Protein 1JAD (pdb70)

GO terms:
  GO:0005829 cytosol (C, IDA)
  GO:0004435 phosphatidylinositol-4,5-bisphosphate phospholipase C activity (F, IDA)

InterPro domains:
  IPR000008 C2 domain [PF00168] (681-769)
  IPR000008 C2 domain [PS50004] (660-788)
  IPR000008 C2 domain [SM00239] (681-780)
  IPR000909 Phosphatidylinositol-specific phospholipase C, X domain [PF00388] (314-464)
  IPR000909 Phosphatidylinositol-specific phospholipase C, X domain [SM00148] (312-463)
  IPR001192 Phosphoinositide phospholipase C family [PR00390] (317-335)
  IPR001192 Phosphoinositide phospholipase C family [PR00390] (343-363)
  IPR001192 Phosphoinositide phospholipase C family [PR00390] (447-464)
  IPR001192 Phosphoinositide phospholipase C family [PR00390] (598-619)
  IPR001192 Phosphoinositide phospholipase C family [PR00390] (619-637)
  IPR001192 Phosphoinositide phospholipase C family [PR00390] (766-776)
  IPR001192 Phosphoinositide phospholipase C family [PTHR10336] (13-802)
  IPR001711 Phospholipase C, phosphatidylinositol-specific, Y domain [PF00387] (544-657)
  IPR001711 Phospholipase C, phosphatidylinositol-specific, Y domain [PS50008] (544-660)
  IPR001711 Phospholipase C, phosphatidylinositol-specific, Y domain [SM00149] (544-660)
  IPR011992 EF-hand domain pair [SSF47473] (143-311)
  IPR014815 Phospholipase C-beta, C-terminal domain [PF08703] (885-1155)
  IPR016280 Phosphatidylinositol-4, 5-bisphosphate phosphodiesterase beta [PIRSF000956] (7-1142)
  IPR017946 PLC-like phosphodiesterase, TIM beta/alpha-barrel domain superfamily [G3DSA:3.20.20.190] (309-671)
  IPR017946 PLC-like phosphodiesterase, TIM beta/alpha-barrel domain superfamily [SSF51695] (312-661)

Structure (mmCIF, N/CA/C/O backbone):
data_1JAD
#
_entry.id   1JAD
#
_cell.length_a   39.111
_cell.length_b   51.928
_cell.length_c   79.350
_cell.angle_alpha   101.07
_cell.angle_beta   96.96
_cell.angle_gamma   100.70
#
_symmetry.space_group_name_H-M   'P 1'
#
loop_
_entity.id
_entity.type
_entity.pdbx_description
1 polymer 'phospholipase C beta'
2 non-polymer 'SULFATE ION'
3 water water
#
loop_
_atom_site.group_PDB
_atom_site.id
_atom_site.type_symbol
_atom_site.label_atom_id
_atom_site.label_alt_id
_atom_site.label_comp_id
_atom_site.label_asym_id
_atom_site.label_entity_id
_atom_site.label_seq_id
_atom_site.pdbx_PDB_ins_code
_atom_site.Cartn_x
_atom_site.Cartn_y
_atom_site.Cartn_z
_atom_site.occupancy
_atom_site.B_iso_or_equiv
_atom_site.auth_seq_id
_atom_site.auth_comp_id
_atom_site.auth_asym_id
_atom_site.auth_atom_id
_atom_site.pdbx_PDB_model_num
ATOM 1 N N . ASN A 1 6 ? 3.214 -5.372 19.048 1.00 75.30 3 ASN A N 1
ATOM 2 C CA . ASN A 1 6 ? 3.674 -4.995 17.681 1.00 75.81 3 ASN A CA 1
ATOM 3 C C . ASN A 1 6 ? 4.250 -3.580 17.658 1.00 74.89 3 ASN A C 1
ATOM 4 O O . ASN A 1 6 ? 5.434 -3.393 17.368 1.00 75.59 3 ASN A O 1
ATOM 17 N N . LYS A 1 8 ? 2.449 -0.819 19.963 1.00 68.20 5 LYS A N 1
ATOM 18 C CA . LYS A 1 8 ? 2.109 -0.283 21.278 1.00 67.23 5 LYS A CA 1
ATOM 19 C C . LYS A 1 8 ? 3.091 -0.695 22.376 1.00 65.58 5 LYS A C 1
ATOM 20 O O . LYS A 1 8 ? 3.068 -0.151 23.485 1.00 65.20 5 LYS A O 1
ATOM 26 N N . GLU A 1 9 ? 3.951 -1.655 22.064 1.00 63.27 6 GLU A N 1
ATOM 27 C CA . GLU A 1 9 ? 4.937 -2.122 23.025 1.00 61.59 6 GLU A CA 1
ATOM 28 C C . GLU A 1 9 ? 6.156 -1.199 22.975 1.00 58.87 6 GLU A C 1
ATOM 29 O O . GLU A 1 9 ? 6.750 -0.864 24.001 1.00 57.23 6 GLU A O 1
ATOM 35 N N . VAL A 1 10 ? 6.507 -0.778 21.766 1.00 56.26 7 VAL A N 1
ATOM 36 C CA . VAL A 1 10 ? 7.672 0.070 21.559 1.00 53.12 7 VAL A CA 1
ATOM 37 C C . VAL A 1 10 ? 7.398 1.569 21.390 1.00 50.34 7 VAL A C 1
ATOM 38 O O . VAL A 1 10 ? 8.335 2.347 21.214 1.00 49.81 7 VAL A O 1
ATOM 42 N N . THR A 1 11 ? 6.130 1.974 21.439 1.00 47.52 8 THR A N 1
ATOM 43 C CA . THR A 1 11 ? 5.775 3.391 21.313 1.00 44.82 8 THR A CA 1
ATOM 44 C C . THR A 1 11 ? 4.959 3.843 22.520 1.00 43.06 8 THR A C 1
ATOM 45 O O . THR A 1 11 ? 4.138 4.753 22.410 1.00 42.06 8 THR A O 1
ATOM 49 N N . GLN A 1 12 ? 5.176 3.213 23.669 1.00 42.17 9 GLN A N 1
ATOM 50 C CA . GLN A 1 12 ? 4.409 3.572 24.856 1.00 42.13 9 GLN A CA 1
ATOM 51 C C . GLN A 1 12 ? 4.935 4.811 25.581 1.00 41.54 9 GLN A C 1
ATOM 52 O O . GLN A 1 12 ? 6.124 4.912 25.907 1.00 40.94 9 GLN A O 1
ATOM 58 N N . LEU A 1 13 ? 4.027 5.750 25.827 1.00 40.80 10 LEU A N 1
ATOM 59 C CA . LEU A 1 13 ? 4.360 7.000 26.491 1.00 41.50 10 LEU A CA 1
ATOM 60 C C . LEU A 1 13 ? 3.479 7.246 27.716 1.00 43.23 10 LEU A C 1
ATOM 61 O O . LEU A 1 13 ? 2.380 6.707 27.814 1.00 43.69 10 LEU A O 1
ATOM 66 N N . PRO A 1 14 ? 3.963 8.056 28.676 1.00 45.60 11 PRO A N 1
ATOM 67 C CA . PRO A 1 14 ? 3.228 8.383 29.902 1.00 46.90 11 PRO A CA 1
ATOM 68 C C . PRO A 1 14 ? 1.978 9.193 29.588 1.00 48.57 11 PRO A C 1
ATOM 69 O O . PRO A 1 14 ? 2.066 10.334 29.125 1.00 48.88 11 PRO A O 1
ATOM 73 N N . GLU A 1 15 ? 0.818 8.603 29.843 1.00 50.42 12 GLU A N 1
ATOM 74 C CA . GLU A 1 15 ? -0.438 9.286 29.581 1.00 53.44 12 GLU A CA 1
ATOM 75 C C . GLU A 1 15 ? -0.537 10.646 30.292 1.00 52.45 12 GLU A C 1
ATOM 76 O O . GLU A 1 15 ? -0.312 10.752 31.495 1.00 50.87 12 GLU A O 1
ATOM 82 N N . PRO A 1 16 ? -0.893 11.702 29.539 1.00 52.49 13 PRO A N 1
ATOM 83 C CA . PRO A 1 16 ? -1.037 13.079 30.015 1.00 53.26 13 PRO A CA 1
ATOM 84 C C . PRO A 1 16 ? -1.822 13.269 31.308 1.00 53.65 13 PRO A C 1
ATOM 85 O O . PRO A 1 16 ? -2.992 12.916 31.385 1.00 53.84 13 PRO A O 1
ATOM 89 N N . GLN A 1 17 ? -1.171 13.838 32.320 1.00 54.34 14 GLN A N 1
ATOM 90 C CA . GLN A 1 17 ? -1.830 14.090 33.595 1.00 55.16 14 GLN A CA 1
ATOM 91 C C . GLN A 1 17 ? -1.084 15.098 34.463 1.00 53.79 14 GLN A C 1
ATOM 92 O O . GLN A 1 17 ? 0.119 14.971 34.674 1.00 53.38 14 GLN A O 1
ATOM 98 N N . THR A 1 18 ? -1.810 16.093 34.964 1.00 52.91 15 THR A N 1
ATOM 99 C CA . THR A 1 18 ? -1.240 17.116 35.838 1.00 52.21 15 THR A CA 1
ATOM 100 C C . THR A 1 18 ? -2.091 17.212 37.089 1.00 50.21 15 THR A C 1
ATOM 101 O O . THR A 1 18 ? -3.311 17.058 37.030 1.00 48.49 15 THR A O 1
ATOM 105 N N . ALA A 1 19 ? -1.441 17.470 38.220 1.00 49.11 16 ALA A N 1
ATOM 106 C CA . ALA A 1 19 ? -2.144 17.593 39.490 1.00 47.79 16 ALA A CA 1
ATOM 107 C C . ALA A 1 19 ? -3.345 18.500 39.300 1.00 46.57 16 ALA A C 1
ATOM 108 O O . ALA A 1 19 ? -3.308 19.432 38.497 1.00 45.70 16 ALA A O 1
ATOM 110 N N . SER A 1 20 ? -4.417 18.214 40.028 1.00 45.85 17 SER A N 1
ATOM 111 C CA . SER A 1 20 ? -5.624 19.023 39.938 1.00 44.84 17 SER A CA 1
ATOM 112 C C . SER A 1 20 ? -5.528 20.179 40.926 1.00 43.50 17 SER A C 1
ATOM 113 O O . SER A 1 20 ? -4.609 20.229 41.747 1.00 42.35 17 SER A O 1
ATOM 116 N N . LEU A 1 21 ? -6.474 21.108 40.841 1.00 42.48 18 LEU A N 1
ATOM 117 C CA . LEU A 1 21 ? -6.474 22.254 41.733 1.00 42.14 18 LEU A CA 1
ATOM 118 C C . LEU A 1 21 ? -6.619 21.713 43.149 1.00 42.71 18 LEU A C 1
ATOM 119 O O . LEU A 1 21 ? -6.156 22.325 44.105 1.00 43.57 18 LEU A O 1
ATOM 124 N N . ALA A 1 22 ? -7.266 20.556 43.263 1.00 43.59 19 ALA A N 1
ATOM 125 C CA . ALA A 1 22 ? -7.509 19.910 44.548 1.00 42.94 19 ALA A CA 1
ATOM 126 C C . ALA A 1 22 ? -6.226 19.404 45.177 1.00 43.22 19 ALA A C 1
ATOM 127 O O . ALA A 1 22 ? -5.995 19.589 46.371 1.00 43.62 19 ALA A O 1
ATOM 129 N N . GLU A 1 23 ? -5.396 18.749 44.375 1.00 44.31 20 GLU A N 1
ATOM 130 C CA . GLU A 1 23 ? -4.130 18.221 44.866 1.00 45.44 20 GLU A CA 1
ATOM 131 C C . GLU A 1 23 ? -3.208 19.343 45.341 1.00 44.94 20 GLU A C 1
ATOM 132 O O . GLU A 1 23 ? -2.540 19.220 46.370 1.00 44.32 20 GLU A O 1
ATOM 138 N N . LEU A 1 24 ? -3.192 20.436 44.585 1.00 45.06 21 LEU A N 1
ATOM 139 C CA . LEU A 1 24 ? -2.357 21.596 44.881 1.00 45.70 21 LEU A CA 1
ATOM 140 C C . LEU A 1 24 ? -2.777 22.410 46.105 1.00 46.35 21 LEU A C 1
ATOM 141 O O . LEU A 1 24 ? -1.928 22.971 46.799 1.00 45.26 21 LEU A O 1
ATOM 146 N N . GLN A 1 25 ? -4.083 22.484 46.357 1.00 47.98 22 GLN A N 1
ATOM 147 C CA . GLN A 1 25 ? -4.617 23.238 47.495 1.00 49.65 22 GLN A CA 1
ATOM 148 C C . GLN A 1 25 ? -4.382 22.515 48.813 1.00 51.03 22 GLN A C 1
ATOM 149 O O . GLN A 1 25 ? -4.850 22.964 49.861 1.00 51.13 22 GLN A O 1
ATOM 155 N N . GLN A 1 26 ? -3.670 21.395 48.762 1.00 52.75 23 GLN A N 1
ATOM 156 C CA . GLN A 1 26 ? -3.405 20.623 49.964 1.00 55.44 23 GLN A CA 1
ATOM 157 C C . GLN A 1 26 ? -1.921 20.537 50.303 1.00 56.90 23 GLN A C 1
ATOM 158 O O . GLN A 1 26 ? -1.560 20.110 51.394 1.00 57.81 23 GLN A O 1
ATOM 172 N N . LYS A 1 28 ? 1.806 21.408 51.535 1.00 62.63 25 LYS A N 1
ATOM 173 C CA . LYS A 1 28 ? 2.260 22.147 52.719 1.00 62.24 25 LYS A CA 1
ATOM 174 C C . LYS A 1 28 ? 2.338 23.655 52.508 1.00 60.15 25 LYS A C 1
ATOM 175 O O . LYS A 1 28 ? 1.553 24.411 53.083 1.00 60.32 25 LYS A O 1
ATOM 181 N N . LEU A 1 29 ? 3.295 24.087 51.691 1.00 57.49 26 LEU A N 1
ATOM 182 C CA . LEU A 1 29 ? 3.483 25.507 51.414 1.00 55.73 26 LEU A CA 1
ATOM 183 C C . LEU A 1 29 ? 2.185 26.277 51.155 1.00 53.39 26 LEU A C 1
ATOM 184 O O . LEU A 1 29 ? 2.008 27.389 51.665 1.00 52.80 26 LEU A O 1
ATOM 189 N N . PHE A 1 30 ? 1.274 25.701 50.373 1.00 50.24 27 PHE A N 1
ATOM 190 C CA . PHE A 1 30 ? 0.028 26.399 50.090 1.00 47.39 27 PHE A CA 1
ATOM 191 C C . PHE A 1 30 ? -0.791 26.563 51.359 1.00 47.42 27 PHE A C 1
ATOM 192 O O . PHE A 1 30 ? -1.284 27.656 51.648 1.00 48.27 27 PHE A O 1
ATOM 200 N N . LEU A 1 31 ? -0.947 25.485 52.118 1.00 46.29 28 LEU A N 1
ATOM 201 C CA . LEU A 1 31 ? -1.719 25.591 53.341 1.00 46.54 28 LEU A CA 1
ATOM 202 C C . LEU A 1 31 ? -1.086 26.525 54.370 1.00 47.28 28 LEU A C 1
ATOM 203 O O . LEU A 1 31 ? -1.808 27.191 55.114 1.00 46.72 28 LEU A O 1
ATOM 208 N N . LYS A 1 32 ? 0.244 26.605 54.418 1.00 47.57 29 LYS A N 1
ATOM 209 C CA . LYS A 1 32 ? 0.852 27.501 55.396 1.00 49.07 29 LYS A CA 1
ATOM 210 C C . LYS A 1 32 ? 0.493 28.933 55.025 1.00 49.52 29 LYS A C 1
ATOM 211 O O . LYS A 1 32 ? 0.175 29.745 55.897 1.00 50.31 29 LYS A O 1
ATOM 217 N N . LEU A 1 33 ? 0.537 29.241 53.730 1.00 49.53 30 LEU A N 1
ATOM 218 C CA . LEU A 1 33 ? 0.190 30.581 53.270 1.00 48.82 30 LEU A CA 1
ATOM 219 C C . LEU A 1 33 ? -1.225 30.917 53.708 1.00 48.59 30 LEU A C 1
ATOM 220 O O . LEU A 1 33 ? -1.475 32.007 54.221 1.00 48.29 30 LEU A O 1
ATOM 225 N N . LEU A 1 34 ? -2.153 29.986 53.502 1.00 48.67 31 LEU A N 1
ATOM 226 C CA . LEU A 1 34 ? -3.530 30.226 53.902 1.00 50.39 31 LEU A CA 1
ATOM 227 C C . LEU A 1 34 ? -3.566 30.558 55.385 1.00 50.93 31 LEU A C 1
ATOM 228 O O . LEU A 1 34 ? -4.326 31.424 55.814 1.00 50.36 31 LEU A O 1
ATOM 233 N N . LYS A 1 35 ? -2.737 29.871 56.165 1.00 52.30 32 LYS A N 1
ATOM 234 C CA . LYS A 1 35 ? -2.681 30.122 57.595 1.00 53.21 32 LYS A CA 1
ATOM 235 C C . LYS A 1 35 ? -2.113 31.500 57.874 1.00 52.96 32 LYS A C 1
ATOM 236 O O . LYS A 1 35 ? -2.612 32.213 58.744 1.00 53.26 32 LYS A O 1
ATOM 242 N N . LYS A 1 36 ? -1.072 31.882 57.142 1.00 52.11 33 LYS A N 1
ATOM 243 C CA . LYS A 1 36 ? -0.485 33.195 57.351 1.00 52.59 33 LYS A CA 1
ATOM 244 C C . LYS A 1 36 ? -1.490 34.277 57.008 1.00 53.35 33 LYS A C 1
ATOM 245 O O . LYS A 1 36 ? -1.728 35.191 57.795 1.00 54.31 33 LYS A O 1
ATOM 251 N N . GLN A 1 37 ? -2.085 34.166 55.827 1.00 53.65 34 GLN A N 1
ATOM 252 C CA . GLN A 1 37 ? -3.062 35.144 55.381 1.00 52.83 34 GLN A CA 1
ATOM 253 C C . GLN A 1 37 ? -4.190 35.294 56.389 1.00 53.13 34 GLN A C 1
ATOM 254 O O . GLN A 1 37 ? -4.734 36.386 56.547 1.00 54.22 34 GLN A O 1
ATOM 260 N N . GLU A 1 38 ? -4.548 34.212 57.073 1.00 53.67 35 GLU A N 1
ATOM 261 C CA . GLU A 1 38 ? -5.627 34.295 58.049 1.00 55.24 35 GLU A CA 1
ATOM 262 C C . GLU A 1 38 ? -5.154 34.987 59.320 1.00 55.46 35 GLU A C 1
ATOM 263 O O . GLU A 1 38 ? -5.959 35.497 60.099 1.00 56.04 35 GLU A O 1
ATOM 269 N N . LYS A 1 39 ? -3.844 34.999 59.531 1.00 55.40 36 LYS A N 1
ATOM 270 C CA . LYS A 1 39 ? -3.273 35.668 60.689 1.00 54.83 36 LYS A CA 1
ATOM 271 C C . LYS A 1 39 ? -3.378 37.159 60.416 1.00 52.92 36 LYS A C 1
ATOM 272 O O . LYS A 1 39 ? -3.746 37.941 61.289 1.00 53.61 36 LYS A O 1
ATOM 278 N N . GLU A 1 40 ? -3.051 37.541 59.186 1.00 50.09 37 GLU A N 1
ATOM 279 C CA . GLU A 1 40 ? -3.110 38.935 58.767 1.00 48.08 37 GLU A CA 1
ATOM 280 C C . GLU A 1 40 ? -4.516 39.522 58.904 1.00 47.43 37 GLU A C 1
ATOM 281 O O . GLU A 1 40 ? -4.668 40.703 59.227 1.00 47.71 37 GLU A O 1
ATOM 287 N N . LEU A 1 41 ? -5.539 38.708 58.652 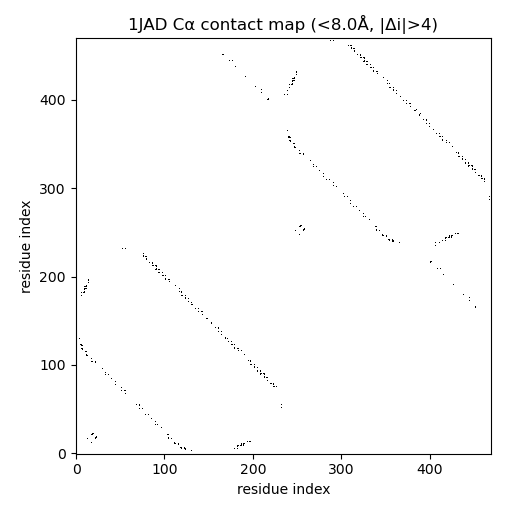1.00 46.21 38 LEU A N 1
ATOM 288 C CA . LEU A 1 41 ? -6.913 39.182 58.760 1.00 46.65 38 LEU A CA 1
ATOM 289 C C . LEU A 1 41 ? -7.325 39.476 60.203 1.00 48.33 38 LEU A C 1
ATOM 290 O O . LEU A 1 41 ? -8.135 40.371 60.448 1.00 48.41 38 LEU A O 1
ATOM 295 N N . LYS A 1 42 ? -6.782 38.719 61.156 1.00 50.28 39 LYS A N 1
ATOM 296 C CA . LYS A 1 42 ? -7.115 38.926 62.563 1.00 51.86 39 LYS A CA 1
ATOM 297 C C . LYS A 1 42 ? -6.384 40.141 63.121 1.00 52.46 39 LYS A C 1
ATOM 298 O O . LYS A 1 42 ? -6.902 40.834 63.997 1.00 51.57 39 LYS A O 1
ATOM 304 N N . GLU A 1 43 ? -5.186 40.397 62.602 1.00 53.11 40 GLU A N 1
ATOM 305 C CA . GLU A 1 43 ? -4.390 41.543 63.023 1.00 54.78 40 GLU A CA 1
ATOM 306 C C . GLU A 1 43 ? -5.088 42.822 62.577 1.00 54.85 40 GLU A C 1
ATOM 307 O O . GLU A 1 43 ? -5.153 43.798 63.329 1.00 55.31 40 GLU A O 1
ATOM 313 N N . LEU A 1 44 ? -5.601 42.816 61.348 1.00 54.28 41 LEU A N 1
ATOM 314 C CA . LEU A 1 44 ? -6.332 43.964 60.815 1.00 52.60 41 LEU A CA 1
ATOM 315 C C . LEU A 1 44 ? -7.558 44.199 61.685 1.00 52.10 41 LEU A C 1
ATOM 316 O O . LEU A 1 44 ? -7.948 45.338 61.942 1.00 51.53 41 LEU A O 1
ATOM 321 N N . GLU A 1 45 ? -8.167 43.105 62.127 1.00 52.10 42 GLU A N 1
ATOM 322 C CA . GLU A 1 45 ? -9.348 43.181 62.968 1.00 53.51 42 GLU A CA 1
ATOM 323 C C . GLU A 1 45 ? -8.991 43.765 64.333 1.00 53.00 42 GLU A C 1
ATOM 324 O O . GLU A 1 45 ? -9.809 44.433 64.962 1.00 52.15 42 GLU A O 1
ATOM 330 N N . ARG A 1 46 ? -7.774 43.501 64.798 1.00 53.33 43 ARG A N 1
ATOM 331 C CA . ARG A 1 46 ? -7.352 44.044 66.078 1.00 54.44 43 ARG A CA 1
ATOM 332 C C . ARG A 1 46 ? -7.178 45.540 65.902 1.00 53.16 43 ARG A C 1
ATOM 333 O O . ARG A 1 46 ? -7.782 46.334 66.621 1.00 54.30 43 ARG A O 1
ATOM 341 N N . LYS A 1 47 ? -6.352 45.923 64.938 1.00 52.27 44 LYS A N 1
ATOM 342 C CA . LYS A 1 47 ? -6.125 47.333 64.657 1.00 52.72 44 LYS A CA 1
ATOM 343 C C . LYS A 1 47 ? -7.461 48.020 64.384 1.00 52.44 44 LYS A C 1
ATOM 344 O O . LYS A 1 47 ? -7.631 49.205 64.666 1.00 53.44 44 LYS A O 1
ATOM 350 N N . GLY A 1 48 ? -8.413 47.269 63.844 1.00 50.68 45 GLY A N 1
ATOM 351 C CA . GLY A 1 48 ? -9.715 47.837 63.566 1.00 50.17 45 GLY A CA 1
ATOM 352 C C . GLY A 1 48 ? -10.476 48.141 64.848 1.00 50.84 45 GLY A C 1
ATOM 353 O O . GLY A 1 48 ? -11.088 49.200 64.987 1.00 48.77 45 GLY A O 1
ATOM 354 N N . SER A 1 49 ? -10.436 47.212 65.795 1.00 51.13 46 SER A N 1
ATOM 355 C CA . SER A 1 49 ? -11.135 47.398 67.055 1.00 52.26 46 SER A CA 1
ATOM 356 C C . SER A 1 49 ? -10.423 48.425 67.949 1.00 53.73 46 SER A C 1
ATOM 357 O O . SER A 1 49 ? -11.063 49.337 68.482 1.00 52.59 46 SER A O 1
ATOM 360 N N . LYS A 1 50 ? -9.108 48.284 68.114 1.00 54.69 47 LYS A N 1
ATOM 361 C CA . LYS A 1 50 ? -8.354 49.234 68.930 1.00 56.55 47 LYS A CA 1
ATOM 362 C C . LYS A 1 50 ? -8.657 50.648 68.474 1.00 57.19 47 LYS A C 1
ATOM 363 O O . LYS A 1 50 ? -8.910 51.529 69.290 1.00 57.80 47 LYS A O 1
ATOM 369 N N . ARG A 1 51 ? -8.634 50.858 67.163 1.00 57.54 48 ARG A N 1
ATOM 370 C CA . ARG A 1 51 ? -8.903 52.170 66.605 1.00 57.32 48 ARG A CA 1
ATOM 371 C C . ARG A 1 51 ? -10.313 52.660 66.921 1.00 57.06 48 ARG A C 1
ATOM 372 O O . ARG A 1 51 ? -10.513 53.854 67.142 1.00 56.90 48 ARG A O 1
ATOM 380 N N . ARG A 1 52 ? -11.292 51.757 66.951 1.00 55.38 49 ARG A N 1
ATOM 381 C CA . ARG A 1 52 ? -12.651 52.181 67.262 1.00 55.14 49 ARG A CA 1
ATOM 382 C C . ARG A 1 52 ? -12.773 52.520 68.748 1.00 55.47 49 ARG A C 1
ATOM 383 O O . ARG A 1 52 ? -13.413 53.500 69.127 1.00 54.88 49 ARG A O 1
ATOM 391 N N . GLU A 1 53 ? -12.158 51.689 69.579 1.00 55.60 50 GLU A N 1
ATOM 392 C CA . GLU A 1 53 ? -12.159 51.875 71.021 1.00 55.98 50 GLU A CA 1
ATOM 393 C C . GLU A 1 53 ? -11.470 53.208 71.295 1.00 55.22 50 GLU A C 1
ATOM 394 O O . GLU A 1 53 ? -11.962 54.057 72.039 1.00 54.39 50 GLU A O 1
ATOM 400 N N . GLU A 1 54 ? -10.326 53.377 70.652 1.00 54.77 51 GLU A N 1
ATOM 401 C CA . GLU A 1 54 ? -9.507 54.567 70.779 1.00 54.59 51 GLU A CA 1
ATOM 402 C C . GLU A 1 54 ? -10.247 55.826 70.336 1.00 54.37 51 GLU A C 1
ATOM 403 O O . GLU A 1 54 ? -9.905 56.932 70.745 1.00 53.83 51 GLU A O 1
ATOM 409 N N . LEU A 1 55 ? -11.267 55.648 69.505 1.00 55.41 52 LEU A N 1
ATOM 410 C CA . LEU A 1 55 ? -12.068 56.764 69.009 1.00 56.03 52 LEU A CA 1
ATOM 411 C C . LEU A 1 55 ? -13.160 57.124 70.016 1.00 57.03 52 LEU A C 1
ATOM 412 O O . LEU A 1 55 ? -13.554 58.288 70.126 1.00 58.14 52 LEU A O 1
ATOM 417 N N . LEU A 1 56 ? -13.655 56.128 70.747 1.00 56.80 53 LEU A N 1
ATOM 418 C CA . LEU A 1 56 ? -14.686 56.385 71.743 1.00 56.76 53 LEU A CA 1
ATOM 419 C C . LEU A 1 56 ? -14.034 57.043 72.956 1.00 57.03 53 LEU A C 1
ATOM 420 O O . LEU A 1 56 ? -14.600 57.957 73.554 1.00 56.26 53 LEU A O 1
ATOM 425 N N . GLN A 1 57 ? -12.839 56.582 73.308 1.00 57.27 54 GLN A N 1
ATOM 426 C CA . GLN A 1 57 ? -12.112 57.157 74.432 1.00 58.09 54 GLN A CA 1
ATOM 427 C C . GLN A 1 57 ? -11.994 58.663 74.223 1.00 56.60 54 GLN A C 1
ATOM 428 O O . GLN A 1 57 ? -12.219 59.445 75.141 1.00 56.34 54 GLN A O 1
ATOM 434 N N . LYS A 1 58 ? -11.647 59.054 73.001 1.00 55.02 55 LYS A N 1
ATOM 435 C CA . LYS A 1 58 ? -11.499 60.456 72.640 1.00 53.54 55 LYS A CA 1
ATOM 436 C C . LYS A 1 58 ? -12.780 61.232 72.933 1.00 53.77 55 LYS A C 1
ATOM 437 O O . LYS A 1 58 ? -12.730 62.373 73.404 1.00 53.34 55 LYS A O 1
ATOM 443 N N . TYR A 1 59 ? -13.929 60.623 72.650 1.00 53.18 56 TYR A N 1
ATOM 444 C CA . TYR A 1 59 ? -15.202 61.282 72.911 1.00 53.08 56 TYR A CA 1
ATOM 445 C C . TYR A 1 59 ? -15.668 61.155 74.349 1.00 54.05 56 TYR A C 1
ATOM 446 O O . TYR A 1 59 ? -16.762 61.594 74.692 1.00 53.95 56 TYR A O 1
ATOM 455 N N . SER A 1 60 ? -14.836 60.544 75.185 1.00 55.56 57 SER A N 1
ATOM 456 C CA . SER A 1 60 ? -15.151 60.401 76.600 1.00 56.86 57 SER A CA 1
ATOM 457 C C . SER A 1 60 ? -14.749 61.755 77.165 1.00 57.33 57 SER A C 1
ATOM 458 O O . SER A 1 60 ? -15.501 62.399 77.895 1.00 58.08 57 SER A O 1
ATOM 461 N N . VAL A 1 61 ? -13.538 62.167 76.800 1.00 57.11 58 VAL A N 1
ATOM 462 C CA . VAL A 1 61 ? -12.966 63.433 77.221 1.00 57.72 58 VAL A CA 1
ATOM 463 C C . VAL A 1 61 ? -13.812 64.592 76.697 1.00 59.09 58 VAL A C 1
ATOM 464 O O . VAL A 1 61 ? -14.284 65.424 77.471 1.00 59.88 58 VAL A O 1
ATOM 468 N N . LEU A 1 62 ? -14.009 64.632 75.382 1.00 59.85 59 LEU A N 1
ATOM 469 C CA . LEU A 1 62 ? -14.786 65.692 74.751 1.00 60.70 59 LEU A CA 1
ATOM 470 C C . LEU A 1 62 ? -16.171 65.864 75.372 1.00 61.42 59 LEU A C 1
ATOM 471 O O . LEU A 1 62 ? -16.582 66.980 75.695 1.00 61.79 59 LEU A O 1
ATOM 476 N N . PHE A 1 63 ? -16.885 64.756 75.541 1.00 61.64 60 PHE A N 1
ATOM 477 C CA . PHE A 1 63 ? -18.221 64.782 76.123 1.00 62.50 60 PHE A CA 1
ATOM 478 C C . PHE A 1 63 ? -18.286 65.294 77.556 1.00 62.76 60 PHE A C 1
ATOM 479 O O . PHE A 1 63 ? -19.036 66.226 77.852 1.00 63.52 60 PHE A O 1
ATOM 487 N N . LEU A 1 64 ? -17.507 64.684 78.443 1.00 62.37 61 LEU A N 1
ATOM 488 C CA . LEU A 1 64 ? -17.513 65.077 79.846 1.00 62.10 61 LEU A CA 1
ATOM 489 C C . LEU A 1 64 ? -16.687 66.318 80.165 1.00 61.43 61 LEU A C 1
ATOM 490 O O . LEU A 1 64 ? -16.488 66.655 81.335 1.00 61.57 61 LEU A O 1
ATOM 495 N N . GLU A 1 65 ? -16.220 67.004 79.124 1.00 60.05 62 GLU A N 1
ATOM 496 C CA . GLU A 1 65 ? -15.425 68.213 79.303 1.00 58.83 62 GLU A CA 1
ATOM 497 C C . GLU A 1 65 ? -16.366 69.366 79.657 1.00 57.82 62 GLU A C 1
ATOM 498 O O . GLU A 1 65 ? -17.379 69.579 78.984 1.00 58.25 62 GLU A O 1
ATOM 504 N N . PRO A 1 66 ? -16.051 70.119 80.724 1.00 56.30 63 PRO A N 1
ATOM 505 C CA . PRO A 1 66 ? -16.915 71.236 81.106 1.00 54.08 63 PRO A CA 1
ATOM 506 C C . PRO A 1 66 ? -16.975 72.213 79.949 1.00 51.58 63 PRO A C 1
ATOM 507 O O . PRO A 1 66 ? -15.998 72.399 79.227 1.00 49.94 63 PRO A O 1
ATOM 511 N N . VAL A 1 67 ? -18.128 72.832 79.766 1.00 49.87 64 VAL A N 1
ATOM 512 C CA . VAL A 1 67 ? -18.290 73.769 78.675 1.00 48.94 64 VAL A CA 1
ATOM 513 C C . VAL A 1 67 ? -18.536 75.191 79.142 1.00 49.15 64 VAL A C 1
ATOM 514 O O . VAL A 1 67 ? -19.289 75.421 80.088 1.00 49.20 64 VAL A O 1
ATOM 518 N N . TYR A 1 68 ? -17.880 76.140 78.479 1.00 49.44 65 TYR A N 1
ATOM 519 C CA . TYR A 1 68 ? -18.069 77.553 78.782 1.00 48.53 65 TYR A CA 1
ATOM 520 C C . TYR A 1 68 ? -18.956 78.048 77.663 1.00 49.73 65 TYR A C 1
ATOM 521 O O . TYR A 1 68 ? -18.507 78.255 76.535 1.00 49.33 65 TYR A O 1
ATOM 530 N N . PRO A 1 69 ? -20.248 78.224 77.964 1.00 51.58 66 PRO A N 1
ATOM 531 C CA . PRO A 1 69 ? -21.249 78.683 77.007 1.00 53.68 66 PRO A CA 1
ATOM 532 C C . PRO A 1 69 ? -20.855 79.911 76.208 1.00 55.74 66 PRO A C 1
ATOM 533 O O . PRO A 1 69 ? -20.591 80.973 76.771 1.00 57.02 66 PRO A O 1
ATOM 537 N N . ARG A 1 70 ? -20.796 79.752 74.890 1.00 57.80 67 ARG A N 1
ATOM 538 C CA . ARG A 1 70 ? -20.465 80.866 74.013 1.00 60.48 67 ARG A CA 1
ATOM 539 C C . ARG A 1 70 ? -21.701 81.101 73.142 1.00 61.01 67 ARG A C 1
ATOM 540 O O . ARG A 1 70 ? -21.796 82.090 72.413 1.00 59.31 67 ARG A O 1
ATOM 548 N N . GLY A 1 71 ? -22.651 80.174 73.252 1.00 62.55 68 GLY A N 1
ATOM 549 C CA . GLY A 1 71 ? -23.890 80.250 72.499 1.00 64.20 68 GLY A CA 1
ATOM 550 C C . GLY A 1 71 ? -25.006 79.517 73.220 1.00 65.36 68 GLY A C 1
ATOM 551 O O . GLY A 1 71 ? -24.912 79.268 74.419 1.00 64.24 68 GLY A O 1
ATOM 552 N N . LEU A 1 72 ? -26.064 79.164 72.495 1.00 68.27 69 LEU A N 1
ATOM 553 C CA . LEU A 1 72 ? -27.195 78.461 73.092 1.00 71.13 69 LEU A CA 1
ATOM 554 C C . LEU A 1 72 ? -27.367 77.012 72.652 1.00 72.77 69 LEU A C 1
ATOM 555 O O . LEU A 1 72 ? -27.520 76.125 73.496 1.00 73.57 69 LEU A O 1
ATOM 560 N N . ASP A 1 73 ? -27.348 76.768 71.344 1.00 74.19 70 ASP A N 1
ATOM 561 C CA . ASP A 1 73 ? -27.524 75.411 70.832 1.00 76.27 70 ASP A CA 1
ATOM 562 C C . ASP A 1 73 ? -26.726 74.413 71.670 1.00 76.35 70 ASP A C 1
ATOM 563 O O . ASP A 1 73 ? -25.661 74.743 72.191 1.00 76.19 70 ASP A O 1
ATOM 568 N N . SER A 1 74 ? -27.257 73.202 71.814 1.00 76.56 71 SER A N 1
ATOM 569 C CA . SER A 1 74 ? -26.592 72.168 72.595 1.00 76.09 71 SER A CA 1
ATOM 570 C C . SER A 1 74 ? -25.310 71.688 71.916 1.00 76.06 71 SER A C 1
ATOM 571 O O . SER A 1 74 ? -25.285 71.383 70.720 1.00 75.46 71 SER A O 1
ATOM 574 N N . GLN A 1 75 ? -24.243 71.629 72.701 1.00 75.75 72 GLN A N 1
ATOM 575 C CA . GLN A 1 75 ? -22.941 71.200 72.213 1.00 75.10 72 GLN A CA 1
ATOM 576 C C . GLN A 1 75 ? -22.721 69.693 72.341 1.00 73.44 72 GLN A C 1
ATOM 577 O O . GLN A 1 75 ? -21.682 69.177 71.937 1.00 72.70 72 GLN A O 1
ATOM 583 N N . VAL A 1 76 ? -23.701 68.989 72.900 1.00 72.05 73 VAL A N 1
ATOM 584 C CA . VAL A 1 76 ? -23.599 67.544 73.058 1.00 70.27 73 VAL A CA 1
ATOM 585 C C . VAL A 1 76 ? -23.948 66.893 71.720 1.00 69.35 73 VAL A C 1
ATOM 586 O O . VAL A 1 76 ? -23.326 65.913 71.309 1.00 68.68 73 VAL A O 1
ATOM 590 N N . VAL A 1 77 ? -24.947 67.453 71.046 1.00 67.75 74 VAL A N 1
ATOM 591 C CA . VAL A 1 77 ? -25.374 66.946 69.753 1.00 66.04 74 VAL A CA 1
ATOM 592 C C . VAL A 1 77 ? -24.260 67.224 68.755 1.00 65.16 74 VAL A C 1
ATOM 593 O O . VAL A 1 77 ? -23.939 66.387 67.912 1.00 65.49 74 VAL A O 1
ATOM 597 N N . GLU A 1 78 ? -23.673 68.409 68.870 1.00 64.19 75 GLU A N 1
ATOM 598 C CA . GLU A 1 78 ? -22.584 68.841 68.003 1.00 64.26 75 GLU A CA 1
ATOM 599 C C . GLU A 1 78 ? -21.521 67.748 67.950 1.00 63.14 75 GLU A C 1
ATOM 600 O O . GLU A 1 78 ? -20.887 67.529 66.918 1.00 63.50 75 GLU A O 1
ATOM 606 N N . LEU A 1 79 ? -21.333 67.070 69.077 1.00 60.75 76 LEU A N 1
ATOM 607 C CA . LEU A 1 79 ? -20.348 66.005 69.188 1.00 59.57 76 LEU A CA 1
ATOM 608 C C . LEU A 1 79 ? -20.935 64.643 68.850 1.00 58.94 76 LEU A C 1
ATOM 609 O O . LEU A 1 79 ? -20.266 63.802 68.259 1.00 57.97 76 LEU A O 1
ATOM 614 N N . LYS A 1 80 ? -22.183 64.426 69.243 1.00 59.16 77 LYS A N 1
ATOM 615 C CA . LYS A 1 80 ? -22.852 63.162 68.985 1.00 59.98 77 LYS A CA 1
ATOM 616 C C . LYS A 1 80 ? -22.819 62.846 67.499 1.00 59.98 77 LYS A C 1
ATOM 617 O O . LYS A 1 80 ? -22.395 61.767 67.098 1.00 60.33 77 LYS A O 1
ATOM 623 N N . GLU A 1 81 ? -23.257 63.794 66.681 1.00 59.92 78 GLU A N 1
ATOM 624 C CA . GLU A 1 81 ? -23.264 63.590 65.239 1.00 60.18 78 GLU A CA 1
ATOM 625 C C . GLU A 1 81 ? -21.838 63.463 64.701 1.00 59.12 78 GLU A C 1
ATOM 626 O O . GLU A 1 81 ? -21.559 62.652 63.812 1.00 58.19 78 GLU A O 1
ATOM 632 N N . ARG A 1 82 ? -20.941 64.278 65.248 1.00 57.89 79 ARG A N 1
ATOM 633 C CA . ARG A 1 82 ? -19.540 64.287 64.844 1.00 55.95 79 ARG A CA 1
ATOM 634 C C . ARG A 1 82 ? -18.906 62.927 65.108 1.00 53.67 79 ARG A C 1
ATOM 635 O O . ARG A 1 82 ? -18.044 62.475 64.354 1.00 52.81 79 ARG A O 1
ATOM 643 N N . LEU A 1 83 ? -19.340 62.291 66.193 1.00 51.28 80 LEU A N 1
ATOM 644 C CA . LEU A 1 83 ? -18.857 60.972 66.589 1.00 48.96 80 LEU A CA 1
ATOM 645 C C . LEU A 1 83 ? -19.316 59.956 65.555 1.00 48.63 80 LEU A C 1
ATOM 646 O O . LEU A 1 83 ? -18.536 59.141 65.070 1.00 46.48 80 LEU A O 1
ATOM 651 N N . GLU A 1 84 ? -20.601 60.028 65.227 1.00 49.01 81 GLU A N 1
ATOM 652 C CA . GLU A 1 84 ? -21.210 59.140 64.254 1.00 48.79 81 GLU A CA 1
ATOM 653 C C . GLU A 1 84 ? -20.486 59.149 62.918 1.00 47.34 81 GLU A C 1
ATOM 654 O O . GLU A 1 84 ? -20.284 58.095 62.316 1.00 45.73 81 GLU A O 1
ATOM 668 N N . GLU A 1 86 ? -17.282 60.056 62.362 1.00 41.48 83 GLU A N 1
ATOM 669 C CA . GLU A 1 86 ? -15.915 59.556 62.455 1.00 39.99 83 GLU A CA 1
ATOM 670 C C . GLU A 1 86 ? -15.929 58.036 62.542 1.00 39.09 83 GLU A C 1
ATOM 671 O O . GLU A 1 86 ? -14.954 57.372 62.180 1.00 38.19 83 GLU A O 1
ATOM 677 N N . LEU A 1 87 ? -17.033 57.486 63.036 1.00 36.25 84 LEU A N 1
ATOM 678 C CA . LEU A 1 87 ? -17.169 56.044 63.107 1.00 35.05 84 LEU A CA 1
ATOM 679 C C . LEU A 1 87 ? -17.506 55.569 61.700 1.00 33.97 84 LEU A C 1
ATOM 680 O O . LEU A 1 87 ? -16.955 54.584 61.230 1.00 33.71 84 LEU A O 1
ATOM 685 N N . ILE A 1 88 ? -18.409 56.276 61.027 1.00 32.93 85 ILE A N 1
ATOM 686 C CA . ILE A 1 88 ? -18.764 55.915 59.662 1.00 33.41 85 ILE A CA 1
ATOM 687 C C . ILE A 1 88 ? -17.485 55.883 58.822 1.00 35.70 85 ILE A C 1
ATOM 688 O O . ILE A 1 88 ? -17.180 54.874 58.178 1.00 37.45 85 ILE A O 1
ATOM 693 N N . HIS A 1 89 ? -16.735 56.985 58.829 1.00 36.09 86 HIS A N 1
ATOM 694 C CA . HIS A 1 89 ? -15.495 57.037 58.071 1.00 35.99 86 HIS A CA 1
ATOM 695 C C . HIS A 1 89 ? -14.552 55.925 58.473 1.00 34.75 86 HIS A C 1
ATOM 696 O O . HIS A 1 89 ? -13.908 55.312 57.620 1.00 35.19 86 HIS A O 1
ATOM 703 N N . LEU A 1 90 ? -14.464 55.650 59.769 1.00 33.36 87 LEU A N 1
ATOM 704 C CA . LEU A 1 90 ? -13.598 54.567 60.228 1.00 31.33 87 LEU A CA 1
ATOM 705 C C . LEU A 1 90 ? -14.075 53.248 59.622 1.00 31.53 87 LEU A C 1
ATOM 706 O O . LEU A 1 90 ? -13.271 52.389 59.266 1.00 30.80 87 LEU A O 1
ATOM 711 N N . GLY A 1 91 ? -15.391 53.089 59.525 1.00 32.83 88 GLY A N 1
ATOM 712 C CA . GLY A 1 91 ? -15.939 51.873 58.957 1.00 37.12 88 GLY A CA 1
ATOM 713 C C . GLY A 1 91 ? -15.577 51.768 57.489 1.00 39.48 88 GLY A C 1
ATOM 714 O O . GLY A 1 91 ? -15.172 50.703 57.009 1.00 40.17 88 GLY A O 1
ATOM 715 N N . GLU A 1 92 ? -15.705 52.887 56.781 1.00 41.19 89 GLU A N 1
ATOM 716 C CA . GLU A 1 92 ? -15.401 52.937 55.353 1.00 43.72 89 GLU A CA 1
ATOM 717 C C . GLU A 1 92 ? -13.971 52.517 55.026 1.00 44.26 89 GLU A C 1
ATOM 718 O O . GLU A 1 92 ? -13.756 51.698 54.129 1.00 45.67 89 GLU A O 1
ATOM 724 N N . GLU A 1 93 ? -12.993 53.055 55.752 1.00 42.87 90 GLU A N 1
ATOM 725 C CA . GLU A 1 93 ? -11.607 52.708 55.477 1.00 42.01 90 GLU A CA 1
ATOM 726 C C . GLU A 1 93 ? -11.303 51.294 55.969 1.00 39.85 90 GLU A C 1
ATOM 727 O O . GLU A 1 93 ? -10.520 50.573 55.352 1.00 38.72 90 GLU A O 1
ATOM 733 N N . TYR A 1 94 ? -11.929 50.900 57.076 1.00 37.20 91 TYR A N 1
ATOM 734 C CA . TYR A 1 94 ? -11.717 49.573 57.650 1.00 34.60 91 TYR A CA 1
ATOM 735 C C . TYR A 1 94 ? -12.143 48.424 56.725 1.00 35.33 91 TYR A C 1
ATOM 736 O O . TYR A 1 94 ? -11.364 47.500 56.449 1.00 34.70 91 TYR A O 1
ATOM 745 N N . HIS A 1 95 ? -13.385 48.467 56.260 1.00 34.33 92 HIS A N 1
ATOM 746 C CA . HIS A 1 95 ? -13.875 47.416 55.390 1.00 32.92 92 HIS A CA 1
ATOM 747 C C . HIS A 1 95 ? -13.167 47.456 54.046 1.00 33.57 92 HIS A C 1
ATOM 748 O O . HIS A 1 95 ? -12.803 46.408 53.511 1.00 34.57 92 HIS A O 1
ATOM 755 N N . ASP A 1 96 ? -12.958 48.659 53.508 1.00 32.71 93 ASP A N 1
ATOM 756 C CA . ASP A 1 96 ? -12.255 48.804 52.237 1.00 32.04 93 ASP A CA 1
ATOM 757 C C . ASP A 1 96 ? -10.903 48.121 52.376 1.00 30.63 93 ASP A C 1
ATOM 758 O O . ASP A 1 96 ? -10.430 47.455 51.448 1.00 29.07 93 ASP A O 1
ATOM 763 N N . GLY A 1 97 ? -10.295 48.290 53.546 1.00 28.57 94 GLY A N 1
ATOM 764 C CA . GLY A 1 97 ? -9.005 47.685 53.826 1.00 26.68 94 GLY A CA 1
ATOM 765 C C . GLY A 1 97 ? -9.071 46.171 53.828 1.00 27.53 94 GLY A C 1
ATOM 766 O O . GLY A 1 97 ? -8.156 45.510 53.330 1.00 28.52 94 GLY A O 1
ATOM 767 N N . ILE A 1 98 ? -10.143 45.614 54.395 1.00 26.27 95 ILE A N 1
ATOM 768 C CA . ILE A 1 98 ? -10.313 44.169 54.433 1.00 25.32 95 ILE A CA 1
ATOM 769 C C . ILE A 1 98 ? -10.458 43.711 52.985 1.00 24.59 95 ILE A C 1
ATOM 770 O O . ILE A 1 98 ? -9.890 42.693 52.579 1.00 22.53 95 ILE A O 1
ATOM 775 N N . ARG A 1 99 ? -11.211 44.480 52.207 1.00 23.16 96 ARG A N 1
ATOM 776 C CA . ARG A 1 99 ? -11.422 44.158 50.800 1.00 24.47 96 ARG A CA 1
ATOM 777 C C . ARG A 1 99 ? -10.075 44.076 50.085 1.00 23.48 96 ARG A C 1
ATOM 778 O O . ARG A 1 99 ? -9.746 43.066 49.466 1.00 22.49 96 ARG A O 1
ATOM 786 N N . ARG A 1 100 ? -9.290 45.141 50.190 1.00 26.28 97 ARG A N 1
ATOM 787 C CA . ARG A 1 100 ? -7.978 45.191 49.548 1.00 25.66 97 ARG A CA 1
ATOM 788 C C . ARG A 1 100 ? -7.037 44.088 50.011 1.00 24.37 97 ARG A C 1
ATOM 789 O O . ARG A 1 100 ? -6.264 43.563 49.221 1.00 23.24 97 ARG A O 1
ATOM 797 N N . ARG A 1 101 ? -7.091 43.732 51.287 1.00 26.45 98 ARG A N 1
ATOM 798 C CA . ARG A 1 101 ? -6.217 42.674 51.775 1.00 27.95 98 ARG A CA 1
ATOM 799 C C . ARG A 1 101 ? -6.712 41.334 51.243 1.00 29.74 98 ARG A C 1
ATOM 800 O O . ARG A 1 101 ? -5.908 40.518 50.781 1.00 29.56 98 ARG A O 1
ATOM 808 N N . LYS A 1 102 ? -8.029 41.103 51.313 1.00 29.84 99 LYS A N 1
ATOM 809 C CA . LYS A 1 102 ? -8.601 39.851 50.806 1.00 30.36 99 LYS A CA 1
ATOM 810 C C . LYS A 1 102 ? -8.087 39.631 49.381 1.00 31.26 99 LYS A C 1
ATOM 811 O O . LYS A 1 102 ? -7.409 38.643 49.094 1.00 31.24 99 LYS A O 1
ATOM 817 N N . GLU A 1 103 ? -8.412 40.566 48.494 1.00 31.11 100 GLU A N 1
ATOM 818 C CA . GLU A 1 103 ? -7.981 40.469 47.110 1.00 32.81 100 GLU A CA 1
ATOM 819 C C . GLU A 1 103 ? -6.472 40.280 46.998 1.00 33.30 100 GLU A C 1
ATOM 820 O O . GLU A 1 103 ? -5.990 39.579 46.108 1.00 34.54 100 GLU A O 1
ATOM 826 N N . GLN A 1 104 ? -5.729 40.882 47.918 1.00 32.96 101 GLN A N 1
ATOM 827 C CA . GLN A 1 104 ? -4.276 40.759 47.918 1.00 33.11 101 GLN A CA 1
ATOM 828 C C . GLN A 1 104 ? -3.962 39.292 48.206 1.00 32.16 101 GLN A C 1
ATOM 829 O O . GLN A 1 104 ? -3.026 38.728 47.641 1.00 31.12 101 GLN A O 1
ATOM 835 N N . HIS A 1 105 ? -4.744 38.672 49.093 1.00 32.02 102 HIS A N 1
ATOM 836 C CA . HIS A 1 105 ? -4.542 37.261 49.418 1.00 32.20 102 HIS A CA 1
ATOM 837 C C . HIS A 1 105 ? -4.859 36.417 48.177 1.00 32.68 102 HIS A C 1
ATOM 838 O O . HIS A 1 105 ? -4.217 35.391 47.918 1.00 32.24 102 HIS A O 1
ATOM 845 N N . ALA A 1 106 ? -5.856 36.853 47.413 1.00 31.23 103 ALA A N 1
ATOM 846 C CA . ALA A 1 106 ? -6.232 36.145 46.198 1.00 31.38 103 ALA A CA 1
ATOM 847 C C . ALA A 1 106 ? -5.042 36.144 45.218 1.00 31.40 103 ALA A C 1
ATOM 848 O O . ALA A 1 106 ? -4.709 35.118 44.618 1.00 32.15 103 ALA A O 1
ATOM 850 N N . THR A 1 107 ? -4.392 37.290 45.066 1.00 30.29 104 THR A N 1
ATOM 851 C CA . THR A 1 107 ? -3.242 37.366 44.174 1.00 30.32 104 THR A CA 1
ATOM 852 C C . THR A 1 107 ? -2.053 36.555 44.722 1.00 31.70 104 THR A C 1
ATOM 853 O O . THR A 1 107 ? -1.174 36.130 43.968 1.00 33.64 104 THR A O 1
ATOM 857 N N . GLU A 1 108 ? -2.031 36.323 46.030 1.00 32.67 105 GLU A N 1
ATOM 858 C CA . GLU A 1 108 ? -0.936 35.572 46.637 1.00 31.63 105 GLU A CA 1
ATOM 859 C C . GLU A 1 108 ? -1.100 34.078 46.444 1.00 31.16 105 GLU A C 1
ATOM 860 O O . GLU A 1 108 ? -0.121 33.365 46.259 1.00 30.29 105 GLU A O 1
ATOM 866 N N . GLN A 1 109 ? -2.338 33.598 46.500 1.00 30.84 106 GLN A N 1
ATOM 867 C CA . GLN A 1 109 ? -2.599 32.176 46.331 1.00 30.11 106 GLN A CA 1
ATOM 868 C C . GLN A 1 109 ? -2.294 31.785 44.886 1.00 31.27 106 GLN A C 1
ATOM 869 O O . GLN A 1 109 ? -1.635 30.774 44.631 1.00 28.26 106 GLN A O 1
ATOM 875 N N . THR A 1 110 ? -2.755 32.598 43.939 1.00 31.16 107 THR A N 1
ATOM 876 C CA . THR A 1 110 ? -2.496 32.315 42.536 1.00 31.95 107 THR A CA 1
ATOM 877 C C . THR A 1 110 ? -1.001 32.205 42.302 1.00 33.95 107 THR A C 1
ATOM 878 O O . THR A 1 110 ? -0.527 31.227 41.719 1.00 36.75 107 THR A O 1
ATOM 882 N N . ALA A 1 111 ? -0.255 33.201 42.767 1.00 34.14 108 ALA A N 1
ATOM 883 C CA . ALA A 1 111 ? 1.190 33.202 42.602 1.00 33.74 108 ALA A CA 1
ATOM 884 C C . ALA A 1 111 ? 1.786 31.920 43.153 1.00 34.01 108 ALA A C 1
ATOM 885 O O . ALA A 1 111 ? 2.596 31.258 42.493 1.00 33.31 108 ALA A O 1
ATOM 887 N N . LYS A 1 112 ? 1.373 31.564 44.363 1.00 34.13 109 LYS A N 1
ATOM 888 C CA . LYS A 1 112 ? 1.884 30.363 45.006 1.00 34.66 109 LYS A CA 1
ATOM 889 C C . LYS A 1 112 ? 1.515 29.114 44.214 1.00 34.64 109 LYS A C 1
ATOM 890 O O . LYS A 1 112 ? 2.390 28.410 43.721 1.00 32.41 109 LYS A O 1
ATOM 896 N N . ILE A 1 113 ? 0.223 28.835 44.091 1.00 35.31 110 ILE A N 1
ATOM 897 C CA . ILE A 1 113 ? -0.196 27.656 43.354 1.00 36.79 110 ILE A CA 1
ATOM 898 C C . ILE A 1 113 ? 0.356 27.627 41.941 1.00 36.99 110 ILE A C 1
ATOM 899 O O . ILE A 1 113 ? 0.722 26.562 41.447 1.00 36.30 110 ILE A O 1
ATOM 904 N N . THR A 1 114 ? 0.427 28.778 41.282 1.00 36.96 111 THR A N 1
ATOM 905 C CA . THR A 1 114 ? 0.980 28.791 39.937 1.00 37.77 111 THR A CA 1
ATOM 906 C C . THR A 1 114 ? 2.422 28.312 40.007 1.00 40.08 111 THR A C 1
ATOM 907 O O . THR A 1 114 ? 2.935 27.703 39.068 1.00 41.20 111 THR A O 1
ATOM 911 N N . GLU A 1 115 ? 3.065 28.579 41.138 1.00 42.78 112 GLU A N 1
ATOM 912 C CA . GLU A 1 115 ? 4.436 28.150 41.368 1.00 45.24 112 GLU A CA 1
ATOM 913 C C . GLU A 1 115 ? 4.480 26.627 41.386 1.00 45.15 112 GLU A C 1
ATOM 914 O O . GLU A 1 115 ? 5.065 26.000 40.503 1.00 44.98 112 GLU A O 1
ATOM 920 N N . LEU A 1 116 ? 3.851 26.042 42.402 1.00 45.88 113 LEU A N 1
ATOM 921 C CA . LEU A 1 116 ? 3.808 24.588 42.570 1.00 46.40 113 LEU A CA 1
ATOM 922 C C . LEU A 1 116 ? 3.456 23.885 41.253 1.00 47.00 113 LEU A C 1
ATOM 923 O O . LEU A 1 116 ? 4.182 22.996 40.798 1.00 47.01 113 LEU A O 1
ATOM 928 N N . ALA A 1 117 ? 2.343 24.292 40.647 1.00 47.29 114 ALA A N 1
ATOM 929 C CA . ALA A 1 117 ? 1.898 23.721 39.381 1.00 48.13 114 ALA A CA 1
ATOM 930 C C . ALA A 1 117 ? 3.033 23.782 38.365 1.00 48.64 114 ALA A C 1
ATOM 931 O O . ALA A 1 117 ? 3.438 22.762 37.804 1.00 48.54 114 ALA A O 1
ATOM 933 N N . ARG A 1 118 ? 3.536 24.989 38.135 1.00 49.43 115 ARG A N 1
ATOM 934 C CA . ARG A 1 118 ? 4.636 25.205 37.202 1.00 50.78 115 ARG A CA 1
ATOM 935 C C . ARG A 1 118 ? 5.749 24.174 37.344 1.00 49.18 115 ARG A C 1
ATOM 936 O O . ARG A 1 118 ? 6.228 23.633 36.351 1.00 48.41 115 ARG A O 1
ATOM 944 N N . GLU A 1 119 ? 6.160 23.903 38.578 1.00 47.54 116 GLU A N 1
ATOM 945 C CA . GLU A 1 119 ? 7.245 22.958 38.808 1.00 47.32 116 GLU A CA 1
ATOM 946 C C . GLU A 1 119 ? 6.905 21.538 38.374 1.00 45.28 116 GLU A C 1
ATOM 947 O O . GLU A 1 119 ? 7.705 20.865 37.720 1.00 44.46 116 GLU A O 1
ATOM 953 N N . LYS A 1 120 ? 5.716 21.082 38.742 1.00 43.39 117 LYS A N 1
ATOM 954 C CA . LYS A 1 120 ? 5.288 19.744 38.381 1.00 40.47 117 LYS A CA 1
ATOM 955 C C . LYS A 1 120 ? 5.107 19.630 36.874 1.00 37.49 117 LYS A C 1
ATOM 956 O O . LYS A 1 120 ? 5.583 18.684 36.253 1.00 36.27 117 LYS A O 1
ATOM 962 N N . GLN A 1 121 ? 4.446 20.618 36.288 1.00 34.07 118 GLN A N 1
ATOM 963 C CA . GLN A 1 121 ? 4.201 20.624 34.857 1.00 32.23 118 GLN A CA 1
ATOM 964 C C . GLN A 1 121 ? 5.486 20.549 34.042 1.00 32.58 118 GLN A C 1
ATOM 965 O O . GLN A 1 121 ? 5.513 19.960 32.951 1.00 30.95 118 GLN A O 1
ATOM 971 N N . ILE A 1 122 ? 6.556 21.134 34.572 1.00 31.79 119 ILE A N 1
ATOM 972 C CA . ILE A 1 122 ? 7.838 21.078 33.887 1.00 29.34 119 ILE A CA 1
ATOM 973 C C . ILE A 1 122 ? 8.368 19.654 33.982 1.00 29.06 119 ILE A C 1
ATOM 974 O O . ILE A 1 122 ? 8.898 19.111 33.008 1.00 30.54 119 ILE A O 1
ATOM 979 N N . ALA A 1 123 ? 8.206 19.047 35.155 1.00 26.84 120 ALA A N 1
ATOM 980 C CA . ALA A 1 123 ? 8.675 17.689 35.374 1.00 24.61 120 ALA A CA 1
ATOM 981 C C . ALA A 1 123 ? 7.905 16.707 34.504 1.00 24.54 120 ALA A C 1
ATOM 982 O O . ALA A 1 123 ? 8.461 15.724 34.035 1.00 25.46 120 ALA A O 1
ATOM 984 N N . GLU A 1 124 ? 6.621 16.971 34.293 1.00 24.87 121 GLU A N 1
ATOM 985 C CA . GLU A 1 124 ? 5.795 16.096 33.471 1.00 27.42 121 GLU A CA 1
ATOM 986 C C . GLU A 1 124 ? 6.321 16.164 32.050 1.00 28.09 121 GLU A C 1
ATOM 987 O O . GLU A 1 124 ? 6.659 15.141 31.469 1.00 31.33 121 GLU A O 1
ATOM 993 N N . LEU A 1 125 ? 6.410 17.373 31.505 1.00 29.52 122 LEU A N 1
ATOM 994 C CA . LEU A 1 125 ? 6.904 17.565 30.148 1.00 29.99 122 LEU A CA 1
ATOM 995 C C . LEU A 1 125 ? 8.268 16.939 30.002 1.00 29.69 122 LEU A C 1
ATOM 996 O O . LEU A 1 125 ? 8.609 16.420 28.945 1.00 31.19 122 LEU A O 1
ATOM 1001 N N . LYS A 1 126 ? 9.055 16.978 31.067 1.00 27.49 123 LYS A N 1
ATOM 1002 C CA . LYS A 1 126 ? 10.387 16.417 31.003 1.00 25.90 123 LYS A CA 1
ATOM 1003 C C . LYS A 1 126 ? 10.303 14.900 30.979 1.00 24.38 123 LYS A C 1
ATOM 1004 O O . LYS A 1 126 ? 11.027 14.235 30.234 1.00 25.43 123 LYS A O 1
ATOM 1010 N N . ALA A 1 127 ? 9.403 14.347 31.779 1.00 21.12 124 ALA A N 1
ATOM 1011 C CA . ALA A 1 127 ? 9.253 12.900 31.823 1.00 20.81 124 ALA A CA 1
ATOM 1012 C C . ALA A 1 127 ? 8.768 12.347 30.478 1.00 19.91 124 ALA A C 1
ATOM 1013 O O . ALA A 1 127 ? 9.235 11.300 30.030 1.00 19.40 124 ALA A O 1
ATOM 1015 N N . LEU A 1 128 ? 7.843 13.051 29.833 1.00 18.90 125 LEU A N 1
ATOM 1016 C CA . LEU A 1 128 ? 7.323 12.604 28.544 1.00 20.42 125 LEU A CA 1
ATOM 1017 C C . LEU A 1 128 ? 8.456 12.570 27.516 1.00 22.34 125 LEU A C 1
ATOM 1018 O O . LEU A 1 128 ? 8.668 11.558 26.844 1.00 20.87 125 LEU A O 1
ATOM 1023 N N . LYS A 1 129 ? 9.205 13.669 27.426 1.00 23.87 126 LYS A N 1
ATOM 1024 C CA . LYS A 1 129 ? 10.324 13.765 26.495 1.00 24.59 126 LYS A CA 1
ATOM 1025 C C . LYS A 1 129 ? 11.416 12.724 26.712 1.00 26.68 126 LYS A C 1
ATOM 1026 O O . LYS A 1 129 ? 11.907 12.147 25.737 1.00 29.30 126 LYS A O 1
ATOM 1032 N N . GLU A 1 130 ? 11.812 12.475 27.959 1.00 25.96 127 GLU A N 1
ATOM 1033 C CA . GLU A 1 130 ? 12.849 11.474 28.191 1.00 27.29 127 GLU A CA 1
ATOM 1034 C C . GLU A 1 130 ? 12.326 10.102 27.806 1.00 26.51 127 GLU A C 1
ATOM 1035 O O . GLU A 1 130 ? 13.037 9.296 27.214 1.00 27.36 127 GLU A O 1
ATOM 1041 N N . SER A 1 131 ? 11.073 9.844 28.156 1.00 25.70 128 SER A N 1
ATOM 1042 C CA . SER A 1 131 ? 10.426 8.578 27.844 1.00 23.02 128 SER A CA 1
ATOM 1043 C C . SER A 1 131 ? 10.460 8.344 26.330 1.00 23.01 128 SER A C 1
ATOM 1044 O O . SER A 1 131 ? 10.918 7.302 25.851 1.00 21.52 128 SER A O 1
ATOM 1047 N N . SER A 1 132 ? 9.971 9.329 25.584 1.00 22.03 129 SER A N 1
ATOM 1048 C CA . SER A 1 132 ? 9.946 9.265 24.130 1.00 20.13 129 SER A CA 1
ATOM 1049 C C . SER A 1 132 ? 11.317 8.908 23.577 1.00 21.06 129 SER A C 1
ATOM 1050 O O . SER A 1 132 ? 11.474 7.913 22.868 1.00 21.96 129 SER A O 1
ATOM 1053 N N . GLU A 1 133 ? 12.315 9.723 23.907 1.00 22.52 130 GLU A N 1
ATOM 1054 C CA . GLU A 1 133 ? 13.676 9.488 23.433 1.00 21.99 130 GLU A CA 1
ATOM 1055 C C . GLU A 1 133 ? 14.198 8.144 23.886 1.00 21.63 130 GLU A C 1
ATOM 1056 O O . GLU A 1 133 ? 15.019 7.520 23.208 1.00 24.61 130 GLU A O 1
ATOM 1062 N N . SER A 1 134 ? 13.740 7.700 25.045 1.00 21.08 131 SER A N 1
ATOM 1063 C CA . SER A 1 134 ? 14.170 6.414 25.558 1.00 22.62 131 SER A CA 1
ATOM 1064 C C . SER A 1 134 ? 13.628 5.310 24.646 1.00 22.18 131 SER A C 1
ATOM 1065 O O . SER A 1 134 ? 14.304 4.315 24.405 1.00 21.93 131 SER A O 1
ATOM 1068 N N . ASN A 1 135 ? 12.410 5.482 24.137 1.00 23.22 132 ASN A N 1
ATOM 1069 C CA . ASN A 1 135 ? 11.844 4.484 23.231 1.00 23.34 132 ASN A CA 1
ATOM 1070 C C . ASN A 1 135 ? 12.674 4.456 21.970 1.00 22.95 132 ASN A C 1
ATOM 1071 O O . ASN A 1 135 ? 13.020 3.391 21.469 1.00 22.01 132 ASN A O 1
ATOM 1076 N N . ILE A 1 136 ? 12.994 5.642 21.464 1.00 23.21 133 ILE A N 1
ATOM 1077 C CA . ILE A 1 136 ? 13.800 5.760 20.260 1.00 23.25 133 ILE A CA 1
ATOM 1078 C C . ILE A 1 136 ? 15.117 5.019 20.390 1.00 27.11 133 ILE A C 1
ATOM 1079 O O . ILE A 1 136 ? 15.571 4.383 19.433 1.00 26.87 133 ILE A O 1
ATOM 1084 N N . LYS A 1 137 ? 15.735 5.100 21.569 1.00 29.10 134 LYS A N 1
ATOM 1085 C CA . LYS A 1 137 ? 17.012 4.436 21.770 1.00 29.76 134 LYS A CA 1
ATOM 1086 C C . LYS A 1 137 ? 16.854 2.919 21.699 1.00 29.63 134 LYS A C 1
ATOM 1087 O O . LYS A 1 137 ? 17.591 2.238 20.981 1.00 29.00 134 LYS A O 1
ATOM 1093 N N . ASP A 1 138 ? 15.888 2.387 22.439 1.00 29.24 135 ASP A N 1
ATOM 1094 C CA . ASP A 1 138 ? 15.669 0.949 22.455 1.00 28.89 135 ASP A CA 1
ATOM 1095 C C . ASP A 1 138 ? 15.080 0.425 21.129 1.00 27.26 135 ASP A C 1
ATOM 1096 O O . ASP A 1 138 ? 15.253 -0.734 20.763 1.00 26.23 135 ASP A O 1
ATOM 1101 N N . ILE A 1 139 ? 14.407 1.290 20.393 1.00 26.29 136 ILE A N 1
ATOM 1102 C CA . ILE A 1 139 ? 13.878 0.904 19.094 1.00 26.28 136 ILE A CA 1
ATOM 1103 C C . ILE A 1 139 ? 15.079 0.661 18.175 1.00 25.09 136 ILE A C 1
ATOM 1104 O O . ILE A 1 139 ? 15.141 -0.340 17.454 1.00 26.03 136 ILE A O 1
ATOM 1109 N N . LYS A 1 140 ? 16.047 1.574 18.216 1.00 23.23 137 LYS A N 1
ATOM 1110 C CA . LYS A 1 140 ? 17.232 1.440 17.387 1.00 21.19 137 LYS A CA 1
ATOM 1111 C C . LYS A 1 140 ? 18.047 0.224 17.774 1.00 21.96 137 LYS A C 1
ATOM 1112 O O . LYS A 1 140 ? 18.700 -0.391 16.925 1.00 21.91 137 LYS A O 1
ATOM 1118 N N . LYS A 1 141 ? 18.006 -0.141 19.050 1.00 23.70 138 LYS A N 1
ATOM 1119 C CA . LYS A 1 141 ? 18.747 -1.311 19.502 1.00 24.73 138 LYS A CA 1
ATOM 1120 C C . LYS A 1 141 ? 18.112 -2.598 18.983 1.00 23.78 138 LYS A C 1
ATOM 1121 O O . LYS A 1 141 ? 18.810 -3.484 18.496 1.00 23.87 138 LYS A O 1
ATOM 1127 N N . LYS A 1 142 ? 16.790 -2.711 19.104 1.00 22.99 139 LYS A N 1
ATOM 1128 C CA . LYS A 1 142 ? 16.088 -3.896 18.621 1.00 22.52 139 LYS A CA 1
ATOM 1129 C C . LYS A 1 142 ? 16.213 -3.995 17.113 1.00 20.10 139 LYS A C 1
ATOM 1130 O O . LYS A 1 142 ? 16.621 -5.008 16.580 1.00 19.84 139 LYS A O 1
ATOM 1136 N N . LEU A 1 143 ? 15.863 -2.927 16.424 1.00 21.47 140 LEU A N 1
ATOM 1137 C CA . LEU A 1 143 ? 15.916 -2.939 14.971 1.00 23.64 140 LEU A CA 1
ATOM 1138 C C . LEU A 1 143 ? 17.255 -3.371 14.425 1.00 24.06 140 LEU A C 1
ATOM 1139 O O . LEU A 1 143 ? 17.328 -4.156 13.476 1.00 23.52 140 LEU A O 1
ATOM 1144 N N . GLU A 1 144 ? 18.320 -2.881 15.046 1.00 24.18 141 GLU A N 1
ATOM 1145 C CA . GLU A 1 144 ? 19.653 -3.196 14.585 1.00 22.46 141 GLU A CA 1
ATOM 1146 C C . GLU A 1 144 ? 20.053 -4.612 14.993 1.00 23.69 141 GLU A C 1
ATOM 1147 O O . GLU A 1 144 ? 20.871 -5.265 14.326 1.00 21.71 141 GLU A O 1
ATOM 1153 N N . ALA A 1 145 ? 19.445 -5.102 16.072 1.00 22.15 142 ALA A N 1
ATOM 1154 C CA . ALA A 1 145 ? 19.701 -6.458 16.538 1.00 20.10 142 ALA A CA 1
ATOM 1155 C C . ALA A 1 145 ? 19.076 -7.410 15.532 1.00 20.93 142 ALA A C 1
ATOM 1156 O O . ALA A 1 145 ? 19.675 -8.424 15.171 1.00 21.22 142 ALA A O 1
ATOM 1158 N N . LYS A 1 146 ? 17.860 -7.080 15.099 1.00 21.84 143 LYS A N 1
ATOM 1159 C CA . LYS A 1 146 ? 17.125 -7.884 14.121 1.00 24.11 143 LYS A CA 1
ATOM 1160 C C . LYS A 1 146 ? 17.935 -7.924 12.822 1.00 24.18 143 LYS A C 1
ATOM 1161 O O . LYS A 1 146 ? 18.084 -8.975 12.188 1.00 22.95 143 LYS A O 1
ATOM 1167 N N . ARG A 1 147 ? 18.461 -6.764 12.439 1.00 24.02 144 ARG A N 1
ATOM 1168 C CA . ARG A 1 147 ? 19.259 -6.647 11.226 1.00 24.12 144 ARG A CA 1
ATOM 1169 C C . ARG A 1 147 ? 20.399 -7.657 11.257 1.00 25.15 144 ARG A C 1
ATOM 1170 O O . ARG A 1 147 ? 20.534 -8.467 10.328 1.00 27.07 144 ARG A O 1
ATOM 1178 N N . LEU A 1 148 ? 21.213 -7.624 12.316 1.00 22.96 145 LEU A N 1
ATOM 1179 C CA . LEU A 1 148 ? 22.331 -8.561 12.418 1.00 22.82 145 LEU A CA 1
ATOM 1180 C C . LEU A 1 148 ? 21.855 -9.999 12.265 1.00 24.37 145 LEU A C 1
ATOM 1181 O O . LEU A 1 148 ? 22.457 -10.784 11.532 1.00 23.60 145 LEU A O 1
ATOM 1186 N N . ASP A 1 149 ? 20.781 -10.338 12.977 1.00 25.95 146 ASP A N 1
ATOM 1187 C CA . ASP A 1 149 ? 20.229 -11.691 12.950 1.00 26.21 146 ASP A CA 1
ATOM 1188 C C . ASP A 1 149 ? 19.713 -12.089 11.560 1.00 27.47 146 ASP A C 1
ATOM 1189 O O . ASP A 1 149 ? 19.948 -13.212 11.105 1.00 26.24 146 ASP A O 1
ATOM 1194 N N . ARG A 1 150 ? 19.020 -11.177 10.881 1.00 27.80 147 ARG A N 1
ATOM 1195 C CA . ARG A 1 150 ? 18.527 -11.489 9.549 1.00 28.29 147 ARG A CA 1
ATOM 1196 C C . ARG A 1 150 ? 19.704 -11.802 8.637 1.00 30.07 147 ARG A C 1
ATOM 1197 O O . ARG A 1 150 ? 19.636 -12.723 7.822 1.00 31.47 147 ARG A O 1
ATOM 1205 N N . ILE A 1 151 ? 20.788 -11.041 8.772 1.00 29.63 148 ILE A N 1
ATOM 1206 C CA . ILE A 1 151 ? 21.971 -11.283 7.952 1.00 27.63 148 ILE A CA 1
ATOM 1207 C C . ILE A 1 151 ? 22.535 -12.655 8.286 1.00 29.48 148 ILE A C 1
ATOM 1208 O O . ILE A 1 151 ? 22.753 -13.477 7.394 1.00 30.32 148 ILE A O 1
ATOM 1213 N N . GLN A 1 152 ? 22.774 -12.899 9.575 1.00 29.95 149 GLN A N 1
ATOM 1214 C CA . GLN A 1 152 ? 23.315 -14.180 10.034 1.00 30.09 149 GLN A CA 1
ATOM 1215 C C . GLN A 1 152 ? 22.528 -15.347 9.424 1.00 30.17 149 GLN A C 1
ATOM 1216 O O . GLN A 1 152 ? 23.083 -16.142 8.670 1.00 31.06 149 GLN A O 1
ATOM 1222 N N . VAL A 1 153 ? 21.240 -15.444 9.739 1.00 29.35 150 VAL A N 1
ATOM 1223 C CA . VAL A 1 153 ? 20.395 -16.502 9.197 1.00 28.00 150 VAL A CA 1
ATOM 1224 C C . VAL A 1 153 ? 20.515 -16.595 7.670 1.00 29.54 150 VAL A C 1
ATOM 1225 O O . VAL A 1 153 ? 20.526 -17.686 7.099 1.00 28.10 150 VAL A O 1
ATOM 1245 N N . ARG A 1 156 ? 24.004 -18.232 6.080 1.00 49.65 153 ARG A N 1
ATOM 1246 C CA . ARG A 1 156 ? 24.129 -19.682 6.175 1.00 52.39 153 ARG A CA 1
ATOM 1247 C C . ARG A 1 156 ? 23.125 -20.493 5.355 1.00 53.85 153 ARG A C 1
ATOM 1248 O O . ARG A 1 156 ? 23.206 -21.719 5.327 1.00 52.60 153 ARG A O 1
ATOM 1256 N N . SER A 1 157 ? 22.176 -19.828 4.699 1.00 55.67 154 SER A N 1
ATOM 1257 C CA . SER A 1 157 ? 21.204 -20.547 3.875 1.00 58.95 154 SER A CA 1
ATOM 1258 C C . SER A 1 157 ? 21.472 -20.222 2.405 1.00 61.12 154 SER A C 1
ATOM 1259 O O . SER A 1 157 ? 20.851 -20.786 1.504 1.00 61.96 154 SER A O 1
ATOM 1262 N N . THR A 1 158 ? 22.400 -19.299 2.174 1.00 62.33 155 THR A N 1
ATOM 1263 C CA . THR A 1 158 ? 22.762 -18.902 0.824 1.00 62.66 155 THR A CA 1
ATOM 1264 C C . THR A 1 158 ? 24.271 -18.819 0.743 1.00 64.53 155 THR A C 1
ATOM 1265 O O . THR A 1 158 ? 24.892 -17.992 1.413 1.00 65.14 155 THR A O 1
ATOM 1269 N N . SER A 1 159 ? 24.862 -19.681 -0.076 1.00 63.46 156 SER A N 1
ATOM 1270 C CA . SER A 1 159 ? 26.308 -19.698 -0.223 1.00 65.23 156 SER A CA 1
ATOM 1271 C C . SER A 1 159 ? 26.765 -19.183 -1.576 1.00 63.58 156 SER A C 1
ATOM 1272 O O . SER A 1 159 ? 27.646 -19.770 -2.202 1.00 67.06 156 SER A O 1
ATOM 1275 N N . ASP A 1 160 ? 26.162 -18.083 -2.024 1.00 61.56 157 ASP A N 1
ATOM 1276 C CA . ASP A 1 160 ? 26.518 -17.474 -3.303 1.00 62.00 157 ASP A CA 1
ATOM 1277 C C . ASP A 1 160 ? 26.630 -15.960 -3.160 1.00 63.27 157 ASP A C 1
ATOM 1278 O O . ASP A 1 160 ? 25.627 -15.279 -2.953 1.00 67.52 157 ASP A O 1
ATOM 1283 N N . LYS A 1 161 ? 27.848 -15.439 -3.282 1.00 66.52 158 LYS A N 1
ATOM 1284 C CA . LYS A 1 161 ? 28.087 -14.003 -3.142 1.00 68.41 158 LYS A CA 1
ATOM 1285 C C . LYS A 1 161 ? 27.011 -13.094 -3.726 1.00 68.75 158 LYS A C 1
ATOM 1286 O O . LYS A 1 161 ? 26.142 -12.616 -2.996 1.00 70.27 158 LYS A O 1
ATOM 1292 N N . ALA A 1 162 ? 27.069 -12.853 -5.031 1.00 66.84 159 ALA A N 1
ATOM 1293 C CA . ALA A 1 162 ? 26.102 -11.985 -5.698 1.00 65.23 159 ALA A CA 1
ATOM 1294 C C . ALA A 1 162 ? 24.721 -12.064 -5.062 1.00 64.24 159 ALA A C 1
ATOM 1295 O O . ALA A 1 162 ? 24.021 -11.058 -4.957 1.00 64.86 159 ALA A O 1
ATOM 1297 N N . ALA A 1 163 ? 24.338 -13.265 -4.636 1.00 62.52 160 ALA A N 1
ATOM 1298 C CA . ALA A 1 163 ? 23.041 -13.483 -4.007 1.00 60.22 160 ALA A CA 1
ATOM 1299 C C . ALA A 1 163 ? 22.953 -12.834 -2.632 1.00 58.67 160 ALA A C 1
ATOM 1300 O O . ALA A 1 163 ? 22.111 -11.967 -2.396 1.00 57.96 160 ALA A O 1
ATOM 1302 N N . GLN A 1 164 ? 23.829 -13.258 -1.729 1.00 56.88 161 GLN A N 1
ATOM 1303 C CA . GLN A 1 164 ? 23.839 -12.723 -0.379 1.00 56.67 161 GLN A CA 1
ATOM 1304 C C . GLN A 1 164 ? 24.091 -11.214 -0.311 1.00 56.02 161 GLN A C 1
ATOM 1305 O O . GLN A 1 164 ? 23.718 -10.561 0.663 1.00 54.92 161 GLN A O 1
ATOM 1311 N N . GLU A 1 165 ? 24.698 -10.657 -1.352 1.00 55.80 162 GLU A N 1
ATOM 1312 C CA . GLU A 1 165 ? 24.974 -9.225 -1.382 1.00 55.41 162 GLU A CA 1
ATOM 1313 C C . GLU A 1 165 ? 23.655 -8.518 -1.621 1.00 52.99 162 GLU A C 1
ATOM 1314 O O . GLU A 1 165 ? 23.364 -7.498 -1.001 1.00 54.03 162 GLU A O 1
ATOM 1320 N N . ARG A 1 166 ? 22.859 -9.075 -2.526 1.00 50.56 163 ARG A N 1
ATOM 1321 C CA . ARG A 1 166 ? 21.544 -8.533 -2.846 1.00 47.54 163 ARG A CA 1
ATOM 1322 C C . ARG A 1 166 ? 20.685 -8.573 -1.598 1.00 43.47 163 ARG A C 1
ATOM 1323 O O . ARG A 1 166 ? 20.021 -7.594 -1.253 1.00 41.51 163 ARG A O 1
ATOM 1331 N N . LEU A 1 167 ? 20.698 -9.720 -0.927 1.00 39.35 164 LEU A N 1
ATOM 1332 C CA . LEU A 1 167 ? 19.926 -9.896 0.290 1.00 37.18 164 LEU A CA 1
ATOM 1333 C C . LEU A 1 167 ? 20.415 -8.960 1.413 1.00 36.28 164 LEU A C 1
ATOM 1334 O O . LEU A 1 167 ? 19.610 -8.445 2.188 1.00 35.90 164 LEU A O 1
ATOM 1339 N N . LYS A 1 168 ? 21.726 -8.739 1.502 1.00 34.52 165 LYS A N 1
ATOM 1340 C CA . LYS A 1 168 ? 22.254 -7.827 2.505 1.00 32.10 165 LYS A CA 1
ATOM 1341 C C . LYS A 1 168 ? 21.708 -6.440 2.222 1.00 31.06 165 LYS A C 1
ATOM 1342 O O . LYS A 1 168 ? 21.198 -5.763 3.122 1.00 29.48 165 LYS A O 1
ATOM 1348 N N . LYS A 1 169 ? 21.828 -6.004 0.973 1.00 30.57 166 LYS A N 1
ATOM 1349 C CA . LYS A 1 169 ? 21.326 -4.689 0.615 1.00 32.40 166 LYS A CA 1
ATOM 1350 C C . LYS A 1 169 ? 19.860 -4.520 0.973 1.00 32.03 166 LYS A C 1
ATOM 1351 O O . LYS A 1 169 ? 19.455 -3.465 1.470 1.00 30.34 166 LYS A O 1
ATOM 1357 N N . GLU A 1 170 ? 19.059 -5.554 0.734 1.00 31.48 167 GLU A N 1
ATOM 1358 C CA . GLU A 1 170 ? 17.644 -5.453 1.047 1.00 31.64 167 GLU A CA 1
ATOM 1359 C C . GLU A 1 170 ? 17.425 -5.393 2.543 1.00 29.34 167 GLU A C 1
ATOM 1360 O O . GLU A 1 170 ? 16.611 -4.618 3.015 1.00 28.28 167 GLU A O 1
ATOM 1366 N N . ILE A 1 171 ? 18.149 -6.214 3.292 1.00 28.43 168 ILE A N 1
ATOM 1367 C CA . ILE A 1 171 ? 18.015 -6.208 4.743 1.00 26.39 168 ILE A CA 1
ATOM 1368 C C . ILE A 1 171 ? 18.527 -4.865 5.300 1.00 26.25 168 ILE A C 1
ATOM 1369 O O . ILE A 1 171 ? 17.805 -4.159 6.009 1.00 26.32 168 ILE A O 1
ATOM 1374 N N . ASN A 1 172 ? 19.759 -4.498 4.963 1.00 25.57 169 ASN A N 1
ATOM 1375 C CA . ASN A 1 172 ? 20.306 -3.233 5.442 1.00 24.59 169 ASN A CA 1
ATOM 1376 C C . ASN A 1 172 ? 19.384 -2.083 5.097 1.00 24.48 169 ASN A C 1
ATOM 1377 O O . ASN A 1 172 ? 19.141 -1.210 5.918 1.00 23.79 169 ASN A O 1
ATOM 1382 N N . ASN A 1 173 ? 18.879 -2.092 3.871 1.00 27.25 170 ASN A N 1
ATOM 1383 C CA . ASN A 1 173 ? 17.965 -1.057 3.394 1.00 28.87 170 ASN A CA 1
ATOM 1384 C C . ASN A 1 173 ? 16.753 -0.976 4.305 1.00 28.34 170 ASN A C 1
ATOM 1385 O O . ASN A 1 173 ? 16.346 0.109 4.727 1.00 28.66 170 ASN A O 1
ATOM 1390 N N . SER A 1 174 ? 16.178 -2.139 4.589 1.00 27.63 171 SER A N 1
ATOM 1391 C CA . SER A 1 174 ? 15.022 -2.250 5.465 1.00 28.56 171 SER A CA 1
ATOM 1392 C C . SER A 1 174 ? 15.283 -1.535 6.785 1.00 27.72 171 SER A C 1
ATOM 1393 O O . SER A 1 174 ? 14.520 -0.661 7.194 1.00 28.34 171 SER A O 1
ATOM 1396 N N . HIS A 1 175 ? 16.372 -1.933 7.439 1.00 27.42 172 HIS A N 1
ATOM 1397 C CA . HIS A 1 175 ? 16.777 -1.396 8.729 1.00 26.50 172 HIS A CA 1
ATOM 1398 C C . HIS A 1 175 ? 16.804 0.121 8.794 1.00 26.39 172 HIS A C 1
ATOM 1399 O O . HIS A 1 175 ? 16.093 0.734 9.590 1.00 26.99 172 HIS A O 1
ATOM 1406 N N . ILE A 1 176 ? 17.646 0.722 7.964 1.00 25.47 173 ILE A N 1
ATOM 1407 C CA . ILE A 1 176 ? 17.765 2.167 7.934 1.00 25.34 173 ILE A CA 1
ATOM 1408 C C . ILE A 1 176 ? 16.408 2.834 7.805 1.00 25.05 173 ILE A C 1
ATOM 1409 O O . ILE A 1 176 ? 16.064 3.705 8.601 1.00 26.50 173 ILE A O 1
ATOM 1414 N N . GLN A 1 177 ? 15.619 2.424 6.817 1.00 25.73 174 GLN A N 1
ATOM 1415 C CA . GLN A 1 177 ? 14.313 3.052 6.629 1.00 26.04 174 GLN A CA 1
ATOM 1416 C C . GLN A 1 177 ? 13.367 2.761 7.767 1.00 21.75 174 GLN A C 1
ATOM 1417 O O . GLN A 1 177 ? 12.599 3.618 8.185 1.00 19.87 174 GLN A O 1
ATOM 1423 N N . GLU A 1 178 ? 13.422 1.551 8.287 1.00 20.04 175 GLU A N 1
ATOM 1424 C CA . GLU A 1 178 ? 12.532 1.239 9.383 1.00 20.99 175 GLU A CA 1
ATOM 1425 C C . GLU A 1 178 ? 12.852 2.078 10.633 1.00 19.98 175 GLU A C 1
ATOM 1426 O O . GLU A 1 178 ? 11.919 2.422 11.375 1.00 18.65 175 GLU A O 1
ATOM 1432 N N . VAL A 1 179 ? 14.129 2.428 10.870 1.00 17.00 176 VAL A N 1
ATOM 1433 C CA . VAL A 1 179 ? 14.435 3.254 12.056 1.00 15.77 176 VAL A CA 1
ATOM 1434 C C . VAL A 1 179 ? 13.917 4.670 11.821 1.00 14.68 176 VAL A C 1
ATOM 1435 O O . VAL A 1 179 ? 13.330 5.268 12.709 1.00 14.52 176 VAL A O 1
ATOM 1439 N N . VAL A 1 180 ? 14.127 5.195 10.617 1.00 15.46 177 VAL A N 1
ATOM 1440 C CA . VAL A 1 180 ? 13.659 6.534 10.265 1.00 14.59 177 VAL A CA 1
ATOM 1441 C C . VAL A 1 180 ? 12.145 6.651 10.394 1.00 14.32 177 VAL A C 1
ATOM 1442 O O . VAL A 1 180 ? 11.614 7.575 11.021 1.00 14.21 177 VAL A O 1
ATOM 1446 N N . GLN A 1 181 ? 11.442 5.717 9.781 1.00 16.37 178 GLN A N 1
ATOM 1447 C CA . GLN A 1 181 ? 9.991 5.741 9.853 1.00 17.07 178 GLN A CA 1
ATOM 1448 C C . GLN A 1 181 ? 9.516 5.501 11.286 1.00 16.94 178 GLN A C 1
ATOM 1449 O O . GLN A 1 181 ? 8.525 6.093 11.716 1.00 15.67 178 GLN A O 1
ATOM 1455 N N . THR A 1 182 ? 10.201 4.635 12.030 1.00 16.55 179 THR A N 1
ATOM 1456 C CA . THR A 1 182 ? 9.759 4.389 13.397 1.00 20.33 179 THR A CA 1
ATOM 1457 C C . THR A 1 182 ? 10.013 5.631 14.244 1.00 20.93 179 THR A C 1
ATOM 1458 O O . THR A 1 182 ? 9.182 6.008 15.070 1.00 22.41 179 THR A O 1
ATOM 1462 N N . ILE A 1 183 ? 11.148 6.287 14.028 1.00 21.07 180 ILE A N 1
ATOM 1463 C CA . ILE A 1 183 ? 11.453 7.500 14.781 1.00 20.12 180 ILE A CA 1
ATOM 1464 C C . ILE A 1 183 ? 10.466 8.590 14.411 1.00 19.99 180 ILE A C 1
ATOM 1465 O O . ILE A 1 183 ? 10.158 9.463 15.207 1.00 20.90 180 ILE A O 1
ATOM 1470 N N . LYS A 1 184 ? 9.967 8.527 13.187 1.00 20.66 181 LYS A N 1
ATOM 1471 C CA . LYS A 1 184 ? 8.998 9.495 12.685 1.00 19.44 181 LYS A CA 1
ATOM 1472 C C . LYS A 1 184 ? 7.648 9.246 13.361 1.00 19.01 181 LYS A C 1
ATOM 1473 O O . LYS A 1 184 ? 6.870 10.175 13.615 1.00 19.01 181 LYS A O 1
ATOM 1479 N N . LEU A 1 185 ? 7.390 7.982 13.684 1.00 17.89 182 LEU A N 1
ATOM 1480 C CA . LEU A 1 185 ? 6.147 7.589 14.338 1.00 16.79 182 LEU A CA 1
ATOM 1481 C C . LEU A 1 185 ? 6.064 8.045 15.806 1.00 17.17 182 LEU A C 1
ATOM 1482 O O . LEU A 1 185 ? 5.142 8.764 16.192 1.00 14.21 182 LEU A O 1
ATOM 1487 N N . LEU A 1 186 ? 7.012 7.610 16.631 1.00 19.76 183 LEU A N 1
ATOM 1488 C CA . LEU A 1 186 ? 7.023 8.011 18.044 1.00 20.91 183 LEU A CA 1
ATOM 1489 C C . LEU A 1 186 ? 6.969 9.520 18.120 1.00 20.87 183 LEU A C 1
ATOM 1490 O O . LEU A 1 186 ? 6.231 10.106 18.920 1.00 21.27 183 LEU A O 1
ATOM 1495 N N . THR A 1 187 ? 7.759 10.155 17.269 1.00 20.78 184 THR A N 1
ATOM 1496 C CA . THR A 1 187 ? 7.794 11.602 17.252 1.00 20.77 184 THR A CA 1
ATOM 1497 C C . THR A 1 187 ? 6.396 12.162 17.054 1.00 19.77 184 THR A C 1
ATOM 1498 O O . THR A 1 187 ? 6.013 13.130 17.711 1.00 21.65 184 THR A O 1
ATOM 1502 N N . GLU A 1 188 ? 5.621 11.554 16.164 1.00 19.38 185 GLU A N 1
ATOM 1503 C CA . GLU A 1 188 ? 4.257 12.022 15.936 1.00 15.57 185 GLU A CA 1
ATOM 1504 C C . GLU A 1 188 ? 3.389 11.720 17.162 1.00 14.36 185 GLU A C 1
ATOM 1505 O O . GLU A 1 188 ? 2.607 12.561 17.604 1.00 12.64 185 GLU A O 1
ATOM 1511 N N . LYS A 1 189 ? 3.524 10.529 17.728 1.00 13.18 186 LYS A N 1
ATOM 1512 C CA . LYS A 1 189 ? 2.737 10.195 18.909 1.00 12.09 186 LYS A CA 1
ATOM 1513 C C . LYS A 1 189 ? 3.184 11.092 20.081 1.00 11.82 186 LYS A C 1
ATOM 1514 O O . LYS A 1 189 ? 2.350 11.654 20.796 1.00 10.29 186 LYS A O 1
ATOM 1520 N N . THR A 1 190 ? 4.495 11.241 20.283 1.00 13.94 187 THR A N 1
ATOM 1521 C CA . THR A 1 190 ? 4.974 12.112 21.367 1.00 12.90 187 THR A CA 1
ATOM 1522 C C . THR A 1 190 ? 4.377 13.510 21.180 1.00 12.17 187 THR A C 1
ATOM 1523 O O . THR A 1 190 ? 4.000 14.173 22.142 1.00 13.19 187 THR A O 1
ATOM 1527 N N . ALA A 1 191 ? 4.261 13.962 19.939 1.00 12.33 188 ALA A N 1
ATOM 1528 C CA . ALA A 1 191 ? 3.665 15.267 19.703 1.00 12.82 188 ALA A CA 1
ATOM 1529 C C . ALA A 1 191 ? 2.199 15.277 20.164 1.00 18.02 188 ALA A C 1
ATOM 1530 O O . ALA A 1 191 ? 1.717 16.274 20.733 1.00 19.64 188 ALA A O 1
ATOM 1532 N N . ARG A 1 192 ? 1.478 14.182 19.927 1.00 16.80 189 ARG A N 1
ATOM 1533 C CA . ARG A 1 192 ? 0.080 14.135 20.355 1.00 16.36 189 ARG A CA 1
ATOM 1534 C C . ARG A 1 192 ? 0.000 14.127 21.877 1.00 18.49 189 ARG A C 1
ATOM 1535 O O . ARG A 1 192 ? -0.806 14.843 22.458 1.00 18.98 189 ARG A O 1
ATOM 1543 N N . TYR A 1 193 ? 0.831 13.322 22.530 1.00 19.83 190 TYR A N 1
ATOM 1544 C CA . TYR A 1 193 ? 0.820 13.291 23.992 1.00 20.87 190 TYR A CA 1
ATOM 1545 C C . TYR A 1 193 ? 1.230 14.626 24.615 1.00 21.57 190 TYR A C 1
ATOM 1546 O O . TYR A 1 193 ? 0.693 15.020 25.655 1.00 21.42 190 TYR A O 1
ATOM 1555 N N . GLN A 1 194 ? 2.162 15.337 23.988 1.00 20.46 191 GLN A N 1
ATOM 1556 C CA . GLN A 1 194 ? 2.593 16.611 24.562 1.00 21.33 191 GLN A CA 1
ATOM 1557 C C . GLN A 1 194 ? 1.507 17.670 24.418 1.00 22.02 191 GLN A C 1
ATOM 1558 O O . GLN A 1 194 ? 1.220 18.422 25.348 1.00 23.45 191 GLN A O 1
ATOM 1564 N N . GLN A 1 195 ? 0.882 17.708 23.250 1.00 22.93 192 GLN A N 1
ATOM 1565 C CA . GLN A 1 195 ? -0.183 18.652 22.983 1.00 19.21 192 GLN A CA 1
ATOM 1566 C C . GLN A 1 195 ? -1.321 18.511 23.992 1.00 20.42 192 GLN A C 1
ATOM 1567 O O . GLN A 1 195 ? -1.815 19.501 24.539 1.00 21.05 192 GLN A O 1
ATOM 1573 N N . LYS A 1 196 ? -1.735 17.278 24.249 1.00 22.19 193 LYS A N 1
ATOM 1574 C CA . LYS A 1 196 ? -2.830 17.019 25.176 1.00 23.09 193 LYS A CA 1
ATOM 1575 C C . LYS A 1 196 ? -2.388 17.428 26.587 1.00 22.65 193 LYS A C 1
ATOM 1576 O O . LYS A 1 196 ? -3.154 18.015 27.355 1.00 20.21 193 LYS A O 1
ATOM 1582 N N . LEU A 1 197 ? -1.139 17.115 26.911 1.00 23.33 194 LEU A N 1
ATOM 1583 C CA . LEU A 1 197 ? -0.573 17.429 28.218 1.00 24.99 194 LEU A CA 1
ATOM 1584 C C . LEU A 1 197 ? -0.556 18.935 28.479 1.00 25.20 194 LEU A C 1
ATOM 1585 O O . LEU A 1 197 ? -0.980 19.404 29.537 1.00 25.03 194 LEU A O 1
ATOM 1590 N N . GLU A 1 198 ? -0.064 19.697 27.514 1.00 25.63 195 GLU A N 1
ATOM 1591 C CA . GLU A 1 198 ? 0.001 21.141 27.676 1.00 24.90 195 GLU A CA 1
ATOM 1592 C C . GLU A 1 198 ? -1.409 21.676 27.781 1.00 25.43 195 GLU A C 1
ATOM 1593 O O . GLU A 1 198 ? -1.670 22.694 28.420 1.00 28.38 195 GLU A O 1
ATOM 1599 N N . GLU A 1 199 ? -2.331 20.960 27.164 1.00 27.45 196 GLU A N 1
ATOM 1600 C CA . GLU A 1 199 ? -3.728 21.357 27.173 1.00 27.59 196 GLU A CA 1
ATOM 1601 C C . GLU A 1 199 ? -4.317 21.281 28.584 1.00 24.77 196 GLU A C 1
ATOM 1602 O O . GLU A 1 199 ? -5.028 22.179 29.013 1.00 23.25 196 GLU A O 1
ATOM 1608 N N . LYS A 1 200 ? -4.025 20.208 29.305 1.00 24.62 197 LYS A N 1
ATOM 1609 C CA . LYS A 1 200 ? -4.533 20.057 30.661 1.00 25.24 197 LYS A CA 1
ATOM 1610 C C . LYS A 1 200 ? -3.968 21.171 31.527 1.00 25.45 197 LYS A C 1
ATOM 1611 O O . LYS A 1 200 ? -4.702 21.869 32.225 1.00 25.19 197 LYS A O 1
ATOM 1617 N N . GLN A 1 201 ? -2.654 21.348 31.456 1.00 25.78 198 GLN A N 1
ATOM 1618 C CA . GLN A 1 201 ? -1.987 22.391 32.212 1.00 24.91 198 GLN A CA 1
ATOM 1619 C C . GLN A 1 201 ? -2.671 23.735 31.989 1.00 25.06 198 GLN A C 1
ATOM 1620 O O . GLN A 1 201 ? -2.883 24.495 32.943 1.00 23.53 198 GLN A O 1
ATOM 1626 N N . ALA A 1 202 ? -3.057 24.021 30.745 1.00 23.59 199 ALA A N 1
ATOM 1627 C CA . ALA A 1 202 ? -3.725 25.291 30.461 1.00 22.53 199 ALA A CA 1
ATOM 1628 C C . ALA A 1 202 ? -5.052 25.348 31.206 1.00 24.74 199 ALA A C 1
ATOM 1629 O O . ALA A 1 202 ? -5.399 26.373 31.815 1.00 25.90 199 ALA A O 1
ATOM 1631 N N . GLU A 1 203 ? -5.781 24.236 31.153 1.00 26.09 200 GLU A N 1
ATOM 1632 C CA . GLU A 1 203 ? -7.079 24.097 31.806 1.00 28.73 200 GLU A CA 1
ATOM 1633 C C . GLU A 1 203 ? -6.929 24.274 33.320 1.00 28.46 200 GLU A C 1
ATOM 1634 O O . GLU A 1 203 ? -7.768 24.873 33.987 1.00 26.90 200 GLU A O 1
ATOM 1640 N N . ASN A 1 204 ? -5.838 23.749 33.848 1.00 28.31 201 ASN A N 1
ATOM 1641 C CA . ASN A 1 204 ? -5.566 23.829 35.267 1.00 29.99 201 ASN A CA 1
ATOM 1642 C C . ASN A 1 204 ? -5.325 25.292 35.659 1.00 29.66 201 ASN A C 1
ATOM 1643 O O . ASN A 1 204 ? -5.917 25.799 36.619 1.00 29.03 201 ASN A O 1
ATOM 1648 N N . LEU A 1 205 ? -4.471 25.970 34.900 1.00 28.26 202 LEU A N 1
ATOM 1649 C CA . LEU A 1 205 ? -4.181 27.375 35.153 1.00 27.35 202 LEU A CA 1
ATOM 1650 C C . LEU A 1 205 ? -5.508 28.119 35.164 1.00 27.53 202 LEU A C 1
ATOM 1651 O O . LEU A 1 205 ? -5.809 28.897 36.072 1.00 28.50 202 LEU A O 1
ATOM 1656 N N . ARG A 1 206 ? -6.310 27.854 34.143 1.00 26.67 203 ARG A N 1
ATOM 1657 C CA . ARG A 1 206 ? -7.604 28.489 33.998 1.00 23.49 203 ARG A CA 1
ATOM 1658 C C . ARG A 1 206 ? -8.475 28.226 35.226 1.00 22.62 203 ARG A C 1
ATOM 1659 O O . ARG A 1 206 ? -9.158 29.115 35.707 1.00 21.86 203 ARG A O 1
ATOM 1667 N N . ALA A 1 207 ? -8.449 27.012 35.758 1.00 23.38 204 ALA A N 1
ATOM 1668 C CA . ALA A 1 207 ? -9.261 26.735 36.944 1.00 25.84 204 ALA A CA 1
ATOM 1669 C C . ALA A 1 207 ? -8.795 27.665 38.079 1.00 26.31 204 ALA A C 1
ATOM 1670 O O . ALA A 1 207 ? -9.602 28.252 38.802 1.00 26.50 204 ALA A O 1
ATOM 1672 N N . ILE A 1 208 ? -7.479 27.797 38.201 1.00 26.79 205 ILE A N 1
ATOM 1673 C CA . ILE A 1 208 ? -6.846 28.634 39.220 1.00 26.33 205 ILE A CA 1
ATOM 1674 C C . ILE A 1 208 ? -7.275 30.092 39.155 1.00 25.95 205 ILE A C 1
ATOM 1675 O O . ILE A 1 208 ? -7.636 30.685 40.175 1.00 25.84 205 ILE A O 1
ATOM 1680 N N . GLN A 1 209 ? -7.225 30.670 37.959 1.00 26.59 206 GLN A N 1
ATOM 1681 C CA . GLN A 1 209 ? -7.604 32.068 37.763 1.00 28.11 206 GLN A CA 1
ATOM 1682 C C . GLN A 1 209 ? -9.082 32.252 38.068 1.00 30.56 206 GLN A C 1
ATOM 1683 O O . GLN A 1 209 ? -9.529 33.317 38.512 1.00 32.38 206 GLN A O 1
ATOM 1689 N N . GLU A 1 210 ? -9.833 31.190 37.829 1.00 31.87 207 GLU A N 1
ATOM 1690 C CA . GLU A 1 210 ? -11.264 31.170 38.066 1.00 31.32 207 GLU A CA 1
ATOM 1691 C C . GLU A 1 210 ? -11.472 31.230 39.582 1.00 28.78 207 GLU A C 1
ATOM 1692 O O . GLU A 1 210 ? -12.352 31.928 40.073 1.00 27.47 207 GLU A O 1
ATOM 1698 N N . LYS A 1 211 ? -10.644 30.498 40.318 1.00 27.57 208 LYS A N 1
ATOM 1699 C CA . LYS A 1 211 ? -10.713 30.490 41.776 1.00 28.61 208 LYS A CA 1
ATOM 1700 C C . LYS A 1 211 ? -10.431 31.915 42.281 1.00 30.05 208 LYS A C 1
ATOM 1701 O O . LYS A 1 211 ? -11.227 32.492 43.035 1.00 30.57 208 LYS A O 1
ATOM 1707 N N . GLU A 1 212 ? -9.311 32.491 41.851 1.00 28.93 209 GLU A N 1
ATOM 1708 C CA . GLU A 1 212 ? -8.977 33.839 42.278 1.00 29.44 209 GLU A CA 1
ATOM 1709 C C . GLU A 1 212 ? -10.134 34.771 41.964 1.00 29.73 209 GLU A C 1
ATOM 1710 O O . GLU A 1 212 ? -10.504 35.618 42.784 1.00 30.49 209 GLU A O 1
ATOM 1716 N N . GLY A 1 213 ? -10.707 34.609 40.776 1.00 28.57 210 GLY A N 1
ATOM 1717 C CA . GLY A 1 213 ? -11.828 35.440 40.375 1.00 26.99 210 GLY A CA 1
ATOM 1718 C C . GLY A 1 213 ? -12.956 35.387 41.386 1.00 28.40 210 GLY A C 1
ATOM 1719 O O . GLY A 1 213 ? -13.565 36.408 41.725 1.00 27.99 210 GLY A O 1
ATOM 1720 N N . GLN A 1 214 ? -13.237 34.193 41.891 1.00 29.24 211 GLN A N 1
ATOM 1721 C CA . GLN A 1 214 ? -14.312 34.048 42.849 1.00 31.03 211 GLN A CA 1
ATOM 1722 C C . GLN A 1 214 ? -13.950 34.631 44.210 1.00 31.10 211 GLN A C 1
ATOM 1723 O O . GLN A 1 214 ? -14.795 35.245 44.871 1.00 29.78 211 GLN A O 1
ATOM 1729 N N . LEU A 1 215 ? -12.699 34.462 44.626 1.00 31.68 212 LEU A N 1
ATOM 1730 C CA . LEU A 1 215 ? -12.271 35.025 45.901 1.00 31.94 212 LEU A CA 1
ATOM 1731 C C . LEU A 1 215 ? -12.457 36.534 45.841 1.00 33.80 212 LEU A C 1
ATOM 1732 O O . LEU A 1 215 ? -13.185 37.111 46.655 1.00 33.91 212 LEU A O 1
ATOM 1737 N N . GLN A 1 216 ? -11.817 37.168 44.860 1.00 34.82 213 GLN A N 1
ATOM 1738 C CA . GLN A 1 216 ? -11.919 38.613 44.696 1.00 35.48 213 GLN A CA 1
ATOM 1739 C C . GLN A 1 216 ? -13.385 39.056 44.686 1.00 36.08 213 GLN A C 1
ATOM 1740 O O . GLN A 1 216 ? -13.767 40.021 45.355 1.00 34.85 213 GLN A O 1
ATOM 1746 N N . GLN A 1 217 ? -14.202 38.328 43.934 1.00 37.10 214 GLN A N 1
ATOM 1747 C CA . GLN A 1 217 ? -15.630 38.592 43.842 1.00 36.67 214 GLN A CA 1
ATOM 1748 C C . GLN A 1 217 ? -16.214 38.635 45.251 1.00 35.26 214 GLN A C 1
ATOM 1749 O O . GLN A 1 217 ? -16.918 39.576 45.621 1.00 35.11 214 GLN A O 1
ATOM 1755 N N . GLU A 1 218 ? -15.912 37.603 46.032 1.00 32.96 215 GLU A N 1
ATOM 1756 C CA . GLU A 1 218 ? -16.380 37.501 47.409 1.00 31.32 215 GLU A CA 1
ATOM 1757 C C . GLU A 1 218 ? -15.884 38.658 48.290 1.00 30.35 215 GLU A C 1
ATOM 1758 O O . GLU A 1 218 ? -16.631 39.209 49.094 1.00 26.52 215 GLU A O 1
ATOM 1764 N N . ALA A 1 219 ? -14.620 39.028 48.122 1.00 30.97 216 ALA A N 1
ATOM 1765 C CA . ALA A 1 219 ? -14.029 40.117 48.894 1.00 30.94 216 ALA A CA 1
ATOM 1766 C C . ALA A 1 219 ? -14.764 41.423 48.648 1.00 31.69 216 ALA A C 1
ATOM 1767 O O . ALA A 1 219 ? -14.818 42.282 49.527 1.00 33.21 216 ALA A O 1
ATOM 1769 N N . VAL A 1 220 ? -15.335 41.573 47.456 1.00 30.97 217 VAL A N 1
ATOM 1770 C CA . VAL A 1 220 ? -16.062 42.790 47.124 1.00 29.71 217 VAL A CA 1
ATOM 1771 C C . VAL A 1 220 ? -17.499 42.718 47.610 1.00 29.87 217 VAL A C 1
ATOM 1772 O O . VAL A 1 220 ? -18.079 43.732 47.990 1.00 29.34 217 VAL A O 1
ATOM 1776 N N . ALA A 1 221 ? -18.072 41.518 47.580 1.00 30.32 218 ALA A N 1
ATOM 1777 C CA . ALA A 1 221 ? -19.456 41.303 48.004 1.00 28.70 218 ALA A CA 1
ATOM 1778 C C . ALA A 1 221 ? -19.601 41.657 49.479 1.00 29.29 218 ALA A C 1
ATOM 1779 O O . ALA A 1 221 ? -20.562 42.297 49.894 1.00 27.98 218 ALA A O 1
ATOM 1781 N N . GLU A 1 222 ? -18.630 41.226 50.269 1.00 31.28 219 GLU A N 1
ATOM 1782 C CA . GLU A 1 222 ? -18.632 41.502 51.689 1.00 32.79 219 GLU A CA 1
ATOM 1783 C C . GLU A 1 222 ? -18.560 43.016 51.890 1.00 34.22 219 GLU A C 1
ATOM 1784 O O . GLU A 1 222 ? -19.399 43.602 52.574 1.00 34.60 219 GLU A O 1
ATOM 1790 N N . TYR A 1 223 ? -17.564 43.648 51.278 1.00 35.17 220 TYR A N 1
ATOM 1791 C CA . TYR A 1 223 ? -17.403 45.088 51.396 1.00 37.50 220 TYR A CA 1
ATOM 1792 C C . TYR A 1 223 ? -18.733 45.796 51.170 1.00 40.30 220 TYR A C 1
ATOM 1793 O O . TYR A 1 223 ? -19.192 46.572 52.017 1.00 40.64 220 TYR A O 1
ATOM 1802 N N . GLU A 1 224 ? -19.356 45.531 50.028 1.00 42.84 221 GLU A N 1
ATOM 1803 C CA . GLU A 1 224 ? -20.641 46.148 49.716 1.00 45.37 221 GLU A CA 1
ATOM 1804 C C . GLU A 1 224 ? -21.624 45.958 50.871 1.00 45.32 221 GLU A C 1
ATOM 1805 O O . GLU A 1 224 ? -22.190 46.922 51.394 1.00 45.51 221 GLU A O 1
ATOM 1811 N N . GLU A 1 225 ? -21.812 44.707 51.272 1.00 44.60 222 GLU A N 1
ATOM 1812 C CA . GLU A 1 225 ? -22.731 44.385 52.353 1.00 45.48 222 GLU A CA 1
ATOM 1813 C C . GLU A 1 225 ? -22.435 45.270 53.559 1.00 44.56 222 GLU A C 1
ATOM 1814 O O . GLU A 1 225 ? -23.255 46.104 53.941 1.00 43.84 222 GLU A O 1
ATOM 1820 N N . LYS A 1 226 ? -21.257 45.078 54.146 1.00 43.23 223 LYS A N 1
ATOM 1821 C CA . LYS A 1 226 ? -20.818 45.835 55.311 1.00 42.78 223 LYS A CA 1
ATOM 1822 C C . LYS A 1 226 ? -21.167 47.318 55.249 1.00 43.92 223 LYS A C 1
ATOM 1823 O O . LYS A 1 226 ? -21.677 47.894 56.220 1.00 43.52 223 LYS A O 1
ATOM 1829 N N . LEU A 1 227 ? -20.895 47.927 54.100 1.00 44.95 224 LEU A N 1
ATOM 1830 C CA . LEU A 1 227 ? -21.141 49.351 53.898 1.00 45.93 224 LEU A CA 1
ATOM 1831 C C . LEU A 1 227 ? -22.627 49.737 53.954 1.00 46.10 224 LEU A C 1
ATOM 1832 O O . LEU A 1 227 ? -22.978 50.821 54.414 1.00 45.13 224 LEU A O 1
ATOM 1837 N N . LYS A 1 228 ? -23.494 48.845 53.491 1.00 46.89 225 LYS A N 1
ATOM 1838 C CA . LYS A 1 228 ? -24.931 49.101 53.471 1.00 47.14 225 LYS A CA 1
ATOM 1839 C C . LYS A 1 228 ? -25.561 49.067 54.866 1.00 45.34 225 LYS A C 1
ATOM 1840 O O . LYS A 1 228 ? -26.583 49.708 55.112 1.00 44.15 225 LYS A O 1
ATOM 1846 N N . THR A 1 229 ? -24.948 48.328 55.780 1.00 44.28 226 THR A N 1
ATOM 1847 C CA . THR A 1 229 ? -25.462 48.248 57.140 1.00 43.71 226 THR A CA 1
ATOM 1848 C C . THR A 1 229 ? -24.687 49.172 58.065 1.00 44.52 226 THR A C 1
ATOM 1849 O O . THR A 1 229 ? -25.156 49.499 59.152 1.00 44.27 226 THR A O 1
ATOM 1853 N N . LEU A 1 230 ? -23.502 49.585 57.624 1.00 45.12 227 LEU A N 1
ATOM 1854 C CA . LEU A 1 230 ? -22.626 50.466 58.396 1.00 46.32 227 LEU A CA 1
ATOM 1855 C C . LEU A 1 230 ? -23.325 51.624 59.105 1.00 47.21 227 LEU A C 1
ATOM 1856 O O . LEU A 1 230 ? -23.118 51.826 60.298 1.00 48.11 227 LEU A O 1
ATOM 1861 N N . THR A 1 231 ? -24.142 52.384 58.378 1.00 47.37 228 THR A N 1
ATOM 1862 C CA . THR A 1 231 ? -24.846 53.530 58.960 1.00 47.18 228 THR A CA 1
ATOM 1863 C C . THR A 1 231 ? -25.654 53.216 60.221 1.00 47.92 228 THR A C 1
ATOM 1864 O O . THR A 1 231 ? -25.708 54.024 61.140 1.00 48.19 228 THR A O 1
ATOM 1868 N N . VAL A 1 232 ? -26.287 52.048 60.257 1.00 48.42 229 VAL A N 1
ATOM 1869 C CA . VAL A 1 232 ? -27.090 51.631 61.405 1.00 49.13 229 VAL A CA 1
ATOM 1870 C C . VAL A 1 232 ? -26.244 51.037 62.533 1.00 50.36 229 VAL A C 1
ATOM 1871 O O . VAL A 1 232 ? -26.444 51.361 63.700 1.00 50.61 229 VAL A O 1
ATOM 1875 N N . GLU A 1 233 ? -25.301 50.170 62.188 1.00 52.64 230 GLU A N 1
ATOM 1876 C CA . GLU A 1 233 ? -24.445 49.548 63.195 1.00 56.00 230 GLU A CA 1
ATOM 1877 C C . GLU A 1 233 ? -23.686 50.578 64.037 1.00 56.64 230 GLU A C 1
ATOM 1878 O O . GLU A 1 233 ? -23.167 50.254 65.107 1.00 56.55 230 GLU A O 1
ATOM 1884 N N . VAL A 1 234 ? -23.616 51.813 63.551 1.00 57.47 231 VAL A N 1
ATOM 1885 C CA . VAL A 1 234 ? -22.917 52.862 64.278 1.00 58.81 231 VAL A CA 1
ATOM 1886 C C . VAL A 1 234 ? -23.872 53.718 65.094 1.00 59.10 231 VAL A C 1
ATOM 1887 O O . VAL A 1 234 ? -23.641 53.946 66.279 1.00 57.89 231 VAL A O 1
ATOM 1891 N N . GLN A 1 235 ? -24.946 54.184 64.465 1.00 61.06 232 GLN A N 1
ATOM 1892 C CA . GLN A 1 235 ? -25.927 55.009 65.159 1.00 62.90 232 GLN A CA 1
ATOM 1893 C C . GLN A 1 235 ? -26.403 54.280 66.410 1.00 63.86 232 GLN A C 1
ATOM 1894 O O . GLN A 1 235 ? -26.673 54.909 67.435 1.00 63.74 232 GLN A O 1
ATOM 1900 N N . GLU A 1 236 ? -26.497 52.954 66.320 1.00 64.66 233 GLU A N 1
ATOM 1901 C CA . GLU A 1 236 ? -26.915 52.137 67.453 1.00 65.51 233 GLU A CA 1
ATOM 1902 C C . GLU A 1 236 ? -25.793 52.057 68.483 1.00 65.59 233 GLU A C 1
ATOM 1903 O O . GLU A 1 236 ? -25.986 52.415 69.644 1.00 66.47 233 GLU A O 1
ATOM 1917 N N . VAL A 1 238 ? -23.648 53.891 69.108 1.00 64.04 235 VAL A N 1
ATOM 1918 C CA . VAL A 1 238 ? -23.519 55.199 69.743 1.00 64.65 235 VAL A CA 1
ATOM 1919 C C . VAL A 1 238 ? -24.608 55.350 70.801 1.00 65.44 235 VAL A C 1
ATOM 1920 O O . VAL A 1 238 ? -24.331 55.742 71.931 1.00 65.49 235 VAL A O 1
ATOM 1924 N N . LYS A 1 239 ? -25.846 55.041 70.422 1.00 65.47 236 LYS A N 1
ATOM 1925 C CA . LYS A 1 239 ? -26.986 55.121 71.333 1.00 64.90 236 LYS A CA 1
ATOM 1926 C C . LYS A 1 239 ? -26.614 54.406 72.635 1.00 64.86 236 LYS A C 1
ATOM 1927 O O . LYS A 1 239 ? -26.769 54.959 73.725 1.00 65.03 236 LYS A O 1
ATOM 1933 N N . ASN A 1 240 ? -26.124 53.175 72.509 1.00 64.73 237 ASN A N 1
ATOM 1934 C CA . ASN A 1 240 ? -25.699 52.394 73.665 1.00 65.51 237 ASN A CA 1
ATOM 1935 C C . ASN A 1 240 ? -24.595 53.158 74.385 1.00 65.70 237 ASN A C 1
ATOM 1936 O O . ASN A 1 240 ? -24.504 53.136 75.613 1.00 65.99 237 ASN A O 1
ATOM 1941 N N . TYR A 1 241 ? -23.759 53.829 73.597 1.00 65.45 238 TYR A N 1
ATOM 1942 C CA . TYR A 1 241 ? -22.633 54.603 74.110 1.00 65.19 238 TYR A CA 1
ATOM 1943 C C . TYR A 1 241 ? -23.087 55.832 74.905 1.00 65.22 238 TYR A C 1
ATOM 1944 O O . TYR A 1 241 ? -22.483 56.178 75.924 1.00 65.26 238 TYR A O 1
ATOM 1961 N N . LYS A 1 243 ? -25.347 56.053 76.800 1.00 68.41 240 LYS A N 1
ATOM 1962 C CA . LYS A 1 243 ? -25.967 55.607 78.038 1.00 70.11 240 LYS A CA 1
ATOM 1963 C C . LYS A 1 243 ? -24.854 55.195 78.992 1.00 72.51 240 LYS A C 1
ATOM 1964 O O . LYS A 1 243 ? -25.075 54.988 80.183 1.00 72.86 240 LYS A O 1
ATOM 1970 N N . GLU A 1 244 ? -23.649 55.086 78.446 1.00 75.46 241 GLU A N 1
ATOM 1971 C CA . GLU A 1 244 ? -22.475 54.700 79.214 1.00 78.35 241 GLU A CA 1
ATOM 1972 C C . GLU A 1 244 ? -21.736 55.969 79.622 1.00 80.50 241 GLU A C 1
ATOM 1973 O O . GLU A 1 244 ? -20.879 55.943 80.507 1.00 81.10 241 GLU A O 1
ATOM 1979 N N . VAL A 1 245 ? -22.080 57.078 78.970 1.00 82.50 242 VAL A N 1
ATOM 1980 C CA . VAL A 1 245 ? -21.442 58.362 79.242 1.00 84.41 242 VAL A CA 1
ATOM 1981 C C . VAL A 1 245 ? -22.209 59.217 80.247 1.00 85.99 242 VAL A C 1
ATOM 1982 O O . VAL A 1 245 ? -21.676 59.577 81.298 1.00 85.40 242 VAL A O 1
ATOM 1986 N N . PHE A 1 246 ? -23.457 59.544 79.924 1.00 88.07 243 PHE A N 1
ATOM 1987 C CA . PHE A 1 246 ? -24.262 60.378 80.810 1.00 90.23 243 PHE A CA 1
ATOM 1988 C C . PHE A 1 246 ? -25.206 59.606 81.739 1.00 91.43 243 PHE A C 1
ATOM 1989 O O . PHE A 1 246 ? -24.992 59.578 82.953 1.00 92.42 243 PHE A O 1
ATOM 1997 N N . PRO A 1 247 ? -26.258 58.969 81.188 1.00 92.07 244 PRO A N 1
ATOM 1998 C CA . PRO A 1 247 ? -27.203 58.215 82.018 1.00 92.45 244 PRO A CA 1
ATOM 1999 C C . PRO A 1 247 ? -26.554 57.130 82.878 1.00 92.62 244 PRO A C 1
ATOM 2000 O O . PRO A 1 247 ? -26.807 55.938 82.605 1.00 92.72 244 PRO A O 1
ATOM 2004 N N . ASN B 1 6 ? -21.638 53.674 35.220 1.00 97.66 284 ASN B N 1
ATOM 2005 C CA . ASN B 1 6 ? -22.368 54.786 34.548 1.00 97.78 284 ASN B CA 1
ATOM 2006 C C . ASN B 1 6 ? -21.351 55.825 34.065 1.00 97.83 284 ASN B C 1
ATOM 2007 O O . ASN B 1 6 ? -21.062 55.908 32.869 1.00 98.02 284 ASN B O 1
ATOM 2020 N N . LYS B 1 8 ? -18.211 57.369 32.863 1.00 95.81 286 LYS B N 1
ATOM 2021 C CA . LYS B 1 8 ? -17.099 56.768 32.130 1.00 95.17 286 LYS B CA 1
ATOM 2022 C C . LYS B 1 8 ? -15.688 57.213 32.523 1.00 94.59 286 LYS B C 1
ATOM 2023 O O . LYS B 1 8 ? -14.716 56.505 32.253 1.00 94.92 286 LYS B O 1
ATOM 2029 N N . GLU B 1 9 ? -15.574 58.378 33.155 1.00 93.65 287 GLU B N 1
ATOM 2030 C CA . GLU B 1 9 ? -14.272 58.894 33.581 1.00 92.61 287 GLU B CA 1
ATOM 2031 C C . GLU B 1 9 ? -13.847 58.191 34.867 1.00 91.66 287 GLU B C 1
ATOM 2032 O O . GLU B 1 9 ? -12.666 58.165 35.228 1.00 91.02 287 GLU B O 1
ATOM 2038 N N . VAL B 1 10 ? -14.835 57.617 35.544 1.00 90.85 288 VAL B N 1
ATOM 2039 C CA . VAL B 1 10 ? -14.628 56.890 36.790 1.00 90.08 288 VAL B CA 1
ATOM 2040 C C . VAL B 1 10 ? -13.930 55.549 36.535 1.00 88.81 288 VAL B C 1
ATOM 2041 O O . VAL B 1 10 ? -13.031 55.154 37.280 1.00 89.76 288 VAL B O 1
ATOM 2045 N N . THR B 1 11 ? -14.345 54.867 35.470 1.00 86.45 289 THR B N 1
ATOM 2046 C CA . THR B 1 11 ? -13.790 53.566 35.106 1.00 83.68 289 THR B CA 1
ATOM 2047 C C . THR B 1 11 ? -12.810 53.647 33.925 1.00 82.81 289 THR B C 1
ATOM 2048 O O . THR B 1 11 ? -13.216 53.913 32.793 1.00 84.30 289 THR B O 1
ATOM 2052 N N . GLN B 1 12 ? -11.526 53.412 34.191 1.00 80.19 290 GLN B N 1
ATOM 2053 C CA . GLN B 1 12 ? -10.500 53.465 33.147 1.00 77.09 290 GLN B CA 1
ATOM 2054 C C . GLN B 1 12 ? -9.992 52.068 32.815 1.00 75.07 290 GLN B C 1
ATOM 2055 O O . GLN B 1 12 ? -10.540 51.393 31.942 1.00 75.15 290 GLN B O 1
ATOM 2061 N N . LEU B 1 13 ? -8.937 51.648 33.511 1.00 72.81 291 LEU B N 1
ATOM 2062 C CA . LEU B 1 13 ? -8.337 50.326 33.330 1.00 70.76 291 LEU B CA 1
ATOM 2063 C C . LEU B 1 13 ? -7.603 50.122 31.993 1.00 69.13 291 LEU B C 1
ATOM 2064 O O . LEU B 1 13 ? -8.217 50.173 30.925 1.00 68.26 291 LEU B O 1
ATOM 2069 N N . PRO B 1 14 ? -6.275 49.887 32.038 1.00 67.95 292 PRO B N 1
ATOM 2070 C CA . PRO B 1 14 ? -5.508 49.677 30.806 1.00 67.60 292 PRO B CA 1
ATOM 2071 C C . PRO B 1 14 ? -6.086 48.553 29.947 1.00 67.27 292 PRO B C 1
ATOM 2072 O O . PRO B 1 14 ? -6.651 47.584 30.458 1.00 66.62 292 PRO B O 1
ATOM 2076 N N . GLU B 1 15 ? -5.934 48.697 28.636 1.00 67.42 293 GLU B N 1
ATOM 2077 C CA . GLU B 1 15 ? -6.452 47.729 27.686 1.00 67.85 293 GLU B CA 1
ATOM 2078 C C . GLU B 1 15 ? -5.724 46.394 27.799 1.00 68.12 293 GLU B C 1
ATOM 2079 O O . GLU B 1 15 ? -4.516 46.355 28.034 1.00 69.71 293 GLU B O 1
ATOM 2085 N N . PRO B 1 16 ? -6.454 45.277 27.658 1.00 68.19 294 PRO B N 1
ATOM 2086 C CA . PRO B 1 16 ? -5.839 43.949 27.744 1.00 68.48 294 PRO B CA 1
ATOM 2087 C C . PRO B 1 16 ? -4.770 43.739 26.661 1.00 68.46 294 PRO B C 1
ATOM 2088 O O . PRO B 1 16 ? -5.073 43.292 25.552 1.00 68.49 294 PRO B O 1
ATOM 2092 N N . GLN B 1 17 ? -3.524 44.070 26.995 1.00 68.01 295 GLN B N 1
ATOM 2093 C CA . GLN B 1 17 ? -2.404 43.934 26.067 1.00 67.63 295 GLN B CA 1
ATOM 2094 C C . GLN B 1 17 ? -1.285 43.071 26.642 1.00 66.80 295 GLN B C 1
ATOM 2095 O O . GLN B 1 17 ? -1.037 43.089 27.848 1.00 66.67 295 GLN B O 1
ATOM 2101 N N . THR B 1 18 ? -0.613 42.320 25.771 1.00 65.11 296 THR B N 1
ATOM 2102 C CA . THR B 1 18 ? 0.504 41.462 26.174 1.00 63.52 296 THR B CA 1
ATOM 2103 C C . THR B 1 18 ? 1.552 41.476 25.067 1.00 61.47 296 THR B C 1
ATOM 2104 O O . THR B 1 18 ? 1.205 41.489 23.881 1.00 62.25 296 THR B O 1
ATOM 2108 N N . ALA B 1 19 ? 2.827 41.472 25.447 1.00 58.04 297 ALA B N 1
ATOM 2109 C CA . ALA B 1 19 ? 3.897 41.464 24.456 1.00 54.31 297 ALA B CA 1
ATOM 2110 C C . ALA B 1 19 ? 3.715 40.218 23.596 1.00 51.73 297 ALA B C 1
ATOM 2111 O O . ALA B 1 19 ? 3.450 39.132 24.119 1.00 50.78 297 ALA B O 1
ATOM 2113 N N . SER B 1 20 ? 3.845 40.378 22.281 1.00 48.02 298 SER B N 1
ATOM 2114 C CA . SER B 1 20 ? 3.688 39.263 21.351 1.00 43.69 298 SER B CA 1
ATOM 2115 C C . SER B 1 20 ? 4.999 38.504 21.204 1.00 41.42 298 SER B C 1
ATOM 2116 O O . SER B 1 20 ? 6.029 38.943 21.716 1.00 40.02 298 SER B O 1
ATOM 2119 N N . LEU B 1 21 ? 4.949 37.369 20.503 1.00 39.41 299 LEU B N 1
ATOM 2120 C CA . LEU B 1 21 ? 6.137 36.553 20.256 1.00 37.81 299 LEU B CA 1
ATOM 2121 C C . LEU B 1 21 ? 7.273 37.364 19.669 1.00 37.41 299 LEU B C 1
ATOM 2122 O O . LEU B 1 21 ? 8.386 37.357 20.196 1.00 36.03 299 LEU B O 1
ATOM 2127 N N . ALA B 1 22 ? 6.978 38.032 18.554 1.00 36.64 300 ALA B N 1
ATOM 2128 C CA . ALA B 1 22 ? 7.941 38.868 17.840 1.00 36.18 300 ALA B CA 1
ATOM 2129 C C . ALA B 1 22 ? 8.700 39.781 18.800 1.00 35.98 300 ALA B C 1
ATOM 2130 O O . ALA B 1 22 ? 9.927 39.837 18.777 1.00 36.43 300 ALA B O 1
ATOM 2132 N N . GLU B 1 23 ? 7.967 40.492 19.647 1.00 36.14 301 GLU B N 1
ATOM 2133 C CA . GLU B 1 23 ? 8.583 41.394 20.610 1.00 36.37 301 GLU B CA 1
ATOM 2134 C C . GLU B 1 23 ? 9.469 40.607 21.585 1.00 36.54 301 GLU B C 1
ATOM 2135 O O . GLU B 1 23 ? 10.546 41.069 21.992 1.00 35.96 301 GLU B O 1
ATOM 2141 N N . LEU B 1 24 ? 9.003 39.417 21.956 1.00 35.04 302 LEU B N 1
ATOM 2142 C CA . LEU B 1 24 ? 9.737 38.554 22.871 1.00 34.09 302 LEU B CA 1
ATOM 2143 C C . LEU B 1 24 ? 10.937 37.900 22.191 1.00 33.47 302 LEU B C 1
ATOM 2144 O O . LEU B 1 24 ? 12.005 37.807 22.783 1.00 35.13 302 LEU B O 1
ATOM 2149 N N . GLN B 1 25 ? 10.752 37.457 20.948 1.00 33.69 303 GLN B N 1
ATOM 2150 C CA . GLN B 1 25 ? 11.798 36.800 20.162 1.00 33.08 303 GLN B CA 1
ATOM 2151 C C . GLN B 1 25 ? 12.909 37.761 19.771 1.00 33.13 303 GLN B C 1
ATOM 2152 O O . GLN B 1 25 ? 14.010 37.335 19.423 1.00 33.38 303 GLN B O 1
ATOM 2158 N N . GLN B 1 26 ? 12.619 39.056 19.805 1.00 33.41 304 GLN B N 1
ATOM 2159 C CA . GLN B 1 26 ? 13.628 40.044 19.448 1.00 34.47 304 GLN B CA 1
ATOM 2160 C C . GLN B 1 26 ? 14.343 40.597 20.680 1.00 34.40 304 GLN B C 1
ATOM 2161 O O . GLN B 1 26 ? 15.169 41.499 20.568 1.00 34.56 304 GLN B O 1
ATOM 2175 N N . LYS B 1 28 ? 16.980 40.710 23.801 1.00 40.91 306 LYS B N 1
ATOM 2176 C CA . LYS B 1 28 ? 18.378 40.312 23.963 1.00 42.53 306 LYS B CA 1
ATOM 2177 C C . LYS B 1 28 ? 18.602 38.923 24.538 1.00 41.29 306 LYS B C 1
ATOM 2178 O O . LYS B 1 28 ? 19.215 38.076 23.890 1.00 41.24 306 LYS B O 1
ATOM 2184 N N . LEU B 1 29 ? 18.114 38.685 25.751 1.00 40.09 307 LEU B N 1
ATOM 2185 C CA . LEU B 1 29 ? 18.317 37.388 26.375 1.00 38.60 307 LEU B CA 1
ATOM 2186 C C . LEU B 1 29 ? 17.947 36.214 25.488 1.00 36.55 307 LEU B C 1
ATOM 2187 O O . LEU B 1 29 ? 18.578 35.166 25.561 1.00 34.84 307 LEU B O 1
ATOM 2192 N N . PHE B 1 30 ? 16.938 36.392 24.643 1.00 35.35 308 PHE B N 1
ATOM 2193 C CA . PHE B 1 30 ? 16.521 35.327 23.745 1.00 34.15 308 PHE B CA 1
ATOM 2194 C C . PHE B 1 30 ? 17.507 35.225 22.581 1.00 33.30 308 PHE B C 1
ATOM 2195 O O . PHE B 1 30 ? 17.933 34.126 22.208 1.00 32.69 308 PHE B O 1
ATOM 2203 N N . LEU B 1 31 ? 17.880 36.375 22.019 1.00 32.13 309 LEU B N 1
ATOM 2204 C CA . LEU B 1 31 ? 18.816 36.412 20.898 1.00 31.72 309 LEU B CA 1
ATOM 2205 C C . LEU B 1 31 ? 20.200 35.820 21.183 1.00 32.67 309 LEU B C 1
ATOM 2206 O O . LEU B 1 31 ? 20.858 35.325 20.262 1.00 31.64 309 LEU B O 1
ATOM 2211 N N . LYS B 1 32 ? 20.658 35.864 22.435 1.00 32.12 310 LYS B N 1
ATOM 2212 C CA . LYS B 1 32 ? 21.963 35.273 22.730 1.00 32.33 310 LYS B CA 1
ATOM 2213 C C . LYS B 1 32 ? 21.813 33.759 22.853 1.00 30.32 310 LYS B C 1
ATOM 2214 O O . LYS B 1 32 ? 22.738 33.002 22.522 1.00 28.68 310 LYS B O 1
ATOM 2220 N N . LEU B 1 33 ? 20.648 33.318 23.331 1.00 27.63 311 LEU B N 1
ATOM 2221 C CA . LEU B 1 33 ? 20.391 31.887 23.466 1.00 25.58 311 LEU B CA 1
ATOM 2222 C C . LEU B 1 33 ? 20.472 31.263 22.083 1.00 24.75 311 LEU B C 1
ATOM 2223 O O . LEU B 1 33 ? 21.120 30.238 21.888 1.00 23.37 311 LEU B O 1
ATOM 2228 N N . LEU B 1 34 ? 19.821 31.898 21.118 1.00 23.25 312 LEU B N 1
ATOM 2229 C CA . LEU B 1 34 ? 19.833 31.377 19.768 1.00 24.62 312 LEU B CA 1
ATOM 2230 C C . LEU B 1 34 ? 21.258 31.327 19.255 1.00 27.55 312 LEU B C 1
ATOM 2231 O O . LEU B 1 34 ? 21.639 30.382 18.565 1.00 27.33 312 LEU B O 1
ATOM 2236 N N . LYS B 1 35 ? 22.058 32.338 19.583 1.00 30.04 313 LYS B N 1
ATOM 2237 C CA . LYS B 1 35 ? 23.428 32.322 19.113 1.00 29.56 313 LYS B CA 1
ATOM 2238 C C . LYS B 1 35 ? 24.182 31.241 19.853 1.00 29.30 313 LYS B C 1
ATOM 2239 O O . LYS B 1 35 ? 25.034 30.568 19.277 1.00 30.23 313 LYS B O 1
ATOM 2245 N N . LYS B 1 36 ? 23.852 31.048 21.124 1.00 27.72 314 LYS B N 1
ATOM 2246 C CA . LYS B 1 36 ? 24.505 29.991 21.893 1.00 25.76 314 LYS B CA 1
ATOM 2247 C C . LYS B 1 36 ? 24.224 28.664 21.181 1.00 23.89 314 LYS B C 1
ATOM 2248 O O . LYS B 1 36 ? 25.137 27.928 20.813 1.00 23.08 314 LYS B O 1
ATOM 2254 N N . GLN B 1 37 ? 22.935 28.385 20.992 1.00 24.72 315 GLN B N 1
ATOM 2255 C CA . GLN B 1 37 ? 22.440 27.180 20.328 1.00 21.23 315 GLN B CA 1
ATOM 2256 C C . GLN B 1 37 ? 23.104 26.918 18.970 1.00 20.07 315 GLN B C 1
ATOM 2257 O O . GLN B 1 37 ? 23.420 25.779 18.640 1.00 19.31 315 GLN B O 1
ATOM 2263 N N . GLU B 1 38 ? 23.340 27.964 18.188 1.00 22.22 316 GLU B N 1
ATOM 2264 C CA . GLU B 1 38 ? 23.978 27.779 16.894 1.00 24.04 316 GLU B CA 1
ATOM 2265 C C . GLU B 1 38 ? 25.426 27.334 17.109 1.00 24.41 316 GLU B C 1
ATOM 2266 O O . GLU B 1 38 ? 25.947 26.499 16.362 1.00 22.99 316 GLU B O 1
ATOM 2272 N N . LYS B 1 39 ? 26.080 27.877 18.133 1.00 24.17 317 LYS B N 1
ATOM 2273 C CA . LYS B 1 39 ? 27.445 27.455 18.429 1.00 25.53 317 LYS B CA 1
ATOM 2274 C C . LYS B 1 39 ? 27.430 25.972 18.771 1.00 23.13 317 LYS B C 1
ATOM 2275 O O . LYS B 1 39 ? 28.308 25.222 18.356 1.00 24.04 317 LYS B O 1
ATOM 2281 N N . GLU B 1 40 ? 26.436 25.547 19.542 1.00 20.01 318 GLU B N 1
ATOM 2282 C CA . GLU B 1 40 ? 26.342 24.142 19.893 1.00 19.21 318 GLU B CA 1
ATOM 2283 C C . GLU B 1 40 ? 26.224 23.265 18.632 1.00 19.91 318 GLU B C 1
ATOM 2284 O O . GLU B 1 40 ? 26.863 22.215 18.543 1.00 19.54 318 GLU B O 1
ATOM 2290 N N . LEU B 1 41 ? 25.436 23.701 17.650 1.00 20.62 319 LEU B N 1
ATOM 2291 C CA . LEU B 1 41 ? 25.281 22.920 16.433 1.00 22.53 319 LEU B CA 1
ATOM 2292 C C . LEU B 1 41 ? 26.578 22.888 15.617 1.00 25.00 319 LEU B C 1
ATOM 2293 O O . LEU B 1 41 ? 26.937 21.854 15.055 1.00 26.01 319 LEU B O 1
ATOM 2298 N N . LYS B 1 42 ? 27.293 24.005 15.541 1.00 27.23 320 LYS B N 1
ATOM 2299 C CA . LYS B 1 42 ? 28.548 23.988 14.793 1.00 27.18 320 LYS B CA 1
ATOM 2300 C C . LYS B 1 42 ? 29.554 23.040 15.446 1.00 26.78 320 LYS B C 1
ATOM 2301 O O . LYS B 1 42 ? 30.284 22.357 14.751 1.00 28.02 320 LYS B O 1
ATOM 2307 N N . GLU B 1 43 ? 29.586 22.982 16.776 1.00 25.88 321 GLU B N 1
ATOM 2308 C CA . GLU B 1 43 ? 30.515 22.083 17.474 1.00 24.97 321 GLU B CA 1
ATOM 2309 C C . GLU B 1 43 ? 30.284 20.622 17.134 1.00 22.42 321 GLU B C 1
ATOM 2310 O O . GLU B 1 43 ? 31.236 19.878 16.843 1.00 18.14 321 GLU B O 1
ATOM 2316 N N . LEU B 1 44 ? 29.015 20.213 17.192 1.00 22.80 322 LEU B N 1
ATOM 2317 C CA . LEU B 1 44 ? 28.612 18.844 16.875 1.00 18.45 322 LEU B CA 1
ATOM 2318 C C . LEU B 1 44 ? 29.022 18.526 15.448 1.00 18.45 322 LEU B C 1
ATOM 2319 O O . LEU B 1 44 ? 29.501 17.430 15.158 1.00 16.69 322 LEU B O 1
ATOM 2324 N N . GLU B 1 45 ? 28.853 19.483 14.546 1.00 19.57 323 GLU B N 1
ATOM 2325 C CA . GLU B 1 45 ? 29.270 19.233 13.177 1.00 23.05 323 GLU B CA 1
ATOM 2326 C C . GLU B 1 45 ? 30.791 18.967 13.123 1.00 22.26 323 GLU B C 1
ATOM 2327 O O . GLU B 1 45 ? 31.239 17.977 12.525 1.00 21.84 323 GLU B O 1
ATOM 2333 N N . ARG B 1 46 ? 31.591 19.840 13.739 1.00 21.49 324 ARG B N 1
ATOM 2334 C CA . ARG B 1 46 ? 33.043 19.624 13.730 1.00 22.26 324 ARG B CA 1
ATOM 2335 C C . ARG B 1 46 ? 33.372 18.256 14.336 1.00 18.54 324 ARG B C 1
ATOM 2336 O O . ARG B 1 46 ? 34.091 17.453 13.733 1.00 17.67 324 ARG B O 1
ATOM 2344 N N . LYS B 1 47 ? 32.843 17.980 15.520 1.00 16.22 325 LYS B N 1
ATOM 2345 C CA . LYS B 1 47 ? 33.090 16.693 16.148 1.00 15.72 325 LYS B CA 1
ATOM 2346 C C . LYS B 1 47 ? 32.677 15.569 15.210 1.00 15.71 325 LYS B C 1
ATOM 2347 O O . LYS B 1 47 ? 33.377 14.555 15.088 1.00 14.59 325 LYS B O 1
ATOM 2353 N N . GLY B 1 48 ? 31.543 15.736 14.535 1.00 15.46 326 GLY B N 1
ATOM 2354 C CA . GLY B 1 48 ? 31.106 14.692 13.614 1.00 13.12 326 GLY B CA 1
ATOM 2355 C C . GLY B 1 48 ? 32.131 14.503 12.511 1.00 13.20 326 GLY B C 1
ATOM 2356 O O . GLY B 1 48 ? 32.615 13.391 12.244 1.00 12.24 326 GLY B O 1
ATOM 2357 N N . SER B 1 49 ? 32.466 15.607 11.864 1.00 12.64 327 SER B N 1
ATOM 2358 C CA . SER B 1 49 ? 33.442 15.589 10.790 1.00 15.82 327 SER B CA 1
ATOM 2359 C C . SER B 1 49 ? 34.769 14.964 11.229 1.00 15.74 327 SER B C 1
ATOM 2360 O O . SER B 1 49 ? 35.343 14.132 10.518 1.00 14.52 327 SER B O 1
ATOM 2363 N N . LYS B 1 50 ? 35.260 15.340 12.407 1.00 17.51 328 LYS B N 1
ATOM 2364 C CA . LYS B 1 50 ? 36.529 14.776 12.870 1.00 18.63 328 LYS B CA 1
ATOM 2365 C C . LYS B 1 50 ? 36.367 13.277 13.079 1.00 18.75 328 LYS B C 1
ATOM 2366 O O . LYS B 1 50 ? 37.260 12.484 12.757 1.00 20.44 328 LYS B O 1
ATOM 2372 N N . ARG B 1 51 ? 35.214 12.879 13.603 1.00 17.94 329 ARG B N 1
ATOM 2373 C CA . ARG B 1 51 ? 34.990 11.465 13.877 1.00 17.72 329 ARG B CA 1
ATOM 2374 C C . ARG B 1 51 ? 35.026 10.608 12.610 1.00 18.47 329 ARG B C 1
ATOM 2375 O O . ARG B 1 51 ? 35.601 9.507 12.621 1.00 19.41 329 ARG B O 1
ATOM 2383 N N . ARG B 1 52 ? 34.438 11.107 11.517 1.00 19.05 330 ARG B N 1
ATOM 2384 C CA . ARG B 1 52 ? 34.426 10.365 10.241 1.00 17.95 330 ARG B CA 1
ATOM 2385 C C . ARG B 1 52 ? 35.851 10.136 9.770 1.00 17.73 330 ARG B C 1
ATOM 2386 O O . ARG B 1 52 ? 36.210 9.041 9.331 1.00 16.73 330 ARG B O 1
ATOM 2394 N N . GLU B 1 53 ? 36.659 11.189 9.876 1.00 20.63 331 GLU B N 1
ATOM 2395 C CA . GLU B 1 53 ? 38.073 11.146 9.510 1.00 17.91 331 GLU B CA 1
ATOM 2396 C C . GLU B 1 53 ? 38.786 10.142 10.406 1.00 16.45 331 GLU B C 1
ATOM 2397 O O . GLU B 1 53 ? 39.603 9.350 9.933 1.00 13.83 331 GLU B O 1
ATOM 2403 N N . GLU B 1 54 ? 38.485 10.174 11.704 1.00 15.98 332 GLU B N 1
ATOM 2404 C CA . GLU B 1 54 ? 39.134 9.238 12.630 1.00 15.18 332 GLU B CA 1
ATOM 2405 C C . GLU B 1 54 ? 38.761 7.794 12.235 1.00 16.72 332 GLU B C 1
ATOM 2406 O O . GLU B 1 54 ? 39.598 6.880 12.316 1.00 15.51 332 GLU B O 1
ATOM 2412 N N . LEU B 1 55 ? 37.509 7.589 11.805 1.00 16.36 333 LEU B N 1
ATOM 2413 C CA . LEU B 1 55 ? 37.073 6.251 11.412 1.00 13.84 333 LEU B CA 1
ATOM 2414 C C . LEU B 1 55 ? 37.832 5.821 10.160 1.00 13.08 333 LEU B C 1
ATOM 2415 O O . LEU B 1 55 ? 38.309 4.684 10.062 1.00 12.56 333 LEU B O 1
ATOM 2420 N N . LEU B 1 56 ? 37.941 6.727 9.192 1.00 13.37 334 LEU B N 1
ATOM 2421 C CA . LEU B 1 56 ? 38.670 6.415 7.967 1.00 12.77 334 LEU B CA 1
ATOM 2422 C C . LEU B 1 56 ? 40.136 6.149 8.337 1.00 14.50 334 LEU B C 1
ATOM 2423 O O . LEU B 1 56 ? 40.714 5.113 7.956 1.00 14.06 334 LEU B O 1
ATOM 2428 N N . GLN B 1 57 ? 40.734 7.057 9.107 1.00 16.12 335 GLN B N 1
ATOM 2429 C CA . GLN B 1 57 ? 42.134 6.877 9.497 1.00 16.93 335 GLN B CA 1
ATOM 2430 C C . GLN B 1 57 ? 42.354 5.494 10.117 1.00 15.86 335 GLN B C 1
ATOM 2431 O O . GLN B 1 57 ? 43.392 4.872 9.916 1.00 15.25 335 GLN B O 1
ATOM 2437 N N . LYS B 1 58 ? 41.366 5.015 10.867 1.00 14.97 336 LYS B N 1
ATOM 2438 C CA . LYS B 1 58 ? 41.459 3.704 11.490 1.00 15.59 336 LYS B CA 1
ATOM 2439 C C . LYS B 1 58 ? 41.654 2.603 10.451 1.00 17.64 336 LYS B C 1
ATOM 2440 O O . LYS B 1 58 ? 42.462 1.683 10.646 1.00 18.39 336 LYS B O 1
ATOM 2446 N N . TYR B 1 59 ? 40.912 2.672 9.345 1.00 19.49 337 TYR B N 1
ATOM 2447 C CA . TYR B 1 59 ? 41.084 1.652 8.315 1.00 17.72 337 TYR B CA 1
ATOM 2448 C C . TYR B 1 59 ? 42.358 1.828 7.503 1.00 16.98 337 TYR B C 1
ATOM 2449 O O . TYR B 1 59 ? 42.922 0.833 7.018 1.00 17.12 337 TYR B O 1
ATOM 2458 N N . SER B 1 60 ? 42.814 3.074 7.345 1.00 15.63 338 SER B N 1
ATOM 2459 C CA . SER B 1 60 ? 44.069 3.337 6.619 1.00 14.26 338 SER B CA 1
ATOM 2460 C C . SER B 1 60 ? 45.106 2.445 7.286 1.00 15.65 338 SER B C 1
ATOM 2461 O O . SER B 1 60 ? 46.080 2.008 6.676 1.00 15.94 338 SER B O 1
ATOM 2464 N N . VAL B 1 61 ? 44.893 2.197 8.574 1.00 15.86 339 VAL B N 1
ATOM 2465 C CA . VAL B 1 61 ? 45.786 1.346 9.333 1.00 16.28 339 VAL B CA 1
ATOM 2466 C C . VAL B 1 61 ? 45.547 -0.118 8.980 1.00 16.68 339 VAL B C 1
ATOM 2467 O O . VAL B 1 61 ? 46.480 -0.840 8.650 1.00 18.41 339 VAL B O 1
ATOM 2471 N N . LEU B 1 62 ? 44.293 -0.549 9.071 1.00 17.34 340 LEU B N 1
ATOM 2472 C CA . LEU B 1 62 ? 43.934 -1.940 8.813 1.00 17.02 340 LEU B CA 1
ATOM 2473 C C . LEU B 1 62 ? 44.292 -2.405 7.408 1.00 17.40 340 LEU B C 1
ATOM 2474 O O . LEU B 1 62 ? 44.883 -3.455 7.237 1.00 16.42 340 LEU B O 1
ATOM 2479 N N . PHE B 1 63 ? 43.967 -1.611 6.397 1.00 20.46 341 PHE B N 1
ATOM 2480 C CA . PHE B 1 63 ? 44.292 -1.985 5.021 1.00 22.95 341 PHE B CA 1
ATOM 2481 C C . PHE B 1 63 ? 45.784 -2.151 4.737 1.00 24.02 341 PHE B C 1
ATOM 2482 O O . PHE B 1 63 ? 46.162 -2.567 3.643 1.00 24.95 341 PHE B O 1
ATOM 2490 N N . LEU B 1 64 ? 46.632 -1.823 5.706 1.00 25.42 342 LEU B N 1
ATOM 2491 C CA . LEU B 1 64 ? 48.076 -1.956 5.514 1.00 28.54 342 LEU B CA 1
ATOM 2492 C C . LEU B 1 64 ? 48.592 -3.180 6.229 1.00 29.99 342 LEU B C 1
ATOM 2493 O O . LEU B 1 64 ? 49.715 -3.624 5.990 1.00 31.34 342 LEU B O 1
ATOM 2498 N N . GLU B 1 65 ? 47.774 -3.730 7.116 1.00 31.89 343 GLU B N 1
ATOM 2499 C CA . GLU B 1 65 ? 48.192 -4.907 7.850 1.00 34.54 343 GLU B CA 1
ATOM 2500 C C . GLU B 1 65 ? 48.125 -6.123 6.939 1.00 36.54 343 GLU B C 1
ATOM 2501 O O . GLU B 1 65 ? 47.277 -6.199 6.043 1.00 36.46 343 GLU B O 1
ATOM 2507 N N . PRO B 1 66 ? 49.054 -7.072 7.131 1.00 38.50 344 PRO B N 1
ATOM 2508 C CA . PRO B 1 66 ? 49.133 -8.307 6.351 1.00 40.08 344 PRO B CA 1
ATOM 2509 C C . PRO B 1 66 ? 47.943 -9.223 6.622 1.00 42.14 344 PRO B C 1
ATOM 2510 O O . PRO B 1 66 ? 47.496 -9.351 7.761 1.00 41.95 344 PRO B O 1
ATOM 2514 N N . VAL B 1 67 ? 47.441 -9.853 5.564 1.00 44.57 345 VAL B N 1
ATOM 2515 C CA . VAL B 1 67 ? 46.321 -10.777 5.669 1.00 46.75 345 VAL B CA 1
ATOM 2516 C C . VAL B 1 67 ? 46.830 -12.192 5.455 1.00 48.04 345 VAL B C 1
ATOM 2517 O O . VAL B 1 67 ? 47.565 -12.455 4.505 1.00 45.74 345 VAL B O 1
ATOM 2521 N N . TYR B 1 68 ? 46.454 -13.097 6.352 1.00 51.49 346 TYR B N 1
ATOM 2522 C CA . TYR B 1 68 ? 46.865 -14.484 6.227 1.00 56.22 346 TYR B CA 1
ATOM 2523 C C . TYR B 1 68 ? 45.827 -15.221 5.387 1.00 59.13 346 TYR B C 1
ATOM 2524 O O . TYR B 1 68 ? 44.638 -15.208 5.695 1.00 59.52 346 TYR B O 1
ATOM 2533 N N . PRO B 1 69 ? 46.282 -15.874 4.307 1.00 62.08 347 PRO B N 1
ATOM 2534 C CA . PRO B 1 69 ? 45.532 -16.644 3.314 1.00 65.31 347 PRO B CA 1
ATOM 2535 C C . PRO B 1 69 ? 44.438 -17.621 3.738 1.00 68.41 347 PRO B C 1
ATOM 2536 O O . PRO B 1 69 ? 44.495 -18.242 4.802 1.00 67.77 347 PRO B O 1
ATOM 2540 N N . ARG B 1 70 ? 43.441 -17.737 2.864 1.00 72.58 348 ARG B N 1
ATOM 2541 C CA . ARG B 1 70 ? 42.298 -18.633 3.035 1.00 77.26 348 ARG B 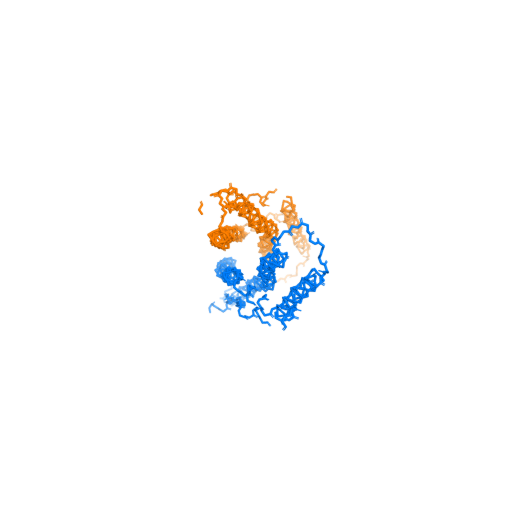CA 1
ATOM 2542 C C . ARG B 1 70 ? 41.590 -18.694 1.680 1.00 78.68 348 ARG B C 1
ATOM 2543 O O . ARG B 1 70 ? 42.041 -18.082 0.709 1.00 78.61 348 ARG B O 1
ATOM 2551 N N . GLY B 1 71 ? 40.491 -19.441 1.616 1.00 80.40 349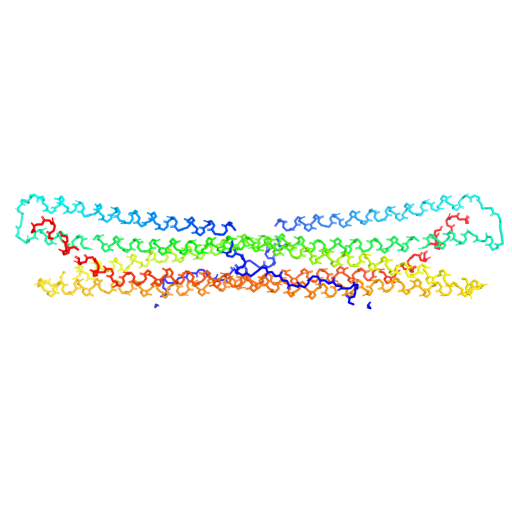 GLY B N 1
ATOM 2552 C CA . GLY B 1 71 ? 39.713 -19.505 0.389 1.00 82.48 349 GLY B CA 1
ATOM 2553 C C . GLY B 1 71 ? 38.788 -18.311 0.522 1.00 83.88 349 GLY B C 1
ATOM 2554 O O . GLY B 1 71 ? 38.489 -17.918 1.653 1.00 85.28 349 GLY B O 1
ATOM 2555 N N . LEU B 1 72 ? 38.335 -17.716 -0.579 1.00 84.56 350 LEU B N 1
ATOM 2556 C CA . LEU B 1 72 ? 37.462 -16.542 -0.461 1.00 84.84 350 LEU B CA 1
ATOM 2557 C C . LEU B 1 72 ? 38.309 -15.505 0.278 1.00 84.66 350 LEU B C 1
ATOM 2558 O O . LEU B 1 72 ? 37.796 -14.597 0.930 1.00 84.42 350 LEU B O 1
ATOM 2563 N N . ASP B 1 73 ? 39.625 -15.656 0.151 1.00 84.71 351 ASP B N 1
ATOM 2564 C CA . ASP B 1 73 ? 40.582 -14.782 0.818 1.00 84.20 351 ASP B CA 1
ATOM 2565 C C . ASP B 1 73 ? 40.430 -13.293 0.540 1.00 82.73 351 ASP B C 1
ATOM 2566 O O . ASP B 1 73 ? 41.286 -12.492 0.936 1.00 82.45 351 ASP B O 1
ATOM 2571 N N . SER B 1 74 ? 39.358 -12.906 -0.142 1.00 79.99 352 SER B N 1
ATOM 2572 C CA . SER B 1 74 ? 39.169 -11.493 -0.408 1.00 76.55 352 SER B CA 1
ATOM 2573 C C . SER B 1 74 ? 38.621 -10.858 0.867 1.00 73.56 352 SER B C 1
ATOM 2574 O O . SER B 1 74 ? 37.692 -10.053 0.831 1.00 72.94 352 SER B O 1
ATOM 2577 N N . GLN B 1 75 ? 39.198 -11.243 2.001 1.00 69.62 353 GLN B N 1
ATOM 2578 C CA . GLN B 1 75 ? 38.783 -10.691 3.279 1.00 65.81 353 GLN B CA 1
ATOM 2579 C C . GLN B 1 75 ? 39.304 -9.258 3.392 1.00 62.52 353 GLN B C 1
ATOM 2580 O O . GLN B 1 75 ? 39.461 -8.703 4.482 1.00 62.00 353 GLN B O 1
ATOM 2586 N N . VAL B 1 76 ? 39.565 -8.680 2.224 1.00 58.02 354 VAL B N 1
ATOM 2587 C CA . VAL B 1 76 ? 40.019 -7.310 2.083 1.00 54.64 354 VAL B CA 1
ATOM 2588 C C . VAL B 1 76 ? 38.765 -6.548 1.676 1.00 53.46 354 VAL B C 1
ATOM 2589 O O . VAL B 1 76 ? 38.599 -5.371 1.987 1.00 52.16 354 VAL B O 1
ATOM 2593 N N . VAL B 1 77 ? 37.880 -7.241 0.966 1.00 52.08 355 VAL B N 1
ATOM 2594 C CA . VAL B 1 77 ? 36.623 -6.647 0.548 1.00 49.83 355 VAL B CA 1
ATOM 2595 C C . VAL B 1 77 ? 35.768 -6.653 1.810 1.00 48.44 355 VAL B C 1
ATOM 2596 O O . VAL B 1 77 ? 34.884 -5.814 1.980 1.00 48.23 355 VAL B O 1
ATOM 2600 N N . GLU B 1 78 ? 36.047 -7.612 2.693 1.00 46.74 356 GLU B N 1
ATOM 2601 C CA . GLU B 1 78 ? 35.334 -7.720 3.961 1.00 45.60 356 GLU B CA 1
ATOM 2602 C C . GLU B 1 78 ? 35.501 -6.376 4.662 1.00 42.15 356 GLU B C 1
ATOM 2603 O O . GLU B 1 78 ? 34.525 -5.678 4.925 1.00 40.76 356 GLU B O 1
ATOM 2609 N N . LEU B 1 79 ? 36.751 -6.021 4.955 1.00 39.11 357 LEU B N 1
ATOM 2610 C CA . LEU B 1 79 ? 37.050 -4.758 5.619 1.00 37.16 357 LEU B CA 1
ATOM 2611 C C . LEU B 1 79 ? 36.297 -3.613 4.962 1.00 35.46 357 LEU B C 1
ATOM 2612 O O . LEU B 1 79 ? 35.778 -2.731 5.640 1.00 34.66 357 LEU B O 1
ATOM 2617 N N . LYS B 1 80 ? 36.255 -3.632 3.635 1.00 33.50 358 LYS B N 1
ATOM 2618 C CA . LYS B 1 80 ? 35.551 -2.621 2.866 1.00 33.03 358 LYS B CA 1
ATOM 2619 C C . LYS B 1 80 ? 34.106 -2.553 3.371 1.00 32.00 358 LYS B C 1
ATOM 2620 O O . LYS B 1 80 ? 33.626 -1.494 3.776 1.00 28.84 358 LYS B O 1
ATOM 2626 N N . GLU B 1 81 ? 33.426 -3.696 3.368 1.00 32.80 359 GLU B N 1
ATOM 2627 C CA . GLU B 1 81 ? 32.039 -3.766 3.830 1.00 34.43 359 GLU B CA 1
ATOM 2628 C C . GLU B 1 81 ? 31.898 -3.277 5.275 1.00 32.00 359 GLU B C 1
ATOM 2629 O O . GLU B 1 81 ? 30.968 -2.542 5.617 1.00 30.86 359 GLU B O 1
ATOM 2635 N N . ARG B 1 82 ? 32.825 -3.706 6.120 1.00 30.41 360 ARG B N 1
ATOM 2636 C CA . ARG B 1 82 ? 32.810 -3.329 7.521 1.00 31.23 360 ARG B CA 1
ATOM 2637 C C . ARG B 1 82 ? 32.950 -1.798 7.656 1.00 29.38 360 ARG B C 1
ATOM 2638 O O . ARG B 1 82 ? 32.249 -1.178 8.458 1.00 27.80 360 ARG B O 1
ATOM 2646 N N . LEU B 1 83 ? 33.847 -1.195 6.872 1.00 26.67 361 LEU B N 1
ATOM 2647 C CA . LEU B 1 83 ? 34.016 0.258 6.893 1.00 25.19 361 LEU B CA 1
ATOM 2648 C C . LEU B 1 83 ? 32.703 0.906 6.470 1.00 24.65 361 LEU B C 1
ATOM 2649 O O . LEU B 1 83 ? 32.174 1.778 7.168 1.00 23.89 361 LEU B O 1
ATOM 2654 N N . GLU B 1 84 ? 32.168 0.478 5.329 1.00 25.98 362 GLU B N 1
ATOM 2655 C CA . GLU B 1 84 ? 30.897 1.035 4.843 1.00 26.07 362 GLU B CA 1
ATOM 2656 C C . GLU B 1 84 ? 29.842 1.029 5.932 1.00 21.10 362 GLU B C 1
ATOM 2657 O O . GLU B 1 84 ? 29.180 2.033 6.155 1.00 19.79 362 GLU B O 1
ATOM 2671 N N . GLU B 1 86 ? 30.258 0.931 9.216 1.00 18.30 364 GLU B N 1
ATOM 2672 C CA . GLU B 1 86 ? 30.557 1.809 10.345 1.00 17.19 364 GLU B CA 1
ATOM 2673 C C . GLU B 1 86 ? 30.240 3.249 10.002 1.00 18.58 364 GLU B C 1
ATOM 2674 O O . GLU B 1 86 ? 29.757 4.007 10.857 1.00 17.83 364 GLU B O 1
ATOM 2680 N N . LEU B 1 87 ? 30.476 3.619 8.744 1.00 17.59 365 LEU B N 1
ATOM 2681 C CA . LEU B 1 87 ? 30.168 4.966 8.306 1.00 14.94 365 LEU B CA 1
ATOM 2682 C C . LEU B 1 87 ? 28.677 5.158 8.389 1.00 16.38 365 LEU B C 1
ATOM 2683 O O . LEU B 1 87 ? 28.213 6.215 8.833 1.00 16.44 365 LEU B O 1
ATOM 2688 N N . ILE B 1 88 ? 27.921 4.134 7.988 1.00 16.75 366 ILE B N 1
ATOM 2689 C CA . ILE B 1 88 ? 26.457 4.212 8.056 1.00 15.66 366 ILE B CA 1
ATOM 2690 C C . ILE B 1 88 ? 26.104 4.377 9.536 1.00 14.71 366 ILE B C 1
ATOM 2691 O O . ILE B 1 88 ? 25.353 5.272 9.922 1.00 15.66 366 ILE B O 1
ATOM 2696 N N . HIS B 1 89 ? 26.643 3.501 10.368 1.00 16.70 367 HIS B N 1
ATOM 2697 C CA . HIS B 1 89 ? 26.391 3.596 11.802 1.00 22.43 367 HIS B CA 1
ATOM 2698 C C . HIS B 1 89 ? 26.698 5.010 12.335 1.00 22.13 367 HIS B C 1
ATOM 2699 O O . HIS B 1 89 ? 25.898 5.596 13.065 1.00 21.63 367 HIS B O 1
ATOM 2706 N N . LEU B 1 90 ? 27.840 5.564 11.940 1.00 21.75 368 LEU B N 1
ATOM 2707 C CA . LEU B 1 90 ? 28.215 6.908 12.364 1.00 22.94 368 LEU B CA 1
ATOM 2708 C C . LEU B 1 90 ? 27.248 7.921 11.750 1.00 23.18 368 LEU B C 1
ATOM 2709 O O . LEU B 1 90 ? 26.814 8.866 12.419 1.00 24.08 368 LEU B O 1
ATOM 2714 N N . GLY B 1 91 ? 26.915 7.730 10.477 1.00 22.74 369 GLY B N 1
ATOM 2715 C CA . GLY B 1 91 ? 25.986 8.638 9.827 1.00 22.88 369 GLY B CA 1
ATOM 2716 C C . GLY B 1 91 ? 24.688 8.715 10.612 1.00 25.11 369 GLY B C 1
ATOM 2717 O O . GLY B 1 91 ? 24.171 9.808 10.855 1.00 23.53 369 GLY B O 1
ATOM 2718 N N . GLU B 1 92 ? 24.163 7.551 11.008 1.00 26.62 370 GLU B N 1
ATOM 2719 C CA . GLU B 1 92 ? 22.923 7.469 11.792 1.00 28.82 370 GLU B CA 1
ATOM 2720 C C . GLU B 1 92 ? 23.099 8.296 13.065 1.00 26.59 370 GLU B C 1
ATOM 2721 O O . GLU B 1 92 ? 22.476 9.339 13.239 1.00 27.79 370 GLU B O 1
ATOM 2727 N N . GLU B 1 93 ? 23.947 7.781 13.957 1.00 26.36 371 GLU B N 1
ATOM 2728 C CA . GLU B 1 93 ? 24.265 8.405 15.244 1.00 24.72 371 GLU B CA 1
ATOM 2729 C C . GLU B 1 93 ? 24.417 9.905 15.097 1.00 21.68 371 GLU B C 1
ATOM 2730 O O . GLU B 1 93 ? 23.800 10.693 15.829 1.00 21.39 371 GLU B O 1
ATOM 2736 N N . TYR B 1 94 ? 25.209 10.308 14.119 1.00 18.05 372 TYR B N 1
ATOM 2737 C CA . TYR B 1 94 ? 25.417 11.720 13.886 1.00 17.46 372 TYR B CA 1
ATOM 2738 C C . TYR B 1 94 ? 24.098 12.496 13.767 1.00 18.42 372 TYR B C 1
ATOM 2739 O O . TYR B 1 94 ? 23.756 13.290 14.651 1.00 19.38 372 TYR B O 1
ATOM 2748 N N . HIS B 1 95 ? 23.348 12.257 12.688 1.00 17.65 373 HIS B N 1
ATOM 2749 C CA . HIS B 1 95 ? 22.076 12.958 12.462 1.00 10.46 373 HIS B CA 1
ATOM 2750 C C . HIS B 1 95 ? 21.064 12.759 13.583 1.00 9.51 373 HIS B C 1
ATOM 2751 O O . HIS B 1 95 ? 20.279 13.669 13.882 1.00 8.45 373 HIS B O 1
ATOM 2758 N N . ASP B 1 96 ? 21.047 11.600 14.230 1.00 8.62 374 ASP B N 1
ATOM 2759 C CA . ASP B 1 96 ? 20.100 11.474 15.349 1.00 8.89 374 ASP B CA 1
ATOM 2760 C C . ASP B 1 96 ? 20.476 12.519 16.428 1.00 9.76 374 ASP B C 1
ATOM 2761 O O . ASP B 1 96 ? 19.604 13.248 16.955 1.00 8.09 374 ASP B O 1
ATOM 2766 N N . GLY B 1 97 ? 21.782 12.609 16.732 1.00 12.78 375 GLY B N 1
ATOM 2767 C CA . GLY B 1 97 ? 22.279 13.563 17.727 1.00 8.40 375 GLY B CA 1
ATOM 2768 C C . GLY B 1 97 ? 21.845 14.983 17.428 1.00 8.06 375 GLY B C 1
ATOM 2769 O O . GLY B 1 97 ? 21.296 15.670 18.302 1.00 8.19 375 GLY B O 1
ATOM 2770 N N . ILE B 1 98 ? 22.084 15.428 16.196 1.00 6.79 376 ILE B N 1
ATOM 2771 C CA . ILE B 1 98 ? 21.688 16.765 15.757 1.00 6.56 376 ILE B CA 1
ATOM 2772 C C . ILE B 1 98 ? 20.196 16.894 16.011 1.00 10.66 376 ILE B C 1
ATOM 2773 O O . ILE B 1 98 ? 19.693 17.919 16.503 1.00 11.82 376 ILE B O 1
ATOM 2778 N N . ARG B 1 99 ? 19.494 15.821 15.671 1.00 12.91 377 ARG B N 1
ATOM 2779 C CA . ARG B 1 99 ? 18.054 15.747 15.817 1.00 12.44 377 ARG B CA 1
ATOM 2780 C C . ARG B 1 99 ? 17.684 15.973 17.279 1.00 13.65 377 ARG B C 1
ATOM 2781 O O . ARG B 1 99 ? 16.851 16.816 17.593 1.00 12.49 377 ARG B O 1
ATOM 2789 N N . ARG B 1 100 ? 18.301 15.225 18.182 1.00 14.36 378 ARG B N 1
ATOM 2790 C CA . ARG B 1 100 ? 17.997 15.390 19.592 1.00 14.92 378 ARG B CA 1
ATOM 2791 C C . ARG B 1 100 ? 18.421 16.773 20.073 1.00 17.45 378 ARG B C 1
ATOM 2792 O O . ARG B 1 100 ? 17.719 17.407 20.875 1.00 18.13 378 ARG B O 1
ATOM 2800 N N . ARG B 1 101 ? 19.553 17.269 19.575 1.00 16.61 379 ARG B N 1
ATOM 2801 C CA . ARG B 1 101 ? 19.982 18.588 20.003 1.00 14.20 379 ARG B CA 1
ATOM 2802 C C . ARG B 1 101 ? 18.965 19.660 19.601 1.00 14.30 379 ARG B C 1
ATOM 2803 O O . ARG B 1 101 ? 18.627 20.526 20.411 1.00 13.72 379 ARG B O 1
ATOM 2811 N N . LYS B 1 102 ? 18.466 19.605 18.362 1.00 14.93 380 LYS B N 1
ATOM 2812 C CA . LYS B 1 102 ? 17.482 20.599 17.889 1.00 14.92 380 LYS B CA 1
ATOM 2813 C C . LYS B 1 102 ? 16.237 20.560 18.757 1.00 14.83 380 LYS B C 1
ATOM 2814 O O . LYS B 1 102 ? 15.639 21.601 19.072 1.00 13.91 380 LYS B O 1
ATOM 2820 N N . GLU B 1 103 ? 15.826 19.350 19.125 1.00 17.56 381 GLU B N 1
ATOM 2821 C CA . GLU B 1 103 ? 14.623 19.198 19.937 1.00 20.60 381 GLU B CA 1
ATOM 2822 C C . GLU B 1 103 ? 14.859 19.803 21.310 1.00 19.90 381 GLU B C 1
ATOM 2823 O O . GLU B 1 103 ? 13.962 20.395 21.893 1.00 17.86 381 GLU B O 1
ATOM 2829 N N . GLN B 1 104 ? 16.083 19.675 21.805 1.00 21.21 382 GLN B N 1
ATOM 2830 C CA . GLN B 1 104 ? 16.441 20.241 23.091 1.00 23.47 382 GLN B CA 1
ATOM 2831 C C . GLN B 1 104 ? 16.390 21.765 22.943 1.00 25.35 382 GLN B C 1
ATOM 2832 O O . GLN B 1 104 ? 15.752 22.458 23.749 1.00 27.08 382 GLN B O 1
ATOM 2838 N N . HIS B 1 105 ? 17.046 22.295 21.911 1.00 24.09 383 HIS B N 1
ATOM 2839 C CA . HIS B 1 105 ? 17.029 23.739 21.697 1.00 21.01 383 HIS B CA 1
ATOM 2840 C C . HIS B 1 105 ? 15.594 24.265 21.769 1.00 21.62 383 HIS B C 1
ATOM 2841 O O . HIS B 1 105 ? 15.310 25.254 22.467 1.00 21.42 383 HIS B O 1
ATOM 2848 N N . ALA B 1 106 ? 14.688 23.607 21.045 1.00 21.55 384 ALA B N 1
ATOM 2849 C CA . ALA B 1 106 ? 13.275 24.008 21.033 1.00 18.93 384 ALA B CA 1
ATOM 2850 C C . ALA B 1 106 ? 12.732 24.121 22.457 1.00 17.84 384 ALA B C 1
ATOM 2851 O O . ALA B 1 106 ? 12.012 25.070 22.791 1.00 17.18 384 ALA B O 1
ATOM 2853 N N . THR B 1 107 ? 13.081 23.145 23.290 1.00 17.74 385 THR B N 1
ATOM 2854 C CA . THR B 1 107 ? 12.632 23.121 24.679 1.00 18.73 385 THR B CA 1
ATOM 2855 C C . THR B 1 107 ? 13.143 24.354 25.421 1.00 20.36 385 THR B C 1
ATOM 2856 O O . THR B 1 107 ? 12.367 25.066 26.069 1.00 18.35 385 THR B O 1
ATOM 2860 N N . GLU B 1 108 ? 14.451 24.602 25.304 1.00 20.79 386 GLU B N 1
ATOM 2861 C CA . GLU B 1 108 ? 15.096 25.745 25.954 1.00 20.41 386 GLU B CA 1
ATOM 2862 C C . GLU B 1 108 ? 14.481 27.061 25.479 1.00 21.49 386 GLU B C 1
ATOM 2863 O O . GLU B 1 108 ? 14.244 27.956 26.290 1.00 23.24 386 GLU B O 1
ATOM 2869 N N . GLN B 1 109 ? 14.234 27.186 24.169 1.00 21.58 387 GLN B N 1
ATOM 2870 C CA . GLN B 1 109 ? 13.655 28.418 23.617 1.00 20.99 387 GLN B CA 1
ATOM 2871 C C . GLN B 1 109 ? 12.280 28.667 24.229 1.00 22.09 387 GLN B C 1
ATOM 2872 O O . GLN B 1 109 ? 11.911 29.814 24.478 1.00 25.51 387 GLN B O 1
ATOM 2878 N N . THR B 1 110 ? 11.512 27.603 24.464 1.00 20.14 388 THR B N 1
ATOM 2879 C CA . THR B 1 110 ? 10.196 27.773 25.091 1.00 18.61 388 THR B CA 1
ATOM 2880 C C . THR B 1 110 ? 10.337 28.230 26.541 1.00 16.54 388 THR B C 1
ATOM 2881 O O . THR B 1 110 ? 9.618 29.116 26.998 1.00 15.39 388 THR B O 1
ATOM 2885 N N . ALA B 1 111 ? 11.258 27.600 27.257 1.00 16.26 389 ALA B N 1
ATOM 2886 C CA . ALA B 1 111 ? 11.527 27.934 28.645 1.00 17.70 389 ALA B CA 1
ATOM 2887 C C . ALA B 1 111 ? 11.896 29.410 28.728 1.00 22.28 389 ALA B C 1
ATOM 2888 O O . ALA B 1 111 ? 11.248 30.210 29.422 1.00 23.47 389 ALA B O 1
ATOM 2890 N N . LYS B 1 112 ? 12.934 29.775 27.986 1.00 26.00 390 LYS B N 1
ATOM 2891 C CA . LYS B 1 112 ? 13.413 31.143 27.984 1.00 27.89 390 LYS B CA 1
ATOM 2892 C C . LYS B 1 112 ? 12.299 32.106 27.635 1.00 28.56 390 LYS B C 1
ATOM 2893 O O . LYS B 1 112 ? 12.006 33.043 28.380 1.00 28.67 390 LYS B O 1
ATOM 2899 N N . ILE B 1 113 ? 11.662 31.875 26.495 1.00 28.55 391 ILE B N 1
ATOM 2900 C CA . ILE B 1 113 ? 10.603 32.772 26.072 1.00 26.37 391 ILE B CA 1
ATOM 2901 C C . ILE B 1 113 ? 9.427 32.771 27.052 1.00 25.59 391 ILE B C 1
ATOM 2902 O O . ILE B 1 113 ? 8.811 33.805 27.281 1.00 26.85 391 ILE B O 1
ATOM 2907 N N . THR B 1 114 ? 9.114 31.627 27.645 1.00 25.82 392 THR B N 1
ATOM 2908 C CA . THR B 1 114 ? 8.000 31.596 28.588 1.00 28.37 392 THR B CA 1
ATOM 2909 C C . THR B 1 114 ? 8.321 32.445 29.803 1.00 28.38 392 THR B C 1
ATOM 2910 O O . THR B 1 114 ? 7.452 33.098 30.363 1.00 26.91 392 THR B O 1
ATOM 2914 N N . GLU B 1 115 ? 9.589 32.427 30.195 1.00 32.18 393 GLU B N 1
ATOM 2915 C CA . GLU B 1 115 ? 10.071 33.187 31.340 1.00 33.74 393 GLU B CA 1
ATOM 2916 C C . GLU B 1 115 ? 9.983 34.689 31.052 1.00 32.40 393 GLU B C 1
ATOM 2917 O O . GLU B 1 115 ? 9.418 35.465 31.827 1.00 31.66 393 GLU B O 1
ATOM 2923 N N . LEU B 1 116 ? 10.546 35.092 29.923 1.00 30.53 394 LEU B N 1
ATOM 2924 C CA . LEU B 1 116 ? 10.545 36.491 29.534 1.00 30.96 394 LEU B CA 1
ATOM 2925 C C . LEU B 1 116 ? 9.125 37.039 29.428 1.00 30.88 394 LEU B C 1
ATOM 2926 O O . LEU B 1 116 ? 8.890 38.226 29.652 1.00 31.50 394 LEU B O 1
ATOM 2931 N N . ALA B 1 117 ? 8.175 36.177 29.094 1.00 30.87 395 ALA B N 1
ATOM 2932 C CA . ALA B 1 117 ? 6.798 36.622 28.956 1.00 30.99 395 ALA B CA 1
ATOM 2933 C C . ALA B 1 117 ? 6.074 36.660 30.292 1.00 32.01 395 ALA B C 1
ATOM 2934 O O . ALA B 1 117 ? 5.243 37.543 30.529 1.00 29.99 395 ALA B O 1
ATOM 2936 N N . ARG B 1 118 ? 6.390 35.707 31.168 1.00 34.47 396 ARG B N 1
ATOM 2937 C CA . ARG B 1 118 ? 5.738 35.643 32.472 1.00 37.06 396 ARG B CA 1
ATOM 2938 C C . ARG B 1 118 ? 6.135 36.849 33.314 1.00 38.12 396 ARG B C 1
ATOM 2939 O O . ARG B 1 118 ? 5.385 37.297 34.182 1.00 36.14 396 ARG B O 1
ATOM 2947 N N . GLU B 1 119 ? 7.323 37.374 33.035 1.00 39.90 397 GLU B N 1
ATOM 2948 C CA . GLU B 1 119 ? 7.840 38.536 33.734 1.00 40.28 397 GLU B CA 1
ATOM 2949 C C . GLU B 1 119 ? 7.023 39.764 33.360 1.00 40.14 397 GLU B C 1
ATOM 2950 O O . GLU B 1 119 ? 6.518 40.472 34.226 1.00 39.72 397 GLU B O 1
ATOM 2956 N N . LYS B 1 120 ? 6.891 40.019 32.062 1.00 40.53 398 LYS B N 1
ATOM 2957 C CA . LYS B 1 120 ? 6.112 41.166 31.603 1.00 40.40 398 LYS B CA 1
ATOM 2958 C C . LYS B 1 120 ? 4.667 41.038 32.066 1.00 39.54 398 LYS B C 1
ATOM 2959 O O . LYS B 1 120 ? 4.059 42.006 32.503 1.00 38.74 398 LYS B O 1
ATOM 2965 N N . GLN B 1 121 ? 4.123 39.831 31.957 1.00 39.80 399 GLN B N 1
ATOM 2966 C CA . GLN B 1 121 ? 2.745 39.563 32.346 1.00 40.54 399 GLN B CA 1
ATOM 2967 C C . GLN B 1 121 ? 2.419 39.871 33.801 1.00 40.63 399 GLN B C 1
ATOM 2968 O O . GLN B 1 121 ? 1.286 40.236 34.113 1.00 40.45 399 GLN B O 1
ATOM 2974 N N . ILE B 1 122 ? 3.394 39.720 34.692 1.00 40.66 400 ILE B N 1
ATOM 2975 C CA . ILE B 1 122 ? 3.162 40.017 36.106 1.00 40.90 400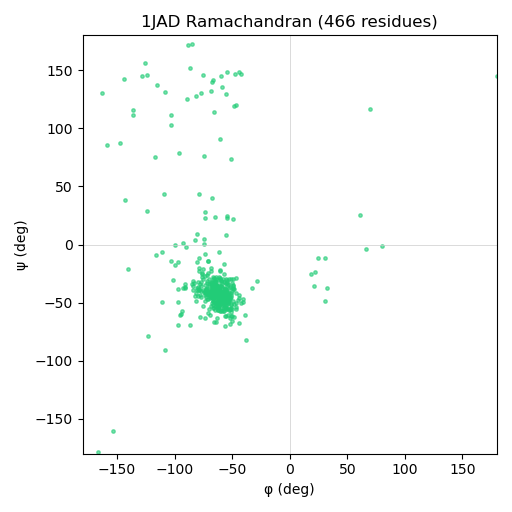 ILE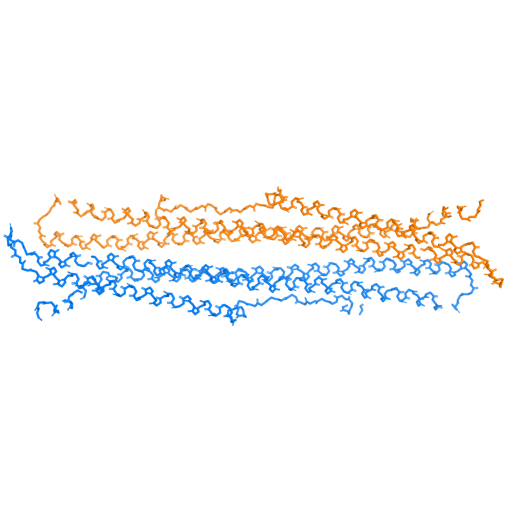 B CA 1
ATOM 2976 C C . ILE B 1 122 ? 2.909 41.520 36.213 1.00 40.87 400 ILE B C 1
ATOM 2977 O O . ILE B 1 122 ? 1.983 41.964 36.898 1.00 42.61 400 ILE B O 1
ATOM 2982 N N . ALA B 1 123 ? 3.747 42.290 35.523 1.00 40.21 401 ALA B N 1
ATOM 2983 C CA . ALA B 1 123 ? 3.651 43.744 35.497 1.00 39.36 401 ALA B CA 1
ATOM 2984 C C . ALA B 1 123 ? 2.310 44.153 34.922 1.00 39.66 401 ALA B C 1
ATOM 2985 O O . ALA B 1 123 ? 1.619 44.993 35.484 1.00 42.85 401 ALA B O 1
ATOM 2987 N N . GLU B 1 124 ? 1.946 43.570 33.789 1.00 40.02 402 GLU B N 1
ATOM 2988 C CA . GLU B 1 124 ? 0.662 43.862 33.163 1.00 41.06 402 GLU B CA 1
ATOM 2989 C C . GLU B 1 124 ? -0.462 43.715 34.184 1.00 40.82 402 GLU B C 1
ATOM 2990 O O . GLU B 1 124 ? -1.279 44.619 34.352 1.00 41.56 402 GLU B O 1
ATOM 2996 N N . LEU B 1 125 ? -0.487 42.577 34.872 1.00 39.86 403 LEU B N 1
ATOM 2997 C CA . LEU B 1 125 ? -1.513 42.305 35.877 1.00 39.63 403 LEU B CA 1
ATOM 2998 C C . LEU B 1 125 ? -1.486 43.253 37.069 1.00 39.33 403 LEU B C 1
ATOM 2999 O O . LEU B 1 125 ? -2.537 43.712 37.527 1.00 37.63 403 LEU B O 1
ATOM 3004 N N . LYS B 1 126 ? -0.282 43.535 37.563 1.00 38.54 404 LYS B N 1
ATOM 3005 C CA . LYS B 1 126 ? -0.096 44.414 38.700 1.00 38.23 404 LYS B CA 1
ATOM 3006 C C . LYS B 1 126 ? -0.508 45.817 38.296 1.00 39.50 404 LYS B C 1
ATOM 3007 O O . LYS B 1 126 ? -1.182 46.534 39.046 1.00 41.10 404 LYS B O 1
ATOM 3013 N N . ALA B 1 127 ? -0.097 46.207 37.097 1.00 39.34 405 ALA B N 1
ATOM 3014 C CA . ALA B 1 127 ? -0.430 47.520 36.570 1.00 37.85 405 ALA B CA 1
ATOM 3015 C C . ALA B 1 127 ? -1.945 47.685 36.559 1.00 37.73 405 ALA B C 1
ATOM 3016 O O . ALA B 1 127 ? -2.463 48.736 36.940 1.00 37.82 405 ALA B O 1
ATOM 3018 N N . LEU B 1 128 ? -2.649 46.638 36.125 1.00 37.34 406 LEU B N 1
ATOM 3019 C CA . LEU B 1 128 ? -4.107 46.661 36.055 1.00 37.89 406 LEU B CA 1
ATOM 3020 C C . LEU B 1 128 ? -4.727 46.835 37.430 1.00 39.93 406 LEU B C 1
ATOM 3021 O O . LEU B 1 128 ? -5.581 47.701 37.624 1.00 39.92 406 LEU B O 1
ATOM 3026 N N . LYS B 1 129 ? -4.300 46.004 38.379 1.00 42.34 407 LYS B N 1
ATOM 3027 C CA . LYS B 1 129 ? -4.823 46.055 39.744 1.00 44.94 407 LYS B CA 1
ATOM 3028 C C . LYS B 1 129 ? -4.659 47.443 40.357 1.00 45.72 407 LYS B C 1
ATOM 3029 O O . LYS B 1 129 ? -5.632 48.030 40.827 1.00 46.28 407 LYS B O 1
ATOM 3035 N N . GLU B 1 130 ? -3.438 47.972 40.339 1.00 46.57 408 GLU B N 1
ATOM 3036 C CA . GLU B 1 130 ? -3.176 49.298 40.898 1.00 47.78 408 GLU B CA 1
ATOM 3037 C C . GLU B 1 130 ? -4.042 50.383 40.258 1.00 47.26 408 GLU B C 1
ATOM 3038 O O . GLU B 1 130 ? -4.498 51.300 40.933 1.00 46.35 408 GLU B O 1
ATOM 3044 N N . SER B 1 131 ? -4.257 50.276 38.951 1.00 47.28 409 SER B N 1
ATOM 3045 C CA . SER B 1 131 ? -5.096 51.226 38.233 1.00 47.15 409 SER B CA 1
ATOM 3046 C C . SER B 1 131 ? -6.512 51.120 38.776 1.00 46.75 409 SER B C 1
ATOM 3047 O O . SER B 1 131 ? -7.225 52.113 38.898 1.00 47.05 409 SER B O 1
ATOM 3050 N N . SER B 1 132 ? -6.908 49.896 39.099 1.00 45.76 410 SER B N 1
ATOM 3051 C CA . SER B 1 132 ? -8.230 49.631 39.633 1.00 44.85 410 SER B CA 1
ATOM 3052 C C . SER B 1 132 ? -8.418 50.281 41.004 1.00 44.97 410 SER B C 1
ATOM 3053 O O . SER B 1 132 ? -9.468 50.862 41.281 1.00 44.58 410 SER B O 1
ATOM 3056 N N . GLU B 1 133 ? -7.404 50.180 41.861 1.00 44.19 411 GLU B N 1
ATOM 3057 C CA . GLU B 1 133 ? -7.487 50.760 43.194 1.00 44.52 411 GLU B CA 1
ATOM 3058 C C . GLU B 1 133 ? -7.471 52.279 43.182 1.00 45.86 411 GLU B C 1
ATOM 3059 O O . GLU B 1 133 ? -8.277 52.915 43.860 1.00 44.68 411 GLU B O 1
ATOM 3065 N N . SER B 1 134 ? -6.553 52.860 42.418 1.00 48.26 412 SER B N 1
ATOM 3066 C CA . SER B 1 134 ? -6.463 54.310 42.341 1.00 50.41 412 SER B CA 1
ATOM 3067 C C . SER B 1 134 ? -7.812 54.889 41.963 1.00 51.48 412 SER B C 1
ATOM 3068 O O . SER B 1 134 ? -8.272 55.841 42.595 1.00 52.92 412 SER B O 1
ATOM 3071 N N . ASN B 1 135 ? -8.450 54.322 40.942 1.00 51.94 413 ASN B N 1
ATOM 3072 C CA . ASN B 1 135 ? -9.767 54.801 40.540 1.00 52.82 413 ASN B CA 1
ATOM 3073 C C . ASN B 1 135 ? -10.650 54.832 41.772 1.00 53.37 413 ASN B C 1
ATOM 3074 O O . ASN B 1 135 ? -11.100 55.894 42.195 1.00 54.00 413 ASN B O 1
ATOM 3079 N N . ILE B 1 136 ? -10.877 53.658 42.350 1.00 53.66 414 ILE B N 1
ATOM 3080 C CA . ILE B 1 136 ? -11.689 53.535 43.548 1.00 53.81 414 ILE B CA 1
ATOM 3081 C C . ILE B 1 136 ? -11.418 54.709 44.489 1.00 54.68 414 ILE B C 1
ATOM 3082 O O . ILE B 1 136 ? -12.325 55.483 44.787 1.00 53.97 414 ILE B O 1
ATOM 3087 N N . LYS B 1 137 ? -10.168 54.845 44.930 1.00 55.18 415 LYS B N 1
ATOM 3088 C CA . LYS B 1 137 ? -9.759 55.922 45.832 1.00 56.21 415 LYS B CA 1
ATOM 3089 C C . LYS B 1 137 ? -10.205 57.301 45.353 1.00 57.83 415 LYS B C 1
ATOM 3090 O O . LYS B 1 137 ? -10.859 58.049 46.082 1.00 57.96 415 LYS B O 1
ATOM 3096 N N . ASP B 1 138 ? -9.831 57.641 44.126 1.00 58.75 416 ASP B N 1
ATOM 3097 C CA . ASP B 1 138 ? -10.184 58.932 43.561 1.00 59.30 416 ASP B CA 1
ATOM 3098 C C . ASP B 1 138 ? -11.653 59.032 43.182 1.00 59.04 416 ASP B C 1
ATOM 3099 O O . ASP B 1 138 ? -12.136 60.101 42.824 1.00 60.09 416 ASP B O 1
ATOM 3104 N N . ILE B 1 139 ? -12.368 57.919 43.258 1.00 58.61 417 ILE B N 1
ATOM 3105 C CA . ILE B 1 139 ? -13.785 57.943 42.942 1.00 57.71 417 ILE B CA 1
ATOM 3106 C C . ILE B 1 139 ? -14.531 58.214 44.235 1.00 56.53 417 ILE B C 1
ATOM 3107 O O . ILE B 1 139 ? -15.560 58.883 44.236 1.00 56.25 417 ILE B O 1
ATOM 3112 N N . LYS B 1 140 ? -14.004 57.699 45.340 1.00 55.13 418 LYS B N 1
ATOM 3113 C CA . LYS B 1 140 ? -14.639 57.912 46.625 1.00 55.15 418 LYS B CA 1
ATOM 3114 C C . LYS B 1 140 ? -14.369 59.332 47.120 1.00 55.82 418 LYS B C 1
ATOM 3115 O O . LYS B 1 140 ? -15.144 59.876 47.904 1.00 55.80 418 LYS B O 1
ATOM 3121 N N . LYS B 1 141 ? -13.277 59.937 46.660 1.00 56.24 419 LYS B N 1
ATOM 3122 C CA . LYS B 1 141 ? -12.962 61.305 47.064 1.00 57.04 419 LYS B CA 1
ATOM 3123 C C . LYS B 1 141 ? -13.892 62.304 46.382 1.00 56.56 419 LYS B C 1
ATOM 3124 O O . LYS B 1 141 ? -14.336 63.271 47.003 1.00 56.51 419 LYS B O 1
ATOM 3130 N N . LYS B 1 142 ? -14.180 62.069 45.105 1.00 55.67 420 LYS B N 1
ATOM 3131 C CA . LYS B 1 142 ? -15.066 62.948 44.354 1.00 55.17 420 LYS B CA 1
ATOM 3132 C C . LYS B 1 142 ? -16.498 62.815 44.848 1.00 55.49 420 LYS B C 1
ATOM 3133 O O . LYS B 1 142 ? -17.279 63.769 44.775 1.00 54.41 420 LYS B O 1
ATOM 3139 N N . LEU B 1 143 ? -16.827 61.624 45.348 1.00 55.54 421 LEU B N 1
ATOM 3140 C CA . LEU B 1 143 ? -18.166 61.305 45.852 1.00 55.74 421 LEU B CA 1
ATOM 3141 C C . LEU B 1 143 ? -18.456 61.872 47.234 1.00 56.55 421 LEU B C 1
ATOM 3142 O O . LEU B 1 143 ? -19.572 62.325 47.515 1.00 55.80 421 LEU B O 1
ATOM 3147 N N . GLU B 1 144 ? -17.452 61.818 48.099 1.00 57.22 422 GLU B N 1
ATOM 3148 C CA . GLU B 1 144 ? -17.600 62.304 49.452 1.00 58.46 422 GLU B CA 1
ATOM 3149 C C . GLU B 1 144 ? -17.472 63.817 49.388 1.00 59.68 422 GLU B C 1
ATOM 3150 O O . GLU B 1 144 ? -18.205 64.539 50.065 1.00 59.58 422 GLU B O 1
ATOM 3156 N N . ALA B 1 145 ? -16.557 64.297 48.548 1.00 61.12 423 ALA B N 1
ATOM 3157 C CA . ALA B 1 145 ? -16.367 65.735 48.390 1.00 61.79 423 ALA B CA 1
ATOM 3158 C C . ALA B 1 145 ? -17.714 66.327 47.997 1.00 62.17 423 ALA B C 1
ATOM 3159 O O . ALA B 1 145 ? -18.075 67.416 48.442 1.00 62.00 423 ALA B O 1
ATOM 3161 N N . LYS B 1 146 ? -18.451 65.605 47.158 1.00 62.51 424 LYS B N 1
ATOM 3162 C CA . LYS B 1 146 ? -19.772 66.051 46.741 1.00 64.84 424 LYS B CA 1
ATOM 3163 C C . LYS B 1 146 ? -20.698 66.006 47.945 1.00 66.12 424 LYS B C 1
ATOM 3164 O O . LYS B 1 146 ? -21.592 66.841 48.084 1.00 67.77 424 LYS B O 1
ATOM 3170 N N . ARG B 1 147 ? -20.486 65.029 48.819 1.00 66.41 425 ARG B N 1
ATOM 3171 C CA . ARG B 1 147 ? -21.324 64.908 49.997 1.00 66.50 425 ARG B CA 1
ATOM 3172 C C . ARG B 1 147 ? -21.291 66.238 50.760 1.00 66.64 425 ARG B C 1
ATOM 3173 O O . ARG B 1 147 ? -22.326 66.888 50.902 1.00 66.84 425 ARG B O 1
ATOM 3181 N N . LEU B 1 148 ? -20.113 66.660 51.221 1.00 66.58 426 LEU B N 1
ATOM 3182 C CA . LEU B 1 148 ? -19.999 67.919 51.962 1.00 67.29 426 LEU B CA 1
ATOM 3183 C C . LEU B 1 148 ? -20.680 69.073 51.245 1.00 68.45 426 LEU B C 1
ATOM 3184 O O . LEU B 1 148 ? -21.291 69.931 51.879 1.00 69.42 426 LEU B O 1
ATOM 3189 N N . ASP B 1 149 ? -20.564 69.093 49.922 1.00 69.80 427 ASP B N 1
ATOM 3190 C CA . ASP B 1 149 ? -21.131 70.171 49.124 1.00 70.73 427 ASP B CA 1
ATOM 3191 C C . ASP B 1 149 ? -22.652 70.144 48.997 1.00 71.79 427 ASP B C 1
ATOM 3192 O O . ASP B 1 149 ? -23.290 71.196 49.017 1.00 72.55 427 ASP B O 1
ATOM 3197 N N . ARG B 1 150 ? -23.242 68.960 48.873 1.00 72.98 428 ARG B N 1
ATOM 3198 C CA . ARG B 1 150 ? -24.697 68.869 48.766 1.00 74.59 428 ARG B CA 1
ATOM 3199 C C . ARG B 1 150 ? -25.296 69.220 50.130 1.00 74.99 428 ARG B C 1
ATOM 3200 O O . ARG B 1 150 ? -26.498 69.466 50.253 1.00 74.82 428 ARG B O 1
ATOM 3208 N N . ILE B 1 151 ? -24.439 69.236 51.150 1.00 75.73 429 ILE B N 1
ATOM 3209 C CA . ILE B 1 151 ? -24.844 69.571 52.512 1.00 76.13 429 ILE B CA 1
ATOM 3210 C C . ILE B 1 151 ? -24.623 71.062 52.761 1.00 77.22 429 ILE B C 1
ATOM 3211 O O . ILE B 1 151 ? -25.558 71.776 53.114 1.00 77.91 429 ILE B O 1
ATOM 3216 N N . GLN B 1 152 ? -23.386 71.526 52.578 1.00 78.02 430 GLN B N 1
ATOM 3217 C CA . GLN B 1 152 ? -23.061 72.939 52.776 1.00 78.65 430 GLN B CA 1
ATOM 3218 C C . GLN B 1 152 ? -24.080 73.807 52.050 1.00 78.47 430 GLN B C 1
ATOM 3219 O O . GLN B 1 152 ? -24.487 74.857 52.545 1.00 78.36 430 GLN B O 1
ATOM 3225 N N . VAL B 1 153 ? -24.484 73.357 50.868 1.00 78.52 431 VAL B N 1
ATOM 3226 C CA . VAL B 1 153 ? -25.461 74.074 50.065 1.00 79.00 431 VAL B CA 1
ATOM 3227 C C . VAL B 1 153 ? -26.859 73.917 50.648 1.00 78.77 431 VAL B C 1
ATOM 3228 O O . VAL B 1 153 ? -27.571 74.898 50.843 1.00 78.77 431 VAL B O 1
ATOM 3248 N N . ARG B 1 156 ? -27.157 76.043 53.585 1.00 85.43 434 ARG B N 1
ATOM 3249 C CA . ARG B 1 156 ? -27.168 77.416 53.105 1.00 88.14 434 ARG B CA 1
ATOM 3250 C C . ARG B 1 156 ? -28.553 77.821 52.578 1.00 89.35 434 ARG B C 1
ATOM 3251 O O . ARG B 1 156 ? -28.749 78.961 52.154 1.00 89.41 434 ARG B O 1
ATOM 3259 N N . SER B 1 157 ? -29.511 76.894 52.612 1.00 90.39 435 SER B N 1
ATOM 3260 C CA . SER B 1 157 ? -30.856 77.180 52.117 1.00 91.80 435 SER B CA 1
ATOM 3261 C C . SER B 1 157 ? -31.996 76.546 52.916 1.00 92.66 435 SER B C 1
ATOM 3262 O O . SER B 1 157 ? -32.992 76.108 52.336 1.00 93.11 435 SER B O 1
ATOM 3265 N N . THR B 1 158 ? -31.862 76.498 54.237 1.00 93.15 436 THR B N 1
ATOM 3266 C CA . THR B 1 158 ? -32.914 75.924 55.073 1.00 92.35 436 THR B CA 1
ATOM 3267 C C . THR B 1 158 ? -32.576 75.958 56.563 1.00 91.20 436 THR B C 1
ATOM 3268 O O . THR B 1 158 ? -31.417 75.815 56.956 1.00 91.74 436 THR B O 1
ATOM 3272 N N . SER B 1 159 ? -33.603 76.153 57.386 1.00 86.39 437 SER B N 1
ATOM 3273 C CA . SER B 1 159 ? -33.426 76.194 58.832 1.00 84.97 437 SER B CA 1
ATOM 3274 C C . SER B 1 159 ? -34.661 75.644 59.551 1.00 81.08 437 SER B C 1
ATOM 3275 O O . SER B 1 159 ? -35.577 76.383 59.916 1.00 85.11 437 SER B O 1
ATOM 3278 N N . ASP B 1 160 ? -34.669 74.329 59.736 1.00 76.35 438 ASP B N 1
ATOM 3279 C CA . ASP B 1 160 ? -35.752 73.623 60.409 1.00 76.45 438 ASP B CA 1
ATOM 3280 C C . ASP B 1 160 ? -35.103 72.317 60.857 1.00 77.83 438 ASP B C 1
ATOM 3281 O O . ASP B 1 160 ? -35.161 71.311 60.151 1.00 81.83 438 ASP B O 1
ATOM 3286 N N . LYS B 1 161 ? -34.469 72.360 62.025 1.00 82.03 439 LYS B N 1
ATOM 3287 C CA . LYS B 1 161 ? -33.753 71.222 62.603 1.00 84.25 439 LYS B CA 1
ATOM 3288 C C . LYS B 1 161 ? -34.298 69.855 62.180 1.00 85.52 439 LYS B C 1
ATOM 3289 O O . LYS B 1 161 ? -33.545 68.890 62.071 1.00 85.69 439 LYS B O 1
ATOM 3295 N N . ALA B 1 162 ? -35.601 69.774 61.932 1.00 85.28 440 ALA B N 1
ATOM 3296 C CA . ALA B 1 162 ? -36.220 68.519 61.517 1.00 84.82 440 ALA B CA 1
ATOM 3297 C C . ALA B 1 162 ? -35.969 68.223 60.039 1.00 84.07 440 ALA B C 1
ATOM 3298 O O . ALA B 1 162 ? -35.341 67.220 59.696 1.00 83.50 440 ALA B O 1
ATOM 3300 N N . ALA B 1 163 ? -36.468 69.097 59.169 1.00 83.43 441 ALA B N 1
ATOM 3301 C CA . ALA B 1 163 ? -36.300 68.932 57.728 1.00 83.00 441 ALA B CA 1
ATOM 3302 C C . ALA B 1 163 ? -34.835 69.096 57.333 1.00 82.47 441 ALA B C 1
ATOM 3303 O O . ALA B 1 163 ? -34.334 68.404 56.449 1.00 82.22 441 ALA B O 1
ATOM 3305 N N . GLN B 1 164 ? -34.155 70.019 58.000 1.00 82.05 442 GLN B N 1
ATOM 3306 C CA . GLN B 1 164 ? -32.749 70.288 57.735 1.00 81.04 442 GLN B CA 1
ATOM 3307 C C . GLN B 1 164 ? -31.954 68.995 57.871 1.00 80.59 442 GLN B C 1
ATOM 3308 O O . GLN B 1 164 ? -31.087 68.695 57.051 1.00 80.73 442 GLN B O 1
ATOM 3314 N N . GLU B 1 165 ? -32.271 68.224 58.906 1.00 80.02 443 GLU B N 1
ATOM 3315 C CA . GLU B 1 165 ? -31.579 66.969 59.172 1.00 79.19 443 GLU B CA 1
ATOM 3316 C C . GLU B 1 165 ? -32.099 65.782 58.372 1.00 78.02 443 GLU B C 1
ATOM 3317 O O . GLU B 1 165 ? -31.332 64.892 58.021 1.00 77.49 443 GLU B O 1
ATOM 3323 N N . ARG B 1 166 ? -33.399 65.760 58.097 1.00 77.49 444 ARG B N 1
ATOM 3324 C CA . ARG B 1 166 ? -33.984 64.659 57.337 1.00 77.21 444 ARG B CA 1
ATOM 3325 C C . ARG B 1 166 ? -33.216 64.533 56.029 1.00 76.04 444 ARG B C 1
ATOM 3326 O O . ARG B 1 166 ? -33.068 63.443 55.481 1.00 76.53 444 ARG B O 1
ATOM 3334 N N . LEU B 1 167 ? -32.736 65.667 55.532 1.00 74.62 445 LEU B N 1
ATOM 3335 C CA . LEU B 1 167 ? -31.997 65.692 54.284 1.00 73.72 445 LEU B CA 1
ATOM 3336 C C . LEU B 1 167 ? -30.562 65.244 54.508 1.00 72.85 445 LEU B C 1
ATOM 3337 O O . LEU B 1 167 ? -30.027 64.453 53.731 1.00 73.33 445 LEU B O 1
ATOM 3342 N N . LYS B 1 168 ? -29.937 65.747 55.568 1.00 71.10 446 LYS B N 1
ATOM 3343 C CA . LYS B 1 168 ? -28.567 65.357 55.881 1.00 69.47 446 LYS B CA 1
ATOM 3344 C C . LYS B 1 168 ? -28.530 63.829 55.966 1.00 68.15 446 LYS B C 1
ATOM 3345 O O . LYS B 1 168 ? -27.522 63.194 55.654 1.00 66.75 446 LYS B O 1
ATOM 3351 N N . LYS B 1 169 ? -29.657 63.257 56.377 1.00 67.55 447 LYS B N 1
ATOM 3352 C CA . LYS B 1 169 ? -29.826 61.812 56.514 1.00 66.60 447 LYS B CA 1
ATOM 3353 C C . LYS B 1 169 ? -30.064 61.188 55.140 1.00 65.72 447 LYS B C 1
ATOM 3354 O O . LYS B 1 169 ? -29.575 60.098 54.832 1.00 64.41 447 LYS B O 1
ATOM 3360 N N . GLU B 1 170 ? -30.824 61.903 54.321 1.00 64.94 448 GLU B N 1
ATOM 3361 C CA . GLU B 1 170 ? -31.163 61.465 52.977 1.00 65.13 448 GLU B CA 1
ATOM 3362 C C . GLU B 1 170 ? -30.010 61.713 52.002 1.00 64.45 448 GLU B C 1
ATOM 3363 O O . GLU B 1 170 ? -30.026 61.221 50.874 1.00 64.59 448 GLU B O 1
ATOM 3369 N N . ILE B 1 171 ? -29.009 62.472 52.442 1.00 63.12 449 ILE B N 1
ATOM 3370 C CA . ILE B 1 171 ? -27.847 62.761 51.605 1.00 61.74 449 ILE B CA 1
ATOM 3371 C C . ILE B 1 171 ? -26.702 61.814 51.929 1.00 61.37 449 ILE B C 1
ATOM 3372 O O . ILE B 1 171 ? -25.978 61.384 51.034 1.00 61.91 449 ILE B O 1
ATOM 3377 N N . ASN B 1 172 ? -26.525 61.496 53.207 1.00 60.85 450 ASN B N 1
ATOM 3378 C CA . ASN B 1 172 ? -25.475 60.567 53.589 1.00 60.36 450 ASN B CA 1
ATOM 3379 C C . ASN B 1 172 ? -25.954 59.177 53.185 1.00 60.73 450 ASN B C 1
ATOM 3380 O O . ASN B 1 172 ? -25.272 58.173 53.394 1.00 59.97 450 ASN B O 1
ATOM 3385 N N . ASN B 1 173 ? -27.147 59.150 52.597 1.00 61.02 451 ASN B N 1
ATOM 3386 C CA . ASN B 1 173 ? -27.776 57.930 52.113 1.00 60.97 451 ASN B CA 1
ATOM 3387 C C . ASN B 1 173 ? -27.399 57.752 50.650 1.00 61.32 451 ASN B C 1
ATOM 3388 O O . ASN B 1 173 ? -27.188 56.634 50.182 1.00 61.42 451 ASN B O 1
ATOM 3393 N N . SER B 1 174 ? -27.325 58.860 49.923 1.00 60.77 452 SER B N 1
ATOM 3394 C CA . SER B 1 174 ? -26.948 58.788 48.521 1.00 61.02 452 SER B CA 1
ATOM 3395 C C . SER B 1 174 ? -25.516 58.294 48.477 1.00 60.11 452 SER B C 1
ATOM 3396 O O . SER B 1 174 ? -25.218 57.277 47.854 1.00 60.53 452 SER B O 1
ATOM 3399 N N . HIS B 1 175 ? -24.639 59.024 49.159 1.00 58.81 453 HIS B N 1
ATOM 3400 C CA . HIS B 1 175 ? -23.223 58.691 49.227 1.00 59.02 453 HIS B CA 1
ATOM 3401 C C . HIS B 1 175 ? -23.022 57.198 49.462 1.00 59.91 453 HIS B C 1
ATOM 3402 O O . HIS B 1 175 ? -22.537 56.477 48.591 1.00 60.46 453 HIS B O 1
ATOM 3409 N N . ILE B 1 176 ? -23.404 56.741 50.649 1.00 61.11 454 ILE B N 1
ATOM 3410 C CA . ILE B 1 176 ? -23.264 55.341 51.021 1.00 62.18 454 ILE B CA 1
ATOM 3411 C C . ILE B 1 176 ? -23.764 54.413 49.921 1.00 62.85 454 ILE B C 1
ATOM 3412 O O . ILE B 1 176 ? -23.277 53.295 49.778 1.00 63.49 454 ILE B O 1
ATOM 3417 N N . GLN B 1 177 ? -24.722 54.885 49.132 1.00 63.27 455 GLN B N 1
ATOM 3418 C CA . GLN B 1 177 ? -25.296 54.062 48.077 1.00 63.47 455 GLN B CA 1
ATOM 3419 C C . GLN B 1 177 ? -24.644 54.148 46.701 1.00 62.73 455 GLN B C 1
ATOM 3420 O O . GLN B 1 177 ? -24.555 53.141 46.001 1.00 61.58 455 GLN B O 1
ATOM 3426 N N . GLU B 1 178 ? -24.192 55.329 46.296 1.00 62.07 456 GLU B N 1
ATOM 3427 C CA . GLU B 1 178 ? -23.579 55.426 44.983 1.00 62.29 456 GLU B CA 1
ATOM 3428 C C . GLU B 1 178 ? -22.131 54.958 45.003 1.00 61.46 456 GLU B C 1
ATOM 3429 O O . GLU B 1 178 ? -21.544 54.699 43.955 1.00 62.14 456 GLU B O 1
ATOM 3435 N N . VAL B 1 179 ? -21.554 54.836 46.193 1.00 60.81 457 VAL B N 1
ATOM 3436 C CA . VAL B 1 179 ? -20.181 54.359 46.297 1.00 60.52 457 VAL B CA 1
ATOM 3437 C C . VAL B 1 179 ? -20.204 52.842 46.144 1.00 60.36 457 VAL B C 1
ATOM 3438 O O . VAL B 1 179 ? -19.328 52.263 45.508 1.00 60.71 457 VAL B O 1
ATOM 3442 N N . VAL B 1 180 ? -21.213 52.201 46.726 1.00 60.34 458 VAL B N 1
ATOM 3443 C CA . VAL B 1 180 ? -21.346 50.755 46.611 1.00 60.17 458 VAL B CA 1
ATOM 3444 C 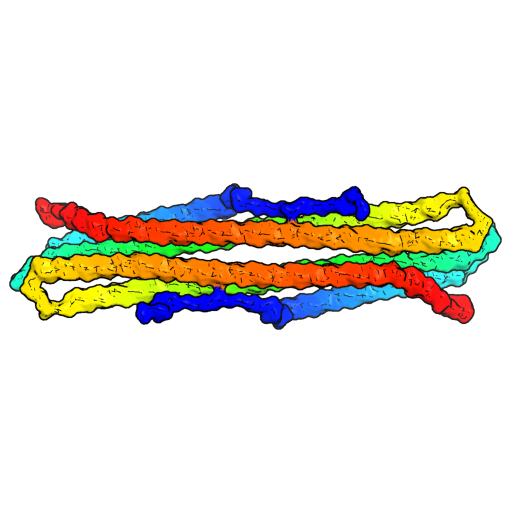C . VAL B 1 180 ? -21.648 50.435 45.157 1.00 60.37 458 VAL B C 1
ATOM 3445 O O . VAL B 1 180 ? -21.288 49.374 44.656 1.00 59.98 458 VAL B O 1
ATOM 3449 N N . GLN B 1 181 ? -22.307 51.369 44.482 1.00 61.19 459 GLN B N 1
ATOM 3450 C CA . GLN B 1 181 ? -22.659 51.193 43.081 1.00 62.87 459 GLN B CA 1
ATOM 3451 C C . GLN B 1 181 ? -21.429 51.326 42.183 1.00 62.69 459 GLN B C 1
ATOM 3452 O O . GLN B 1 181 ? -21.032 50.372 41.514 1.00 62.50 459 GLN B O 1
ATOM 3458 N N . THR B 1 182 ? -20.820 52.504 42.170 1.00 62.12 460 THR B N 1
ATOM 3459 C CA . THR B 1 182 ? -19.651 52.721 41.332 1.00 62.46 460 THR B CA 1
ATOM 3460 C C . THR B 1 182 ? -18.510 51.750 41.623 1.00 62.22 460 THR B C 1
ATOM 3461 O O . THR B 1 182 ? -17.683 51.482 40.752 1.00 62.42 460 THR B O 1
ATOM 3465 N N . ILE B 1 183 ? -18.464 51.216 42.839 1.00 62.09 461 ILE B N 1
ATOM 3466 C CA . ILE B 1 183 ? -17.401 50.286 43.202 1.00 61.78 461 ILE B CA 1
ATOM 3467 C C . ILE B 1 183 ? -17.679 48.907 42.622 1.00 60.59 461 ILE B C 1
ATOM 3468 O O . ILE B 1 183 ? -16.762 48.181 42.259 1.00 59.59 461 ILE B O 1
ATOM 3473 N N . LYS B 1 184 ? -18.954 48.548 42.549 1.00 60.65 462 LYS B N 1
ATOM 3474 C CA . LYS B 1 184 ? -19.358 47.262 41.990 1.00 60.79 462 LYS B CA 1
ATOM 3475 C C . LYS B 1 184 ? -19.013 47.262 40.503 1.00 59.67 462 LYS B C 1
ATOM 3476 O O . LYS B 1 184 ? -18.143 46.521 40.052 1.00 58.56 462 LYS B O 1
ATOM 3482 N N . LEU B 1 185 ? -19.698 48.120 39.753 1.00 59.14 463 LEU B N 1
ATOM 3483 C CA . LEU B 1 185 ? -19.490 48.230 38.318 1.00 58.47 463 LEU B CA 1
ATOM 3484 C C . LEU B 1 185 ? -18.019 48.351 37.956 1.00 56.91 463 LEU B C 1
ATOM 3485 O O . LEU B 1 185 ? -17.578 47.796 36.951 1.00 56.28 463 LEU B O 1
ATOM 3490 N N . LEU B 1 186 ? -17.258 49.072 38.771 1.00 55.05 464 LEU B N 1
ATOM 3491 C CA . LEU B 1 186 ? -15.837 49.220 38.499 1.00 53.24 464 LEU B CA 1
ATOM 3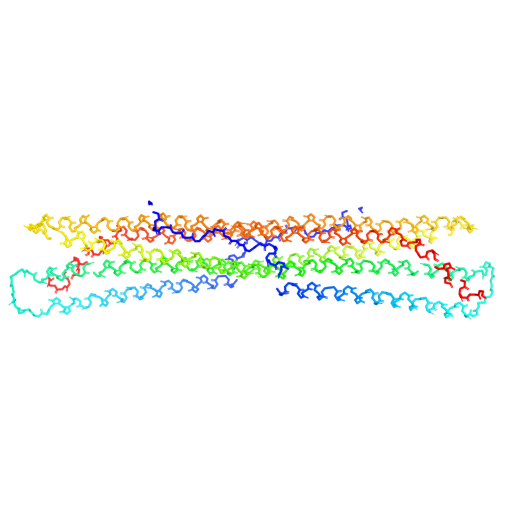492 C C . LEU B 1 186 ? -15.171 47.874 38.760 1.00 52.01 464 LEU B C 1
ATOM 3493 O O . LEU B 1 186 ? -14.309 47.436 38.000 1.00 51.69 464 LEU B O 1
ATOM 3498 N N . THR B 1 187 ? -15.569 47.216 39.841 1.00 50.72 465 THR B N 1
ATOM 3499 C CA . THR B 1 187 ? -15.014 45.906 40.152 1.00 49.74 465 THR B CA 1
ATOM 3500 C C . THR B 1 187 ? -15.346 44.955 39.006 1.00 49.49 465 THR B C 1
ATOM 3501 O O . THR B 1 187 ? -14.447 44.375 38.397 1.00 48.89 465 THR B O 1
ATOM 3505 N N . GLU B 1 188 ? -16.639 44.813 38.713 1.00 48.69 466 GLU B N 1
ATOM 3506 C CA . GLU B 1 188 ? -17.095 43.932 37.644 1.00 47.49 466 GLU B CA 1
ATOM 3507 C C . GLU B 1 188 ? -16.236 44.134 36.413 1.00 45.80 466 GLU B C 1
ATOM 3508 O O . GLU B 1 188 ? -15.770 43.172 35.801 1.00 43.73 466 GLU B O 1
ATOM 3514 N N . LYS B 1 189 ? -16.043 45.399 36.057 1.00 44.33 467 LYS B N 1
ATOM 3515 C CA . LYS B 1 189 ? -15.253 45.762 34.894 1.00 44.03 467 LYS B CA 1
ATOM 3516 C C . LYS B 1 189 ? -13.797 45.312 35.009 1.00 44.33 467 LYS B C 1
ATOM 3517 O O . LYS B 1 189 ? -13.302 44.593 34.135 1.00 46.40 467 LYS B O 1
ATOM 3523 N N . THR B 1 190 ? -13.108 45.728 36.068 1.00 41.63 468 THR B N 1
ATOM 3524 C CA . THR B 1 190 ? -11.708 45.338 36.250 1.00 39.63 468 THR B CA 1
ATOM 3525 C C . THR B 1 190 ? -11.581 43.820 36.073 1.00 37.87 468 THR B C 1
ATOM 3526 O O . THR B 1 190 ? -10.552 43.312 35.631 1.00 35.83 468 THR B O 1
ATOM 3530 N N . ALA B 1 191 ? -12.652 43.107 36.406 1.00 37.41 469 ALA B N 1
ATOM 3531 C CA . ALA B 1 191 ? -12.679 41.655 36.290 1.00 37.01 469 ALA B CA 1
ATOM 3532 C C . ALA B 1 191 ? -12.742 41.209 34.832 1.00 37.21 469 ALA B C 1
ATOM 3533 O O . ALA B 1 191 ? -12.198 40.162 34.490 1.00 34.35 469 ALA B O 1
ATOM 3535 N N . ARG B 1 192 ? -13.410 41.997 33.987 1.00 39.22 470 ARG B N 1
ATOM 3536 C CA . ARG B 1 192 ? -13.516 41.676 32.564 1.00 41.58 470 ARG B CA 1
ATOM 3537 C C . ARG B 1 192 ? -12.119 41.816 31.989 1.00 41.63 470 ARG B C 1
ATOM 3538 O O . ARG B 1 192 ? -11.682 41.005 31.170 1.00 42.33 470 ARG B O 1
ATOM 3546 N N . TYR B 1 193 ? -11.426 42.865 32.425 1.00 41.32 471 TYR B N 1
ATOM 3547 C CA . TYR B 1 193 ? -10.082 43.147 31.952 1.00 41.07 471 TYR B CA 1
ATOM 3548 C C . TYR B 1 193 ? -9.050 42.134 32.381 1.00 41.21 471 TYR B C 1
ATOM 3549 O O . TYR B 1 193 ? -8.219 41.725 31.578 1.00 42.05 471 TYR B O 1
ATOM 3558 N N . GLN B 1 194 ? -9.088 41.722 33.642 1.00 41.37 472 GLN B N 1
ATOM 3559 C CA . GLN B 1 194 ? -8.095 40.764 34.103 1.00 40.92 472 GLN B CA 1
ATOM 3560 C C . GLN B 1 194 ? -8.212 39.503 33.270 1.00 41.22 472 GLN B C 1
ATOM 3561 O O . GLN B 1 194 ? -7.210 38.922 32.864 1.00 40.73 472 GLN B O 1
ATOM 3567 N N . GLN B 1 195 ? -9.454 39.103 33.009 1.00 42.36 473 GLN B N 1
ATOM 3568 C CA . GLN B 1 195 ? -9.749 37.910 32.233 1.00 43.76 473 GLN B CA 1
ATOM 3569 C C . GLN B 1 195 ? -9.286 38.021 30.784 1.00 44.23 473 GLN B C 1
ATOM 3570 O O . GLN B 1 195 ? -8.753 37.065 30.221 1.00 44.28 473 GLN B O 1
ATOM 3576 N N . LYS B 1 196 ? -9.494 39.181 30.175 1.00 44.02 474 LYS B N 1
ATOM 3577 C CA . LYS B 1 196 ? -9.065 39.365 28.802 1.00 43.43 474 LYS B CA 1
ATOM 3578 C C . LYS B 1 196 ? -7.553 39.191 28.831 1.00 42.25 474 LYS B C 1
ATOM 3579 O O . LYS B 1 196 ? -6.974 38.466 28.013 1.00 43.23 474 LYS B O 1
ATOM 3585 N N . LEU B 1 197 ? -6.932 39.835 29.814 1.00 37.83 475 LEU B N 1
ATOM 3586 C CA . LEU B 1 197 ? -5.491 39.808 29.992 1.00 34.70 475 LEU B CA 1
ATOM 3587 C C . LEU B 1 197 ? -4.938 38.400 30.159 1.00 33.63 475 LEU B C 1
ATOM 3588 O O . LEU B 1 197 ? -3.917 38.053 29.571 1.00 34.52 475 LEU B O 1
ATOM 3593 N N . GLU B 1 198 ? -5.600 37.588 30.973 1.00 32.44 476 GLU B N 1
ATOM 3594 C CA . GLU B 1 198 ? -5.156 36.217 31.185 1.00 31.38 476 GLU B CA 1
ATOM 3595 C C . GLU B 1 198 ? -5.306 35.435 29.870 1.00 31.20 476 GLU B C 1
ATOM 3596 O O . GLU B 1 198 ? -4.394 34.708 29.455 1.00 31.35 476 GLU B O 1
ATOM 3602 N N . GLU B 1 199 ? -6.451 35.598 29.210 1.00 30.09 477 GLU B N 1
ATOM 3603 C CA . GLU B 1 199 ? -6.696 34.915 27.945 1.00 31.93 477 GLU B CA 1
ATOM 3604 C C . GLU B 1 199 ? -5.630 35.273 26.921 1.00 32.08 477 GLU B C 1
ATOM 3605 O O . GLU B 1 199 ? -5.060 34.390 26.292 1.00 31.97 477 GLU B O 1
ATOM 3611 N N . LYS B 1 200 ? -5.351 36.563 26.756 1.00 33.41 478 LYS B N 1
ATOM 3612 C CA . LYS B 1 200 ? -4.325 36.981 25.802 1.00 35.07 478 LYS B CA 1
ATOM 3613 C C . LYS B 1 200 ? -3.028 36.241 26.100 1.00 34.66 478 LYS B C 1
ATOM 3614 O O . LYS B 1 200 ? -2.332 35.789 25.191 1.00 35.28 478 LYS B O 1
ATOM 3620 N N . GLN B 1 201 ? -2.713 36.103 27.381 1.00 33.42 479 GLN B N 1
ATOM 3621 C CA . GLN B 1 201 ? -1.492 35.418 27.774 1.00 32.79 479 GLN B CA 1
ATOM 3622 C C . GLN B 1 201 ? -1.568 33.922 27.479 1.00 31.44 479 GLN B C 1
ATOM 3623 O O . GLN B 1 201 ? -0.579 33.327 27.032 1.00 30.87 479 GLN B O 1
ATOM 3629 N N . ALA B 1 202 ? -2.735 33.314 27.700 1.00 28.09 480 ALA B N 1
ATOM 3630 C CA . ALA B 1 202 ? -2.892 31.885 27.422 1.00 26.83 480 ALA B CA 1
ATOM 3631 C C . ALA B 1 202 ? -2.672 31.613 25.928 1.00 27.30 480 ALA B C 1
ATOM 3632 O O . ALA B 1 202 ? -2.030 30.638 25.546 1.00 28.31 480 ALA B O 1
ATOM 3634 N N . GLU B 1 203 ? -3.215 32.484 25.090 1.00 29.68 481 GLU B N 1
ATOM 3635 C CA . GLU B 1 203 ? -3.070 32.391 23.639 1.00 30.34 481 GLU B CA 1
ATOM 3636 C C . GLU B 1 203 ? -1.578 32.476 23.328 1.00 29.89 481 GLU B C 1
ATOM 3637 O O . GLU B 1 203 ? -1.012 31.687 22.570 1.00 28.79 481 GLU B O 1
ATOM 3643 N N . ASN B 1 204 ? -0.956 33.468 23.943 1.00 30.14 482 ASN B N 1
ATOM 3644 C CA . ASN B 1 204 ? 0.460 33.742 23.776 1.00 28.38 482 ASN B CA 1
ATOM 3645 C C . ASN B 1 204 ? 1.270 32.465 24.012 1.00 25.97 482 ASN B C 1
ATOM 3646 O O . ASN B 1 204 ? 2.186 32.145 23.252 1.00 25.87 482 ASN B O 1
ATOM 3651 N N . LEU B 1 205 ? 0.909 31.730 25.058 1.00 23.50 483 LEU B N 1
ATOM 3652 C CA . LEU B 1 205 ? 1.580 30.479 25.400 1.00 21.76 483 LEU B CA 1
ATOM 3653 C C . LEU B 1 205 ? 1.356 29.447 24.297 1.00 21.23 483 LEU B C 1
ATOM 3654 O O . LEU B 1 205 ? 2.280 28.753 23.885 1.00 19.67 483 LEU B O 1
ATOM 3659 N N . ARG B 1 206 ? 0.120 29.369 23.813 1.00 20.74 484 ARG B N 1
ATOM 3660 C CA . ARG B 1 206 ? -0.238 28.422 22.767 1.00 20.83 484 ARG B CA 1
ATOM 3661 C C . ARG B 1 206 ? 0.629 28.608 21.525 1.00 18.87 484 ARG B C 1
ATOM 3662 O O . ARG B 1 206 ? 1.061 27.642 20.895 1.00 18.74 484 ARG B O 1
ATOM 3670 N N . ALA B 1 207 ? 0.856 29.860 21.160 1.00 18.97 485 ALA B N 1
ATOM 3671 C CA . ALA B 1 207 ? 1.677 30.172 20.000 1.00 20.55 485 ALA B CA 1
ATOM 3672 C C . ALA B 1 207 ? 3.115 29.725 20.283 1.00 21.40 485 ALA B C 1
ATOM 3673 O O . ALA B 1 207 ? 3.782 29.154 19.420 1.00 21.12 485 ALA B O 1
ATOM 3675 N N . ILE B 1 208 ? 3.582 29.976 21.504 1.00 20.46 486 ILE B N 1
ATOM 3676 C CA . ILE B 1 208 ? 4.937 29.579 21.899 1.00 19.61 486 ILE B CA 1
ATOM 3677 C C . ILE B 1 208 ? 5.052 28.079 21.713 1.00 18.58 486 ILE B C 1
ATOM 3678 O O . ILE B 1 208 ? 6.026 27.573 21.164 1.00 18.71 486 ILE B O 1
ATOM 3683 N N . GLN B 1 209 ? 4.034 27.367 22.179 1.00 18.42 487 GLN B N 1
ATOM 3684 C CA . GLN B 1 209 ? 4.019 25.918 22.086 1.00 17.90 487 GLN B CA 1
ATOM 3685 C C . GLN B 1 209 ? 3.876 25.468 20.627 1.00 17.84 487 GLN B C 1
ATOM 3686 O O . GLN B 1 209 ? 4.441 24.461 20.223 1.00 16.19 487 GLN B O 1
ATOM 3692 N N . GLU B 1 210 ? 3.153 26.228 19.820 1.00 19.26 488 GLU B N 1
ATOM 3693 C CA . GLU B 1 210 ? 3.007 25.850 18.418 1.00 23.14 488 GLU B CA 1
ATOM 3694 C C . GLU B 1 210 ? 4.349 25.983 17.684 1.00 22.40 488 GLU B C 1
ATOM 3695 O O . GLU B 1 210 ? 4.667 25.192 16.791 1.00 20.36 488 GLU B O 1
ATOM 3701 N N . LYS B 1 211 ? 5.146 26.975 18.085 1.00 23.50 489 LYS B N 1
ATOM 3702 C CA . LYS B 1 211 ? 6.458 27.207 17.479 1.00 22.55 489 LYS B CA 1
ATOM 3703 C C . LYS B 1 211 ? 7.378 26.029 17.798 1.00 20.64 489 LYS B C 1
ATOM 3704 O O . LYS B 1 211 ? 8.078 25.507 16.932 1.00 20.00 489 LYS B O 1
ATOM 3710 N N . GLU B 1 212 ? 7.361 25.600 19.049 1.00 18.35 490 GLU B N 1
ATOM 3711 C CA . GLU B 1 212 ? 8.186 24.476 19.468 1.00 16.40 490 GLU B CA 1
ATOM 3712 C C . GLU B 1 212 ? 7.855 23.257 18.592 1.00 15.28 490 GLU B C 1
ATOM 3713 O O . GLU B 1 212 ? 8.759 22.561 18.081 1.00 12.99 490 GLU B O 1
ATOM 3719 N N . GLY B 1 213 ? 6.556 23.002 18.417 1.00 14.39 491 GLY B N 1
ATOM 3720 C CA . GLY B 1 213 ? 6.119 21.875 17.605 1.00 11.60 491 GLY B CA 1
ATOM 3721 C C . GLY B 1 213 ? 6.744 21.902 16.217 1.00 11.99 491 GLY B C 1
ATOM 3722 O O . GLY B 1 213 ? 7.289 20.901 15.738 1.00 11.88 491 GLY B O 1
ATOM 3723 N N . GLN B 1 214 ? 6.666 23.053 15.562 1.00 13.02 492 GLN B N 1
ATOM 3724 C CA . GLN B 1 214 ? 7.250 23.205 14.236 1.00 17.42 492 GLN B CA 1
ATOM 3725 C C . GLN B 1 214 ? 8.742 22.877 14.275 1.00 18.67 492 GLN B C 1
ATOM 3726 O O . GLN B 1 214 ? 9.264 22.166 13.405 1.00 18.56 492 GLN B O 1
ATOM 3732 N N . LEU B 1 215 ? 9.429 23.390 15.293 1.00 19.12 493 LEU B N 1
ATOM 3733 C CA . LEU B 1 215 ? 10.869 23.155 15.440 1.00 17.12 493 LEU B CA 1
ATOM 3734 C C . LEU B 1 215 ? 11.100 21.647 15.600 1.00 15.82 493 LEU B C 1
ATOM 3735 O O . LEU B 1 215 ? 11.970 21.059 14.939 1.00 14.42 493 LEU B O 1
ATOM 3740 N N . GLN B 1 216 ? 10.316 21.014 16.468 1.00 14.49 494 GLN B N 1
ATOM 3741 C CA . GLN B 1 216 ? 10.431 19.568 16.658 1.00 13.10 494 GLN B CA 1
ATOM 3742 C C . GLN B 1 216 ? 10.204 18.879 15.304 1.00 11.64 494 GLN B C 1
ATOM 3743 O O . GLN B 1 216 ? 10.936 17.974 14.895 1.00 7.35 494 GLN B O 1
ATOM 3749 N N . GLN B 1 217 ? 9.191 19.341 14.592 1.00 14.02 495 GLN B N 1
ATOM 3750 C CA . GLN B 1 217 ? 8.869 18.775 13.297 1.00 18.11 495 GLN B CA 1
ATOM 3751 C C . GLN B 1 217 ? 10.011 19.018 12.290 1.00 16.40 495 GLN B C 1
ATOM 3752 O O . GLN B 1 217 ? 10.391 18.115 11.540 1.00 17.07 495 GLN B O 1
ATOM 3758 N N . GLU B 1 218 ? 10.584 20.216 12.271 1.00 17.31 496 GLU B N 1
ATOM 3759 C CA . GLU B 1 218 ? 11.708 20.467 11.352 1.00 16.18 496 GLU B CA 1
ATOM 3760 C C . GLU B 1 218 ? 12.918 19.605 11.729 1.00 15.51 496 GLU B C 1
ATOM 3761 O O . GLU B 1 218 ? 13.675 19.168 10.860 1.00 14.87 496 GLU B O 1
ATOM 3767 N N . ALA B 1 219 ? 13.104 19.325 13.017 1.00 14.67 497 ALA B N 1
ATOM 3768 C CA . ALA B 1 219 ? 14.254 18.505 13.391 1.00 11.42 497 ALA B CA 1
ATOM 3769 C C . ALA B 1 219 ? 14.073 17.093 12.865 1.00 10.97 497 ALA B C 1
ATOM 3770 O O . ALA B 1 219 ? 15.049 16.452 12.470 1.00 9.93 497 ALA B O 1
ATOM 3772 N N . VAL B 1 220 ? 12.840 16.588 12.851 1.00 12.04 498 VAL B N 1
ATOM 3773 C CA . VAL B 1 220 ? 12.667 15.219 12.369 1.00 13.33 498 VAL B CA 1
ATOM 3774 C C . VAL B 1 220 ? 12.736 15.124 10.843 1.00 11.34 498 VAL B C 1
ATOM 3775 O O . VAL B 1 220 ? 13.250 14.149 10.313 1.00 8.94 498 VAL B O 1
ATOM 3779 N N . ALA B 1 221 ? 12.225 16.135 10.144 1.00 11.60 499 ALA B N 1
ATOM 3780 C CA . ALA B 1 221 ? 12.261 16.128 8.685 1.00 13.53 499 ALA B CA 1
ATOM 3781 C C . ALA B 1 221 ? 13.712 16.130 8.239 1.00 18.35 499 ALA B C 1
ATOM 3782 O O . ALA B 1 221 ? 14.134 15.277 7.438 1.00 20.11 499 ALA B O 1
ATOM 3784 N N . GLU B 1 222 ? 14.494 17.081 8.755 1.00 20.50 500 GLU B N 1
ATOM 3785 C CA . GLU B 1 222 ? 15.908 17.133 8.395 1.00 16.91 500 GLU B CA 1
ATOM 3786 C C . GLU B 1 222 ? 16.531 15.775 8.645 1.00 17.86 500 GLU B C 1
ATOM 3787 O O . GLU B 1 222 ? 17.243 15.241 7.784 1.00 17.19 500 GLU B O 1
ATOM 3793 N N . TYR B 1 223 ? 16.258 15.207 9.819 1.00 17.38 501 TYR B N 1
ATOM 3794 C CA . TYR B 1 223 ? 16.814 13.904 10.162 1.00 17.78 501 TYR B CA 1
ATOM 3795 C C . TYR B 1 223 ? 16.516 12.892 9.060 1.00 20.79 501 TYR B C 1
ATOM 3796 O O . TYR B 1 223 ? 17.405 12.167 8.604 1.00 22.59 501 TYR B O 1
ATOM 3805 N N . GLU B 1 224 ? 15.258 12.835 8.638 1.00 22.25 502 GLU B N 1
ATOM 3806 C CA . GLU B 1 224 ? 14.864 11.913 7.583 1.00 22.49 502 GLU B CA 1
ATOM 3807 C C . GLU B 1 224 ? 15.566 12.294 6.288 1.00 21.07 502 GLU B C 1
ATOM 3808 O O . GLU B 1 224 ? 16.185 11.474 5.627 1.00 20.54 502 GLU B O 1
ATOM 3814 N N . GLU B 1 225 ? 15.469 13.564 5.943 1.00 23.27 503 GLU B N 1
ATOM 3815 C CA . GLU B 1 225 ? 16.066 14.075 4.721 1.00 27.93 503 GLU B CA 1
ATOM 3816 C C . GLU B 1 225 ? 17.541 13.673 4.619 1.00 30.57 503 GLU B C 1
ATOM 3817 O O . GLU B 1 225 ? 18.065 13.508 3.517 1.00 32.36 503 GLU B O 1
ATOM 3823 N N . LYS B 1 226 ? 18.216 13.503 5.757 1.00 30.99 504 LYS B N 1
ATOM 3824 C CA . LYS B 1 226 ? 19.626 13.128 5.722 1.00 31.36 504 LYS B CA 1
ATOM 3825 C C . LYS B 1 226 ? 19.810 11.631 5.516 1.00 32.78 504 LYS B C 1
ATOM 3826 O O . LYS B 1 226 ? 20.692 11.201 4.757 1.00 33.61 504 LYS B O 1
ATOM 3832 N N . LEU B 1 227 ? 18.994 10.828 6.195 1.00 33.25 505 LEU B N 1
ATOM 3833 C CA . LEU B 1 227 ? 19.126 9.389 6.058 1.00 32.12 505 LEU B CA 1
ATOM 3834 C C . LEU B 1 227 ? 18.667 8.902 4.711 1.00 32.60 505 LEU B C 1
ATOM 3835 O O . LEU B 1 227 ? 18.958 7.775 4.322 1.00 33.10 505 LEU B O 1
ATOM 3840 N N . LYS B 1 228 ? 17.956 9.758 3.992 1.00 33.18 506 LYS B N 1
ATOM 3841 C CA . LYS B 1 228 ? 17.493 9.397 2.669 1.00 34.73 506 LYS B CA 1
ATOM 3842 C C . LYS B 1 228 ? 18.724 9.046 1.829 1.00 33.72 506 LYS B C 1
ATOM 3843 O O . LYS B 1 228 ? 18.851 7.929 1.312 1.00 31.98 506 LYS B O 1
ATOM 3849 N N . THR B 1 229 ? 19.649 9.996 1.738 1.00 33.10 507 THR B N 1
ATOM 3850 C CA . THR B 1 229 ? 20.857 9.826 0.936 1.00 33.05 507 THR B CA 1
ATOM 3851 C C . THR B 1 229 ? 22.101 9.276 1.624 1.00 32.65 507 THR B C 1
ATOM 3852 O O . THR B 1 229 ? 23.133 9.135 0.975 1.00 34.73 507 THR B O 1
ATOM 3856 N N . LEU B 1 230 ? 22.019 8.950 2.909 1.00 29.24 508 LEU B N 1
ATOM 3857 C CA . LEU B 1 230 ? 23.188 8.455 3.630 1.00 27.23 508 LEU B CA 1
ATOM 3858 C C . LEU B 1 230 ? 23.898 7.255 2.993 1.00 28.14 508 LEU B C 1
ATOM 3859 O O . LEU B 1 230 ? 25.085 7.327 2.657 1.00 28.88 508 LEU B O 1
ATOM 3864 N N . THR B 1 231 ? 23.179 6.147 2.845 1.00 26.03 509 THR B N 1
ATOM 3865 C CA . THR B 1 231 ? 23.745 4.930 2.274 1.00 23.79 509 THR B CA 1
ATOM 3866 C C . THR B 1 231 ? 24.490 5.151 0.961 1.00 23.53 509 THR B C 1
ATOM 3867 O O . THR B 1 231 ? 25.482 4.490 0.693 1.00 21.78 509 THR B O 1
ATOM 3871 N N . VAL B 1 232 ? 23.999 6.078 0.147 1.00 23.09 510 VAL B N 1
ATOM 3872 C CA . VAL B 1 232 ? 24.610 6.378 -1.138 1.00 22.44 510 VAL B CA 1
ATOM 3873 C C . VAL B 1 232 ? 25.820 7.304 -1.019 1.00 23.33 510 VAL B C 1
ATOM 3874 O O . VAL B 1 232 ? 26.798 7.160 -1.754 1.00 24.19 510 VAL B O 1
ATOM 3878 N N . GLU B 1 233 ? 25.743 8.270 -0.110 1.00 23.06 511 GLU B N 1
ATOM 3879 C CA . GLU B 1 233 ? 26.853 9.186 0.096 1.00 24.17 511 GLU B CA 1
ATOM 3880 C C . GLU B 1 233 ? 28.017 8.348 0.606 1.00 24.92 511 GLU B C 1
ATOM 3881 O O . GLU B 1 233 ? 29.167 8.596 0.252 1.00 25.73 511 GLU B O 1
ATOM 3887 N N . VAL B 1 234 ? 27.702 7.328 1.404 1.00 24.21 512 VAL B N 1
ATOM 3888 C CA . VAL B 1 234 ? 28.717 6.425 1.944 1.00 24.00 512 VAL B CA 1
ATOM 3889 C C . VAL B 1 234 ? 29.273 5.524 0.845 1.00 27.94 512 VAL B C 1
ATOM 3890 O O . VAL B 1 234 ? 30.468 5.220 0.819 1.00 29.28 512 VAL B O 1
ATOM 3894 N N . GLN B 1 235 ? 28.405 5.092 -0.062 1.00 30.99 513 GLN B N 1
ATOM 3895 C CA . GLN B 1 235 ? 28.824 4.238 -1.166 1.00 33.11 513 GLN B CA 1
ATOM 3896 C C . GLN B 1 235 ? 29.893 4.980 -1.954 1.00 32.95 513 GLN B C 1
ATOM 3897 O O . GLN B 1 235 ? 30.967 4.445 -2.240 1.00 33.47 513 GLN B O 1
ATOM 3903 N N . GLU B 1 236 ? 29.568 6.223 -2.302 1.00 33.22 514 GLU B N 1
ATOM 3904 C CA . GLU B 1 236 ? 30.439 7.080 -3.102 1.00 34.69 514 GLU B CA 1
ATOM 3905 C C . GLU B 1 236 ? 31.750 7.453 -2.418 1.00 33.66 514 GLU B C 1
ATOM 3906 O O . GLU B 1 236 ? 32.808 7.466 -3.047 1.00 33.60 514 GLU B O 1
ATOM 3920 N N . VAL B 1 238 ? 33.331 5.800 0.027 1.00 31.96 516 VAL B N 1
ATOM 3921 C CA . VAL B 1 238 ? 34.140 4.604 0.219 1.00 32.92 516 VAL B CA 1
ATOM 3922 C C . VAL B 1 238 ? 34.787 4.168 -1.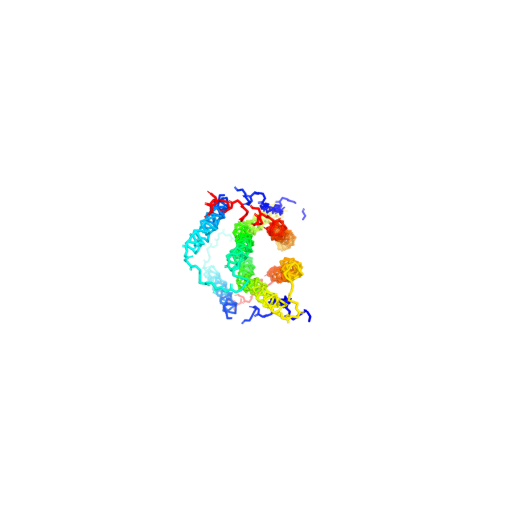096 1.00 36.16 516 VAL B C 1
ATOM 3923 O O . VAL B 1 238 ? 35.814 3.483 -1.094 1.00 36.22 516 VAL B O 1
ATOM 3927 N N . LYS B 1 239 ? 34.182 4.561 -2.217 1.00 38.00 517 LYS B N 1
ATOM 3928 C CA . LYS B 1 239 ? 34.722 4.232 -3.533 1.00 38.96 517 LYS B CA 1
ATOM 3929 C C . LYS B 1 239 ? 35.978 5.077 -3.749 1.00 38.71 517 LYS B C 1
ATOM 3930 O O . LYS B 1 239 ? 37.015 4.571 -4.166 1.00 39.23 517 LYS B O 1
ATOM 3936 N N . ASN B 1 240 ? 35.875 6.369 -3.460 1.00 38.46 518 ASN B N 1
ATOM 3937 C CA . ASN B 1 240 ? 37.010 7.271 -3.596 1.00 38.40 518 ASN B CA 1
ATOM 3938 C C . ASN B 1 240 ? 38.078 6.934 -2.573 1.00 39.05 518 ASN B C 1
ATOM 3939 O O . ASN B 1 240 ? 39.270 6.956 -2.877 1.00 39.42 518 ASN B O 1
ATOM 3944 N N . TYR B 1 241 ? 37.642 6.628 -1.355 1.00 38.48 519 TYR B N 1
ATOM 3945 C CA . TYR B 1 241 ? 38.566 6.289 -0.287 1.00 37.27 519 TYR B CA 1
ATOM 3946 C C . TYR B 1 241 ? 39.478 5.145 -0.713 1.00 37.57 519 TYR B C 1
ATOM 3947 O O . TYR B 1 241 ? 40.699 5.239 -0.595 1.00 36.70 519 TYR B O 1
ATOM 3964 N N . LYS B 1 243 ? 40.451 4.078 -3.605 1.00 42.62 521 LYS B N 1
ATOM 3965 C CA . LYS B 1 243 ? 41.414 4.396 -4.641 1.00 44.50 521 LYS B CA 1
ATOM 3966 C C . LYS B 1 243 ? 42.653 5.002 -4.006 1.00 44.75 521 LYS B C 1
ATOM 3967 O O . LYS B 1 243 ? 43.770 4.735 -4.425 1.00 44.79 521 LYS B O 1
ATOM 3973 N N . GLU B 1 244 ? 42.442 5.804 -2.973 1.00 46.08 522 GLU B N 1
ATOM 3974 C CA . GLU B 1 244 ? 43.543 6.456 -2.280 1.00 48.39 522 GLU B CA 1
ATOM 3975 C C . GLU B 1 244 ? 44.310 5.451 -1.417 1.00 48.23 522 GLU B C 1
ATOM 3976 O O . GLU B 1 244 ? 45.502 5.607 -1.170 1.00 48.14 522 GLU B O 1
ATOM 3982 N N . VAL B 1 245 ? 43.619 4.409 -0.975 1.00 48.71 523 VAL B N 1
ATOM 3983 C CA . VAL B 1 245 ? 44.228 3.390 -0.134 1.00 50.02 523 VAL B CA 1
ATOM 3984 C C . VAL B 1 245 ? 45.072 2.384 -0.920 1.00 52.86 523 VAL B C 1
ATOM 3985 O O . VAL B 1 245 ? 45.965 1.746 -0.353 1.00 54.21 523 VAL B O 1
ATOM 3989 N N . PHE B 1 246 ? 44.813 2.238 -2.220 1.00 54.41 524 PHE B N 1
ATOM 3990 C CA . PHE B 1 246 ? 45.586 1.276 -2.998 1.00 56.38 524 PHE B CA 1
ATOM 3991 C C . PHE B 1 246 ? 46.347 1.783 -4.231 1.00 59.16 524 PHE B C 1
ATOM 3992 O O . PHE B 1 246 ? 47.555 1.994 -4.164 1.00 59.66 524 PHE B O 1
ATOM 4000 N N . PRO B 1 247 ? 45.660 2.000 -5.366 1.00 61.72 525 PRO B N 1
ATOM 4001 C CA . PRO B 1 247 ? 46.388 2.470 -6.551 1.00 63.44 525 PRO B CA 1
ATOM 4002 C C . PRO B 1 247 ? 47.312 3.667 -6.323 1.00 64.32 525 PRO B C 1
ATOM 4003 O O . PRO B 1 247 ? 48.479 3.585 -6.769 1.00 64.19 525 PRO B O 1
#

B-factor: mean 43.02, std 19.45, range [2.0, 99.35]

CATH classification: 1.20.1230.10

Solvent-accessible surface area: 30164 Å² total

Organism: Meleagris gallopavo (NCBI:txid9103)

Nearest PDB structures (foldseek):
  1jad-assembly1_B  TM=1.003E+00  e=1.110E-26  Meleagris gallopavo
  6ire-assembly1_A  TM=5.947E-01  e=1.424E-02  Drosophila melanogaster
  8j07-assembly1_3  TM=4.197E-01  e=1.043E-01  Homo sapiens
  7sqc-assembly1_1J  TM=3.730E-01  e=2.351E+00  Chlamydomonas reinhardtii
  7sqc-assembly1_1W  TM=2.688E-01  e=1.093E+00  Chlamydomonas reinhardtii

Radius of gyration: 38.59 Å; Cα contacts (8 Å, |Δi|>4): 286; chains: 2; bounding box: 85×101×89 Å

Secondary structure (DSSP, 8-state):
---SS---------HHHHT--HHHHHHHHHHHHHHHHHHHHHHHHHHHHHHHHHHHHS----SSSS-HHHHHHHHH--HHHHHHHHHHHHHHHHHHHHHHHHHHHHHHHHHHHHHHHHHHHHHHHHHHHHHHHHHHHHHHHHHH------HHHHHHHHHHHHHHHHHHHHHHHHHHHHHHHHHHHHHHHHHHHHHHHHHHHHHHHHHHHHHHHHHHHHHHHHHHH-------S--/---S----------HHHHH--HHHHHHHHHHHHHHHHHHHHHHHHHHHHHHHHHHTTS-----TT--HHHHHHHHH--HHHHHHHHHHHHHHHHHHHHHHHHHHHHHHHHHHHHHHHHHHHHHHHHHHHHHHHHHHHHHHHHHH------HHHHHHHHHHHHHHHHHHHHHHHHHHHHHHHHHHHHHHHHHHHHHHHHHHHHHHHHHHHHHHHHHHHHHHHHHHH-------S--

Foldseek 3Di:
DCPLLPFDFFDADAPVNLCPPVLVVLVVVLVVVLVVLVVVLVVVLVVLLVVVLCVQPPDDDDPDDPDCNVVVLVVSLVLLVSLLVSLVVLLVSQLVSLVVSLVVSVVVRVVVLVVRLVRRVVVLVVSLVVVLVVLVVVLVVQLVPPPDDDVVVSVVVNCVSVVCSVVVSVVVNVVSVVVSVVSVVVNVVVSVVRSVVSVVVSVVSSVVSVVVSVVSSVCSSVVSNVSVVCCVRDD/DPPLADFDAQDFDFPVNLCPPPLVVLVVVLVVVLVVLVVVLVVVLVVLLVVVLVVLVDDQDDDVVSVCVVVVLVVSLVLLVSLLVSLVVSLVSLLVSLVVSLVSSLVSRVVVLVVSLVVRVVVLVVSLVVVLCVLVVVLVVVLVPPPDDDVVVNVVVNVVSVVVSVPVSVVSNVVSVVVSVVSVVSNVVVVVVSSVVSVVVSVVSNVVSVVVSVVSSVCSSVVSVCSVVSCVSPD

Sequence (470 aa):
NKEVTQLPEPQTASLAELQQKLFLKLLKKQEKELKELERKGSKRREELLQKYSVLFLEPVYPRGLDSQVVELKERLEELIHLGEEYHDGIRRRKEQHATEQTAKITELAREKQIAELKALKESSESNIKDIKKKLEAKRLDRIQVRSTSDKAAQERLKKEINNSHIQEVVQTIKLLTEKTARYQQKLEEKQAENLRAIQEKEGQLQQEAVAEYEEKLKTLTVEVQEVKNYKEVFPNKEVTQLPEPQTASLAELQQKLFLKLLKKQEKELKELERKGSKRREELLQKYSVLFLEPVYPRGLDSQVVELKERLEELIHLGEEYHDGIRRRKEQHATEQTAKITELAREKQIAELKALKESSESNIKDIKKKLEAKRLDRIQVRSTSDKAAQERLKKEINNSHIQEVVQTIKLLTEKTARYQQKLEEKQAENLRAIQEKEGQLQQEAVAEYEEKLKTLTVEVQEVKNYKEVFP